Protein AF-A0A9P8K2G4-F1 (afdb_monomer_lite)

pLDDT: mean 78.89, std 17.12, range [26.22, 98.5]

Structure (mmCIF, N/CA/C/O backbone):
data_AF-A0A9P8K2G4-F1
#
_entry.id   AF-A0A9P8K2G4-F1
#
loop_
_atom_site.group_PDB
_atom_site.id
_atom_site.type_symbol
_atom_site.label_atom_id
_atom_site.label_alt_id
_atom_site.label_comp_id
_atom_site.label_asym_id
_atom_site.label_entity_id
_atom_site.label_seq_id
_atom_site.pdbx_PDB_ins_code
_atom_site.Cartn_x
_atom_site.Cartn_y
_atom_site.Cartn_z
_atom_site.occupancy
_atom_site.B_iso_or_equiv
_atom_site.auth_seq_id
_atom_site.auth_comp_id
_atom_site.auth_asym_id
_atom_site.auth_atom_id
_atom_site.pdbx_PDB_model_num
ATOM 1 N N . MET A 1 1 ? -2.955 -40.237 -24.568 1.00 31.09 1 MET A N 1
ATOM 2 C CA . MET A 1 1 ? -3.827 -39.058 -24.707 1.00 31.09 1 MET A CA 1
ATOM 3 C C . MET A 1 1 ? -3.124 -37.890 -24.065 1.00 31.09 1 MET A C 1
ATOM 5 O O . MET A 1 1 ? -2.933 -37.863 -22.856 1.00 31.09 1 MET A O 1
ATOM 9 N N . ASP A 1 2 ? -2.638 -37.038 -24.950 1.00 28.03 2 ASP A N 1
ATOM 10 C CA . ASP A 1 2 ? -1.812 -35.860 -24.754 1.00 28.03 2 ASP A CA 1
ATOM 11 C C . ASP A 1 2 ? -2.229 -34.974 -23.580 1.00 28.03 2 ASP A C 1
ATOM 13 O O . ASP A 1 2 ? -3.314 -34.392 -23.552 1.00 28.03 2 ASP A O 1
ATOM 17 N N . HIS A 1 3 ? -1.300 -34.784 -22.644 1.00 26.22 3 HIS A N 1
ATOM 18 C CA . HIS A 1 3 ? -1.293 -33.588 -21.817 1.00 26.22 3 HIS A CA 1
ATOM 19 C C . HIS A 1 3 ? -0.932 -32.396 -22.710 1.00 26.22 3 HIS A C 1
ATOM 21 O O . HIS A 1 3 ? 0.227 -31.988 -22.792 1.00 26.22 3 HIS A O 1
ATOM 27 N N . LEU A 1 4 ? -1.942 -31.823 -23.364 1.00 32.28 4 LEU A N 1
ATOM 28 C CA . LEU A 1 4 ? -1.913 -30.464 -23.897 1.00 32.28 4 LEU A CA 1
ATOM 29 C C . LEU A 1 4 ? -1.737 -29.487 -22.723 1.00 32.28 4 LEU A C 1
ATOM 31 O O . LEU A 1 4 ? -2.669 -28.841 -22.252 1.00 32.28 4 LEU A O 1
ATOM 35 N N . LYS A 1 5 ? -0.497 -29.373 -22.234 1.00 32.19 5 LYS A N 1
ATOM 36 C CA . LYS A 1 5 ? -0.021 -28.133 -21.630 1.00 32.19 5 LYS A CA 1
ATOM 37 C C . LYS A 1 5 ? -0.080 -27.103 -22.750 1.00 32.19 5 LYS A C 1
ATOM 39 O O . LYS A 1 5 ? 0.822 -27.057 -23.582 1.00 32.19 5 LYS A O 1
ATOM 44 N N . LEU A 1 6 ? -1.143 -26.304 -22.786 1.00 27.69 6 LEU A N 1
ATOM 45 C CA . LEU A 1 6 ? -1.147 -25.028 -23.492 1.00 27.69 6 LEU A CA 1
ATOM 46 C C . LEU A 1 6 ? 0.073 -24.234 -22.998 1.00 27.69 6 LEU A C 1
ATOM 48 O O . LEU A 1 6 ? 0.044 -23.613 -21.936 1.00 27.69 6 LEU A O 1
ATOM 52 N N . ARG A 1 7 ? 1.186 -24.312 -23.738 1.00 36.53 7 ARG A N 1
ATOM 53 C CA . ARG A 1 7 ? 2.263 -23.329 -23.666 1.00 36.53 7 ARG A CA 1
ATOM 54 C C . ARG A 1 7 ? 1.648 -22.045 -24.203 1.00 36.53 7 ARG A C 1
ATOM 56 O O . ARG A 1 7 ? 1.656 -21.818 -25.406 1.00 36.53 7 ARG A O 1
ATOM 63 N N . VAL A 1 8 ? 1.072 -21.234 -23.321 1.00 39.44 8 VAL A N 1
ATOM 64 C CA . VAL A 1 8 ? 0.881 -19.813 -23.618 1.00 39.44 8 VAL A CA 1
ATOM 65 C C . VAL A 1 8 ? 2.261 -19.310 -24.040 1.00 39.44 8 VAL A C 1
ATOM 67 O O . VAL A 1 8 ? 3.219 -19.473 -23.275 1.00 39.44 8 VAL A O 1
ATOM 70 N N . SER A 1 9 ? 2.395 -18.831 -25.280 1.00 50.31 9 SER A N 1
ATOM 71 C CA . SER A 1 9 ? 3.657 -18.265 -25.756 1.00 50.31 9 SER A CA 1
ATOM 72 C C . SER A 1 9 ? 4.057 -17.174 -24.758 1.00 50.31 9 SER A C 1
ATOM 74 O O . SER A 1 9 ? 3.255 -16.294 -24.450 1.00 50.31 9 SER A O 1
ATOM 76 N N . LYS A 1 10 ? 5.257 -17.266 -24.162 1.00 69.25 10 LYS A N 1
ATOM 77 C CA . LYS A 1 10 ? 5.750 -16.204 -23.263 1.00 69.25 10 LYS A CA 1
ATOM 78 C C . LYS A 1 10 ? 6.383 -15.052 -24.058 1.00 69.25 10 LYS A C 1
ATOM 80 O O . LYS A 1 10 ? 7.043 -14.208 -23.459 1.00 69.25 10 LYS A O 1
ATOM 85 N N . THR A 1 11 ? 6.289 -15.090 -25.388 1.00 80.88 11 THR A N 1
ATOM 86 C CA . THR A 1 11 ? 6.828 -14.066 -26.277 1.00 80.88 11 THR A CA 1
ATOM 87 C C . THR A 1 11 ? 5.867 -12.890 -26.281 1.00 80.88 11 THR A C 1
ATOM 89 O O . THR A 1 11 ? 4.675 -13.059 -26.523 1.00 80.88 11 THR A O 1
ATOM 92 N N . LEU A 1 12 ? 6.377 -11.696 -25.995 1.00 84.44 12 LEU A N 1
ATOM 93 C CA . LEU A 1 12 ? 5.591 -10.468 -26.050 1.00 84.44 12 LEU A CA 1
ATOM 94 C C . LEU A 1 12 ? 6.021 -9.686 -27.280 1.00 84.44 12 LEU A C 1
ATOM 96 O O . LEU A 1 12 ? 7.178 -9.290 -27.370 1.00 84.44 12 LEU A O 1
ATOM 100 N N . ALA A 1 13 ? 5.094 -9.452 -28.205 1.00 89.19 13 ALA A N 1
ATOM 101 C CA . ALA A 1 13 ? 5.352 -8.664 -29.401 1.00 89.19 13 ALA A CA 1
ATOM 102 C C . ALA A 1 13 ? 4.438 -7.437 -29.462 1.00 89.19 13 ALA A C 1
ATOM 104 O O . ALA A 1 13 ? 3.224 -7.512 -29.235 1.00 89.19 13 ALA A O 1
ATOM 105 N N . SER A 1 14 ? 5.026 -6.289 -29.775 1.00 92.00 14 SER A N 1
ATOM 106 C CA . SER A 1 14 ? 4.309 -5.041 -30.018 1.00 92.00 14 SER A CA 1
ATOM 107 C C . SER A 1 14 ? 4.933 -4.255 -31.160 1.00 92.00 14 SER A C 1
ATOM 109 O O . SER A 1 14 ? 6.123 -4.378 -31.453 1.00 92.00 14 SER A O 1
ATOM 111 N N . TYR A 1 15 ? 4.108 -3.471 -31.847 1.00 92.56 15 TYR A N 1
ATOM 112 C CA . TYR A 1 15 ? 4.577 -2.492 -32.817 1.00 92.56 15 TYR A CA 1
ATOM 113 C C . TYR A 1 15 ? 4.193 -1.086 -32.373 1.00 92.56 15 TYR A C 1
ATOM 115 O O . TYR A 1 15 ? 3.199 -0.887 -31.670 1.00 92.56 15 TYR A O 1
ATOM 123 N N . TYR A 1 16 ? 4.995 -0.128 -32.815 1.00 92.69 16 TYR A N 1
ATOM 124 C CA . TYR A 1 16 ? 4.888 1.283 -32.507 1.00 92.69 16 TYR A CA 1
ATOM 125 C C . TYR A 1 16 ? 5.021 2.086 -33.796 1.00 92.69 16 TYR A C 1
ATOM 127 O O . TYR A 1 16 ? 5.920 1.869 -34.615 1.00 92.69 16 TYR A O 1
ATOM 135 N N . THR A 1 17 ? 4.112 3.032 -33.936 1.00 90.38 17 THR A N 1
ATOM 136 C CA . THR A 1 17 ? 4.119 4.128 -34.900 1.00 90.38 17 THR A CA 1
ATOM 137 C C . THR A 1 17 ? 3.913 5.424 -34.119 1.00 90.38 17 THR A C 1
ATOM 139 O O . THR A 1 17 ? 3.673 5.379 -32.912 1.00 90.38 17 THR A O 1
ATOM 142 N N . VAL A 1 18 ? 3.988 6.573 -34.788 1.00 85.00 18 VAL A N 1
ATOM 143 C CA . VAL A 1 18 ? 3.705 7.863 -34.138 1.00 85.00 18 VAL A CA 1
ATOM 144 C C . VAL A 1 18 ? 2.262 7.927 -33.614 1.00 85.00 18 VAL A C 1
ATOM 146 O O . VAL A 1 18 ? 2.031 8.502 -32.554 1.00 85.00 18 VAL A O 1
ATOM 149 N N . ASP A 1 19 ? 1.315 7.293 -34.312 1.00 84.69 19 ASP A N 1
ATOM 150 C CA . ASP A 1 19 ? -0.122 7.400 -34.018 1.00 84.69 19 ASP A CA 1
ATOM 151 C C . ASP A 1 19 ? -0.687 6.209 -33.226 1.00 84.69 19 ASP A C 1
ATOM 153 O O . ASP A 1 19 ? -1.692 6.329 -32.526 1.00 84.69 19 ASP A O 1
ATOM 157 N N . GLU A 1 20 ? -0.068 5.034 -33.346 1.00 87.12 20 GLU A N 1
ATOM 158 C CA . GLU A 1 20 ? -0.583 3.779 -32.796 1.00 87.12 20 GLU A CA 1
ATOM 159 C C . GLU A 1 20 ? 0.524 2.936 -32.151 1.00 87.12 20 GLU A C 1
ATOM 161 O O . GLU A 1 20 ? 1.597 2.735 -32.726 1.00 87.12 20 GLU A O 1
ATOM 166 N N . HIS A 1 21 ? 0.205 2.350 -30.994 1.00 87.44 21 HIS A N 1
ATOM 167 C CA . HIS A 1 21 ? 0.943 1.242 -30.394 1.00 87.44 21 HIS A CA 1
ATOM 168 C C . HIS A 1 21 ? -0.009 0.085 -30.085 1.00 87.44 21 HIS A C 1
ATOM 170 O O . HIS A 1 21 ? -1.044 0.276 -29.438 1.00 87.44 21 HIS A O 1
ATOM 176 N N . LYS A 1 22 ? 0.366 -1.132 -30.489 1.00 90.00 22 LYS A N 1
ATOM 177 C CA . LYS A 1 22 ? -0.470 -2.317 -30.283 1.00 90.00 22 LYS A CA 1
ATOM 178 C C . LYS A 1 22 ? 0.353 -3.583 -30.072 1.00 90.00 22 LYS A C 1
ATOM 180 O O . LYS A 1 22 ? 1.377 -3.797 -30.720 1.00 90.00 22 LYS A O 1
ATOM 185 N N . ARG A 1 23 ? -0.141 -4.455 -29.188 1.00 88.62 23 ARG A N 1
ATOM 186 C CA . ARG A 1 23 ? 0.349 -5.834 -29.043 1.00 88.62 23 ARG A CA 1
ATOM 187 C C . ARG A 1 23 ? -0.236 -6.728 -30.129 1.00 88.62 23 ARG A C 1
ATOM 189 O O . ARG A 1 23 ? -1.387 -6.541 -30.529 1.00 88.62 23 ARG A O 1
ATOM 196 N N . PHE A 1 24 ? 0.537 -7.703 -30.586 1.00 87.44 24 PHE A N 1
ATOM 197 C CA . PHE A 1 24 ? 0.096 -8.639 -31.613 1.00 87.44 24 PHE A CA 1
ATOM 198 C C . PHE A 1 24 ? 0.707 -10.029 -31.410 1.00 87.44 24 PHE A C 1
ATOM 200 O O . PHE A 1 24 ? 1.765 -10.170 -30.808 1.00 87.44 24 PHE A O 1
ATOM 207 N N . GLU A 1 25 ? 0.015 -11.044 -31.920 1.00 85.94 25 GLU A N 1
ATOM 208 C CA . GLU A 1 25 ? 0.498 -12.429 -31.992 1.00 85.94 25 GLU A CA 1
ATOM 209 C C . GLU A 1 25 ? 1.178 -12.685 -33.344 1.00 85.94 25 GLU A C 1
ATOM 211 O O . GLU A 1 25 ? 1.023 -11.882 -34.267 1.00 85.94 25 GLU A O 1
ATOM 216 N N . ALA A 1 26 ? 1.878 -13.813 -33.501 1.00 80.56 26 ALA A N 1
ATOM 217 C CA . ALA A 1 26 ? 2.654 -14.125 -34.710 1.00 80.56 26 ALA A CA 1
ATOM 218 C C . ALA A 1 26 ? 1.831 -13.993 -36.010 1.00 80.56 26 ALA A C 1
ATOM 220 O O . ALA A 1 26 ? 2.282 -13.384 -36.978 1.00 80.56 26 ALA A O 1
ATOM 221 N N . GLU A 1 27 ? 0.571 -14.437 -35.997 1.00 78.56 27 GLU A N 1
ATOM 222 C CA . GLU A 1 27 ? -0.371 -14.334 -37.127 1.00 78.56 27 GLU A CA 1
ATOM 223 C C . GLU A 1 27 ? -0.642 -12.879 -37.571 1.00 78.56 27 GLU A C 1
ATOM 225 O O . GLU A 1 27 ? -0.968 -12.598 -38.729 1.00 78.56 27 GLU A O 1
ATOM 230 N N . GLY A 1 28 ? -0.492 -11.921 -36.651 1.00 79.25 28 GLY A N 1
ATOM 231 C CA . GLY A 1 28 ? -0.661 -10.492 -36.891 1.00 79.25 28 GLY A CA 1
ATOM 232 C C . GLY A 1 28 ? 0.514 -9.829 -37.614 1.00 79.25 28 GLY A C 1
ATOM 233 O O . GLY A 1 28 ? 0.371 -8.688 -38.056 1.00 79.25 28 GLY A O 1
ATOM 234 N N . LEU A 1 29 ? 1.652 -10.512 -37.782 1.00 82.94 29 LEU A N 1
ATOM 235 C CA . LEU A 1 29 ? 2.860 -9.938 -38.385 1.00 82.94 29 LEU A CA 1
ATOM 236 C C . LEU A 1 29 ? 2.645 -9.499 -39.844 1.00 82.94 29 LEU A C 1
ATOM 238 O O . LEU A 1 29 ? 3.173 -8.474 -40.278 1.00 82.94 29 LEU A O 1
ATOM 242 N N . SER A 1 30 ? 1.795 -10.217 -40.581 1.00 78.25 30 SER A N 1
ATOM 243 C CA . SER A 1 30 ? 1.369 -9.843 -41.936 1.00 78.25 30 SER A CA 1
ATOM 244 C C . SER A 1 30 ? 0.713 -8.456 -41.992 1.00 78.25 30 SER A C 1
ATOM 246 O O . SER A 1 30 ? 0.922 -7.708 -42.947 1.00 78.25 30 SER A O 1
ATOM 248 N N . LYS A 1 31 ? -0.030 -8.066 -40.946 1.00 80.94 31 LYS A N 1
ATOM 249 C CA . LYS A 1 31 ? -0.626 -6.728 -40.828 1.00 80.94 31 LYS A CA 1
ATOM 250 C C . LYS A 1 31 ? 0.443 -5.678 -40.562 1.00 80.94 31 LYS A C 1
ATOM 252 O O . LYS A 1 31 ? 0.415 -4.639 -41.209 1.00 80.94 31 LYS A O 1
ATOM 257 N N . VAL A 1 32 ? 1.408 -5.973 -39.685 1.00 82.62 32 VAL A N 1
ATOM 258 C CA . VAL A 1 32 ? 2.530 -5.072 -39.362 1.00 82.62 32 VAL A CA 1
ATOM 259 C C . VAL A 1 32 ? 3.368 -4.761 -40.603 1.00 82.62 32 VAL A C 1
ATOM 261 O O . VAL A 1 32 ? 3.692 -3.602 -40.856 1.00 82.62 32 VAL A O 1
ATOM 264 N N . LYS A 1 33 ? 3.645 -5.775 -41.433 1.00 78.94 33 LYS A N 1
ATOM 265 C CA . LYS A 1 33 ? 4.334 -5.615 -42.724 1.00 78.94 33 LYS A CA 1
ATOM 266 C C . LYS A 1 33 ? 3.630 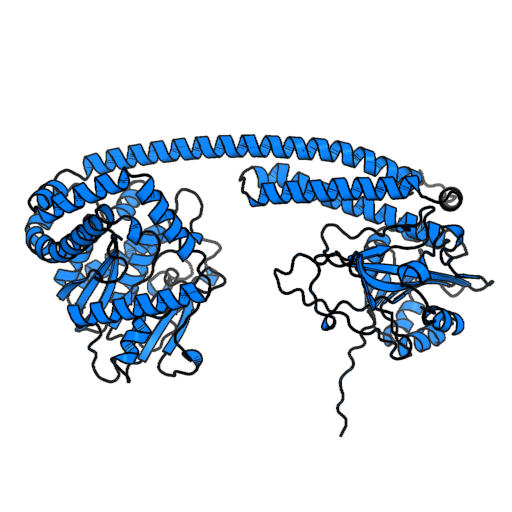-4.619 -43.654 1.00 78.94 33 LYS A C 1
ATOM 268 O O . LYS A 1 33 ? 4.302 -3.886 -44.372 1.00 78.94 33 LYS A O 1
ATOM 273 N N . ASN A 1 34 ? 2.299 -4.603 -43.624 1.00 79.81 34 ASN A N 1
ATOM 274 C CA . ASN A 1 34 ? 1.455 -3.803 -44.510 1.00 79.81 34 ASN A CA 1
ATOM 275 C C . ASN A 1 34 ? 1.016 -2.459 -43.906 1.00 79.81 34 ASN A C 1
ATOM 277 O O . ASN A 1 34 ? 0.264 -1.729 -44.556 1.00 79.81 34 ASN A O 1
ATOM 281 N N . LEU A 1 35 ? 1.444 -2.126 -42.681 1.00 81.56 35 LEU A N 1
ATOM 282 C CA . LEU A 1 35 ? 1.187 -0.806 -42.108 1.00 81.56 35 LEU A CA 1
ATOM 283 C C . LEU A 1 35 ? 1.774 0.272 -43.027 1.00 81.56 35 LEU A C 1
ATOM 285 O O . LEU A 1 35 ? 2.771 0.046 -43.705 1.00 81.56 35 LEU A O 1
ATOM 289 N N . LYS A 1 36 ? 1.151 1.446 -43.064 1.00 77.25 36 LYS A N 1
ATOM 290 C CA . LYS A 1 36 ? 1.702 2.615 -43.753 1.00 77.25 36 LYS A CA 1
ATOM 291 C C . LYS A 1 36 ? 1.880 3.714 -42.721 1.00 77.25 36 LYS A C 1
ATOM 293 O O . LYS A 1 36 ? 0.898 4.328 -42.322 1.00 77.25 36 LYS A O 1
ATOM 298 N N . SER A 1 37 ? 3.117 3.928 -42.284 1.00 79.38 37 SER A N 1
ATOM 299 C CA . SER A 1 37 ? 3.491 4.998 -41.358 1.00 79.38 37 SER A CA 1
ATOM 300 C C . SER A 1 37 ? 4.506 5.928 -42.029 1.00 79.38 37 SER A C 1
ATOM 302 O O . SER A 1 37 ? 5.566 5.452 -42.448 1.00 79.38 37 SER A O 1
ATOM 304 N N . PRO A 1 38 ? 4.232 7.243 -42.132 1.00 72.38 38 PRO A N 1
ATOM 305 C CA . PRO A 1 38 ? 5.156 8.193 -42.754 1.00 72.38 38 PRO A CA 1
ATOM 306 C C . PRO A 1 38 ? 6.490 8.311 -41.999 1.00 72.38 38 PRO A C 1
ATOM 308 O O . PRO A 1 38 ? 7.504 8.632 -42.612 1.00 72.38 38 PRO A O 1
ATOM 311 N N . HIS A 1 39 ? 6.511 7.981 -40.702 1.00 76.31 39 HIS A N 1
ATOM 312 C CA . HIS A 1 39 ? 7.703 8.020 -39.845 1.00 76.31 39 HIS A CA 1
ATOM 313 C C . HIS A 1 39 ? 8.329 6.631 -39.610 1.00 76.31 39 HIS A C 1
ATOM 315 O O . HIS A 1 39 ? 9.203 6.484 -38.761 1.00 76.31 39 HIS A O 1
ATOM 321 N N . GLY A 1 40 ? 7.890 5.601 -40.345 1.00 86.44 40 GLY A N 1
ATOM 322 C CA . GLY A 1 40 ? 8.353 4.221 -40.178 1.00 86.44 40 GLY A CA 1
ATOM 323 C C . GLY A 1 40 ? 7.670 3.470 -39.030 1.00 86.44 40 GLY A C 1
ATOM 324 O O . GLY A 1 40 ? 6.789 3.995 -38.342 1.00 86.44 40 GLY A O 1
ATOM 325 N N . VAL A 1 41 ? 8.050 2.201 -38.858 1.00 91.38 41 VAL A N 1
ATOM 326 C CA . VAL A 1 41 ? 7.473 1.293 -37.850 1.00 91.38 41 VAL A CA 1
ATOM 327 C C . VAL A 1 41 ? 8.573 0.684 -36.993 1.00 91.38 41 VAL A C 1
ATOM 329 O O . VAL A 1 41 ? 9.584 0.207 -37.512 1.00 91.38 41 VAL A O 1
ATOM 332 N N . VAL A 1 42 ? 8.366 0.663 -35.679 1.00 93.81 42 VAL A N 1
ATOM 333 C CA . VAL A 1 42 ? 9.243 -0.025 -34.728 1.00 93.81 42 VAL A CA 1
ATOM 334 C C . VAL A 1 42 ? 8.518 -1.247 -34.181 1.00 93.81 42 VAL A C 1
ATOM 336 O O . VAL A 1 42 ? 7.398 -1.142 -33.699 1.00 93.81 42 VAL A O 1
ATOM 339 N N . VAL A 1 43 ? 9.150 -2.409 -34.244 1.00 93.56 43 VAL A N 1
ATOM 340 C CA . VAL A 1 43 ? 8.656 -3.679 -33.714 1.00 93.56 43 VAL A CA 1
ATOM 341 C C . VAL A 1 43 ? 9.550 -4.086 -32.554 1.00 93.56 43 VAL A C 1
ATOM 343 O O . VAL A 1 43 ? 10.773 -4.033 -32.663 1.00 93.56 43 VAL A O 1
ATOM 346 N N . ILE A 1 44 ? 8.951 -4.490 -31.442 1.00 93.31 44 ILE A N 1
ATOM 347 C CA . ILE A 1 44 ? 9.648 -4.954 -30.245 1.00 93.31 44 ILE A CA 1
ATOM 348 C C . ILE A 1 44 ? 9.154 -6.356 -29.931 1.00 93.31 44 ILE A C 1
ATOM 350 O O . ILE A 1 44 ? 7.947 -6.586 -29.867 1.00 93.31 44 ILE A O 1
ATOM 354 N N . ILE A 1 45 ? 10.086 -7.285 -29.739 1.00 90.25 45 ILE A N 1
ATOM 355 C CA . ILE A 1 45 ? 9.795 -8.667 -29.369 1.00 90.25 45 ILE A CA 1
ATOM 356 C C . ILE A 1 45 ? 10.651 -9.039 -28.163 1.00 90.25 45 ILE A C 1
ATOM 358 O O . ILE A 1 45 ? 11.881 -9.011 -28.227 1.00 90.25 45 ILE A O 1
ATOM 362 N N . GLU A 1 46 ? 9.993 -9.395 -27.066 1.00 86.75 46 GLU A N 1
ATOM 363 C CA . GLU A 1 46 ? 10.632 -9.908 -25.857 1.00 86.75 46 GLU A CA 1
ATOM 364 C C . GLU A 1 46 ? 10.490 -11.424 -25.769 1.00 86.75 46 GLU A C 1
ATOM 366 O O . GLU A 1 46 ? 9.398 -11.960 -25.977 1.00 86.75 46 GLU A O 1
ATOM 371 N N . ASN A 1 47 ? 11.567 -12.104 -25.368 1.00 81.62 47 ASN A N 1
ATOM 372 C CA . ASN A 1 47 ? 11.619 -13.554 -25.188 1.00 81.62 47 ASN A CA 1
ATOM 373 C C . ASN A 1 47 ? 11.168 -14.291 -26.450 1.00 81.62 47 ASN A C 1
ATOM 375 O O . ASN A 1 47 ? 10.227 -15.095 -26.408 1.00 81.62 47 ASN A O 1
ATOM 379 N N . ILE A 1 48 ? 11.804 -13.974 -27.577 1.00 85.25 48 ILE A N 1
ATOM 380 C CA . ILE A 1 48 ? 11.474 -14.565 -28.876 1.00 85.25 48 ILE A CA 1
ATOM 381 C C . ILE A 1 48 ? 11.584 -16.095 -28.810 1.00 85.25 48 ILE A C 1
ATOM 383 O O . ILE A 1 48 ? 12.376 -16.641 -28.044 1.00 85.25 48 ILE A O 1
ATOM 387 N N . ASP A 1 49 ? 10.753 -16.800 -29.573 1.00 82.56 49 ASP A N 1
ATOM 388 C CA . ASP A 1 49 ? 10.827 -18.250 -29.729 1.00 82.56 49 ASP A CA 1
ATOM 389 C C . ASP A 1 49 ? 11.097 -18.646 -31.190 1.00 82.56 49 ASP A C 1
ATOM 391 O O . ASP A 1 49 ? 11.131 -17.813 -32.101 1.00 82.56 49 ASP A O 1
ATOM 395 N N . LYS A 1 50 ? 11.353 -19.938 -31.423 1.00 82.75 50 LYS A N 1
ATOM 396 C CA . LYS A 1 50 ? 11.687 -20.450 -32.760 1.00 82.75 50 LYS A CA 1
ATOM 397 C C . LYS A 1 50 ? 10.561 -20.229 -33.791 1.00 82.75 50 LYS A C 1
ATOM 399 O O . LYS A 1 50 ? 10.887 -19.809 -34.900 1.00 82.75 50 LYS A O 1
ATOM 404 N N . PRO A 1 51 ? 9.271 -20.471 -33.477 1.00 84.81 51 PRO A N 1
ATOM 405 C CA . PRO A 1 51 ? 8.165 -20.087 -34.356 1.00 84.81 51 PRO A CA 1
ATOM 406 C C . PRO A 1 51 ? 8.188 -18.610 -34.765 1.00 84.81 51 PRO A C 1
ATOM 408 O O . PRO A 1 51 ? 8.113 -18.316 -35.956 1.00 84.81 51 PRO A O 1
ATOM 411 N N . TRP A 1 52 ? 8.365 -17.692 -33.811 1.00 87.06 52 TRP A N 1
ATOM 412 C CA . TRP A 1 52 ? 8.457 -16.261 -34.097 1.00 87.06 52 TRP A CA 1
ATOM 413 C C . TRP A 1 52 ? 9.655 -15.913 -34.981 1.00 87.06 52 TRP A C 1
ATOM 415 O O . TRP A 1 52 ? 9.509 -15.120 -35.906 1.00 87.06 52 TRP A O 1
ATOM 425 N N . ALA A 1 53 ? 10.825 -16.510 -34.738 1.00 87.94 53 ALA A N 1
ATOM 426 C CA . ALA A 1 53 ? 12.004 -16.296 -35.578 1.00 87.94 53 ALA A CA 1
ATOM 427 C C . ALA A 1 53 ? 11.755 -16.728 -37.035 1.00 87.94 53 ALA A C 1
ATOM 429 O O . ALA A 1 53 ? 12.040 -15.964 -37.956 1.00 87.94 53 ALA A O 1
ATOM 430 N N . ASN A 1 54 ? 11.148 -17.902 -37.245 1.00 86.62 54 ASN A N 1
ATOM 431 C CA . ASN A 1 54 ? 10.798 -18.394 -38.582 1.00 86.62 54 ASN A CA 1
ATOM 432 C C . ASN A 1 54 ? 9.772 -17.483 -39.284 1.00 86.62 54 ASN A C 1
ATOM 434 O O . ASN A 1 54 ? 9.885 -17.209 -40.481 1.00 86.62 54 ASN A O 1
ATOM 438 N N . GLU A 1 55 ? 8.770 -17.002 -38.546 1.00 87.81 55 GLU A N 1
ATOM 439 C CA . GLU A 1 55 ? 7.734 -16.113 -39.078 1.00 87.81 55 GLU A CA 1
ATOM 440 C C . GLU A 1 55 ? 8.312 -14.736 -39.435 1.00 87.81 55 GLU A C 1
ATOM 442 O O . GLU A 1 55 ? 8.038 -14.199 -40.502 1.00 87.81 55 GLU A O 1
ATOM 447 N N . LEU A 1 56 ? 9.198 -14.177 -38.606 1.00 88.50 56 LEU A N 1
ATOM 448 C CA . LEU A 1 56 ? 9.908 -12.932 -38.921 1.00 88.50 56 LEU A CA 1
ATOM 449 C C . LEU A 1 56 ? 10.842 -13.095 -40.121 1.00 88.50 56 LEU A C 1
ATOM 451 O O . LEU A 1 56 ? 10.884 -12.213 -40.983 1.00 88.50 56 LEU A O 1
ATOM 455 N N . GLY A 1 57 ? 11.562 -14.215 -40.201 1.00 87.69 57 GLY A N 1
ATOM 456 C CA . GLY A 1 57 ? 12.420 -14.539 -41.336 1.00 87.69 57 GLY A CA 1
ATOM 457 C C . GLY A 1 57 ? 11.628 -14.599 -42.641 1.00 87.69 57 GLY A C 1
ATOM 458 O O . GLY A 1 57 ? 11.956 -13.902 -43.599 1.00 87.69 57 GLY A O 1
ATOM 459 N N . SER A 1 58 ? 10.517 -15.338 -42.656 1.00 85.75 58 SER A N 1
ATOM 460 C CA . SER A 1 58 ? 9.672 -15.501 -43.846 1.00 85.75 58 SER A CA 1
ATOM 461 C C . SER A 1 58 ? 8.851 -14.252 -44.200 1.00 85.75 58 SER A C 1
ATOM 463 O O . SER A 1 58 ? 8.835 -13.829 -45.359 1.00 85.75 58 SER A O 1
ATOM 465 N N . ALA A 1 59 ? 8.195 -13.611 -43.230 1.00 83.94 59 ALA A N 1
ATOM 466 C CA . ALA A 1 59 ? 7.317 -12.473 -43.483 1.00 83.94 59 ALA A CA 1
ATOM 467 C C . ALA A 1 59 ? 8.098 -11.184 -43.772 1.00 83.94 59 ALA A C 1
ATOM 469 O O . ALA A 1 59 ? 7.733 -10.438 -44.692 1.00 83.94 59 ALA A O 1
ATOM 470 N N . LEU A 1 60 ? 9.163 -10.905 -43.011 1.00 82.00 60 LEU A N 1
ATOM 471 C CA . LEU A 1 60 ? 9.951 -9.674 -43.136 1.00 82.00 60 LEU A CA 1
ATOM 472 C C . LEU A 1 60 ? 11.223 -9.846 -43.980 1.00 82.00 60 LEU A C 1
ATOM 474 O O . LEU A 1 60 ? 11.805 -8.829 -44.372 1.00 82.00 60 LEU A O 1
ATOM 478 N N . GLY A 1 61 ? 11.605 -11.076 -44.338 1.00 85.00 61 GLY A N 1
ATOM 479 C CA . GLY A 1 61 ? 12.813 -11.361 -45.120 1.00 85.00 61 GLY A CA 1
ATOM 480 C C . GLY A 1 61 ? 14.094 -11.140 -44.316 1.00 85.00 61 GLY A C 1
ATOM 481 O O . GLY A 1 61 ? 15.065 -10.614 -44.856 1.00 85.00 61 GLY A O 1
ATOM 482 N N . ILE A 1 62 ? 14.064 -11.434 -43.014 1.00 88.44 62 ILE A N 1
ATOM 483 C CA . ILE A 1 62 ? 15.212 -11.264 -42.116 1.00 88.44 62 ILE A CA 1
ATOM 484 C C . ILE A 1 62 ? 16.068 -12.528 -42.172 1.00 88.44 62 ILE A C 1
ATOM 486 O O . ILE A 1 62 ? 15.551 -13.630 -42.030 1.00 88.44 62 ILE A O 1
ATOM 490 N N . ASP A 1 63 ? 17.372 -12.356 -42.372 1.00 87.25 63 ASP A N 1
ATOM 491 C CA . ASP A 1 63 ? 18.318 -13.463 -42.502 1.00 87.25 63 ASP A CA 1
ATOM 492 C C . ASP A 1 63 ? 18.440 -14.284 -41.204 1.00 87.25 63 ASP A C 1
ATOM 494 O O . ASP A 1 63 ? 18.589 -13.724 -40.112 1.00 87.25 63 ASP A O 1
ATOM 498 N N . ASP A 1 64 ? 18.437 -15.615 -41.327 1.00 87.06 64 ASP A N 1
ATOM 499 C CA . ASP A 1 64 ? 18.522 -16.546 -40.195 1.00 87.06 64 ASP A CA 1
ATOM 500 C C . ASP A 1 64 ? 19.768 -16.315 -39.326 1.00 87.06 64 ASP A C 1
ATOM 502 O O . ASP A 1 64 ? 19.729 -16.512 -38.107 1.00 87.06 64 ASP A O 1
ATOM 506 N N . SER A 1 65 ? 20.872 -15.827 -39.906 1.00 88.94 65 SER A N 1
ATOM 507 C CA . SER A 1 65 ? 22.093 -15.506 -39.162 1.00 88.94 65 SER A CA 1
ATOM 508 C C . SER A 1 65 ? 21.875 -14.433 -38.096 1.00 88.94 65 SER A C 1
ATOM 510 O O . SER A 1 65 ? 22.595 -14.431 -37.095 1.00 88.94 65 SER A O 1
ATOM 512 N N . PHE A 1 66 ? 20.908 -13.524 -38.271 1.00 91.88 66 PHE A N 1
ATOM 513 C CA . PHE A 1 66 ? 20.560 -12.519 -37.264 1.00 91.88 66 PHE A CA 1
ATOM 514 C C . PHE A 1 66 ? 19.956 -13.186 -36.025 1.00 91.88 66 PHE A C 1
ATOM 516 O O . PHE A 1 66 ? 20.389 -12.914 -34.903 1.00 91.88 66 PHE A O 1
ATOM 523 N N . PHE A 1 67 ? 19.014 -14.113 -36.217 1.00 90.25 67 PHE A N 1
ATOM 524 C CA . PHE A 1 67 ? 18.393 -14.855 -35.118 1.00 90.25 67 PHE A CA 1
ATOM 525 C C . PHE A 1 67 ? 19.374 -15.826 -34.461 1.00 90.25 67 PHE A C 1
ATOM 527 O O . PHE A 1 67 ? 19.423 -15.901 -33.236 1.00 90.25 67 PHE A O 1
ATOM 534 N N . ILE A 1 68 ? 20.221 -16.502 -35.245 1.00 87.44 68 ILE A N 1
ATOM 535 C CA . ILE A 1 68 ? 21.283 -17.375 -34.721 1.00 87.44 68 ILE A CA 1
ATOM 536 C C . ILE A 1 68 ? 22.244 -16.565 -33.844 1.00 87.44 68 ILE A C 1
ATOM 538 O O . ILE A 1 68 ? 22.535 -16.951 -32.712 1.00 87.44 68 ILE A O 1
ATOM 542 N N . ARG A 1 69 ? 22.688 -15.389 -34.308 1.00 87.69 69 ARG A N 1
ATOM 543 C CA . ARG A 1 69 ? 23.547 -14.509 -33.504 1.00 87.69 69 ARG A CA 1
ATOM 544 C C . ARG A 1 69 ? 22.840 -13.939 -32.288 1.00 87.69 69 ARG A C 1
ATOM 546 O O . ARG A 1 69 ? 23.480 -13.807 -31.250 1.00 87.69 69 ARG A O 1
ATOM 553 N N . HIS A 1 70 ? 21.543 -13.655 -32.360 1.00 88.62 70 HIS A N 1
ATOM 554 C CA . HIS A 1 70 ? 20.762 -13.296 -31.179 1.00 88.62 70 HIS A CA 1
ATOM 555 C C . HIS A 1 70 ? 20.715 -14.450 -30.160 1.00 88.62 70 HIS A C 1
ATOM 557 O O . HIS A 1 70 ? 20.951 -14.246 -28.969 1.00 88.62 70 HIS A O 1
ATOM 563 N N . ALA A 1 71 ? 20.516 -15.682 -30.622 1.00 84.00 71 ALA A N 1
ATOM 564 C CA . ALA A 1 71 ? 20.439 -16.863 -29.773 1.00 84.00 71 ALA A CA 1
ATOM 565 C C . ALA A 1 71 ? 21.797 -17.289 -29.176 1.00 84.00 71 ALA A C 1
ATOM 567 O O . ALA A 1 71 ? 21.820 -17.900 -28.109 1.00 84.00 71 ALA A O 1
ATOM 568 N N . ASN A 1 72 ? 22.927 -16.924 -29.802 1.00 80.69 72 ASN A N 1
ATOM 569 C CA . ASN A 1 72 ? 24.272 -17.365 -29.403 1.00 80.69 72 ASN A CA 1
ATOM 570 C C . ASN A 1 72 ? 24.547 -17.239 -27.894 1.00 80.69 72 ASN A C 1
ATOM 572 O O . ASN A 1 72 ? 24.534 -16.141 -27.328 1.00 80.69 72 ASN A O 1
ATOM 576 N N . LYS A 1 73 ? 24.885 -18.360 -27.256 1.00 71.06 73 LYS A N 1
ATOM 577 C CA . LYS A 1 73 ? 25.219 -18.410 -25.831 1.00 71.06 73 LYS A CA 1
ATOM 578 C C . LYS A 1 73 ? 26.545 -17.690 -25.553 1.00 71.06 73 LYS A C 1
ATOM 580 O O . LYS A 1 73 ? 27.464 -17.725 -26.368 1.00 71.06 73 LYS A O 1
ATOM 585 N N . LEU A 1 74 ? 26.638 -17.021 -24.403 1.00 72.88 74 LEU A N 1
ATOM 586 C CA . LEU A 1 74 ? 27.921 -16.555 -23.873 1.00 72.88 74 LEU A CA 1
ATOM 587 C C . LEU A 1 74 ? 28.737 -17.772 -23.423 1.00 72.88 74 LEU A C 1
ATOM 589 O O . LEU A 1 74 ? 28.218 -18.617 -22.692 1.00 72.88 74 LEU A O 1
ATOM 593 N N . ASP A 1 75 ? 29.999 -17.851 -23.839 1.00 67.62 75 ASP A N 1
ATOM 594 C CA . ASP A 1 75 ? 30.930 -18.850 -23.317 1.00 67.62 75 ASP A CA 1
ATOM 595 C C . ASP A 1 75 ? 31.426 -18.387 -21.940 1.00 67.62 75 ASP A C 1
ATOM 597 O O . ASP A 1 75 ? 32.260 -17.486 -21.822 1.00 67.62 75 ASP A O 1
ATOM 601 N N . VAL A 1 76 ? 30.812 -18.910 -20.879 1.00 64.12 76 VAL A N 1
ATOM 602 C CA . VAL A 1 76 ? 31.041 -18.453 -19.504 1.00 64.12 76 VAL A CA 1
ATOM 603 C C . VAL A 1 76 ? 31.976 -19.433 -18.805 1.00 64.12 76 VAL A C 1
ATOM 605 O O . VAL A 1 76 ? 31.571 -20.237 -17.974 1.00 64.12 76 VAL A O 1
ATOM 608 N N . THR A 1 77 ? 33.259 -19.353 -19.151 1.00 61.06 77 THR A N 1
ATOM 609 C CA . THR A 1 77 ? 34.355 -19.993 -18.399 1.00 61.06 77 THR A CA 1
ATOM 610 C C . THR A 1 77 ? 34.763 -19.185 -17.152 1.00 61.06 77 THR A C 1
ATOM 612 O O . THR A 1 77 ? 35.603 -19.628 -16.373 1.00 61.06 77 THR A O 1
ATOM 615 N N . THR A 1 78 ? 34.167 -17.999 -16.943 1.00 71.38 78 THR A N 1
ATOM 616 C CA . THR A 1 78 ? 34.445 -17.034 -15.854 1.00 71.38 78 THR A CA 1
ATOM 617 C C . THR A 1 78 ? 33.141 -16.480 -15.243 1.00 71.38 78 THR A C 1
ATOM 619 O O . THR A 1 78 ? 32.076 -17.048 -15.449 1.00 71.38 78 THR A O 1
ATOM 622 N N . THR A 1 79 ? 33.163 -15.401 -14.448 1.00 84.06 79 THR A N 1
ATOM 623 C CA . THR A 1 79 ? 31.914 -14.779 -13.946 1.00 84.06 79 THR A CA 1
ATOM 624 C C . THR A 1 79 ? 31.138 -14.063 -15.063 1.00 84.06 79 THR A C 1
ATOM 626 O O . THR A 1 79 ? 31.740 -13.576 -16.018 1.00 84.06 79 THR A O 1
ATOM 629 N N . LEU A 1 80 ? 29.809 -13.920 -14.931 1.00 84.25 80 LEU A N 1
ATOM 630 C CA . LEU A 1 80 ? 28.977 -13.169 -15.890 1.00 84.25 80 LEU A CA 1
ATOM 631 C C . LEU A 1 80 ? 29.489 -11.741 -16.114 1.00 84.25 80 LEU A C 1
ATOM 633 O O . LEU A 1 80 ? 29.545 -11.264 -17.247 1.00 84.25 80 LEU A O 1
ATOM 637 N N . TRP A 1 81 ? 29.912 -11.085 -15.031 1.00 86.38 81 TRP A N 1
ATOM 638 C CA . TRP A 1 81 ? 30.549 -9.777 -15.092 1.00 86.38 81 TRP A CA 1
ATOM 639 C C . TRP A 1 81 ? 31.779 -9.783 -16.004 1.00 86.38 81 TRP A C 1
ATOM 641 O O . TRP A 1 81 ? 31.887 -8.943 -16.888 1.00 86.38 81 TRP A O 1
ATOM 651 N N . GLN A 1 82 ? 32.699 -10.734 -15.823 1.00 86.56 82 GLN A N 1
ATOM 652 C CA . GLN A 1 82 ? 33.916 -10.828 -16.637 1.00 86.56 82 GLN A CA 1
ATOM 653 C C . GLN A 1 82 ? 33.616 -11.183 -18.095 1.00 86.56 82 GLN A C 1
ATOM 655 O O . GLN A 1 82 ? 34.243 -10.618 -18.985 1.00 86.56 82 GLN A O 1
ATOM 660 N N . ALA A 1 83 ? 32.628 -12.042 -18.351 1.00 85.12 83 ALA A N 1
ATOM 661 C CA . ALA A 1 83 ? 32.235 -12.421 -19.706 1.00 85.12 83 ALA A CA 1
ATOM 662 C C . ALA A 1 83 ? 31.675 -11.244 -20.534 1.00 85.12 83 ALA A C 1
ATOM 664 O O . ALA A 1 83 ? 31.760 -11.259 -21.762 1.00 85.12 83 ALA A O 1
ATOM 665 N N . ILE A 1 84 ? 31.101 -10.227 -19.879 1.00 86.75 84 ILE A N 1
ATOM 666 C CA . ILE A 1 84 ? 30.503 -9.055 -20.541 1.00 86.75 84 ILE A CA 1
ATOM 667 C C . ILE A 1 84 ? 31.427 -7.832 -20.464 1.00 86.75 84 ILE A C 1
ATOM 669 O O . ILE A 1 84 ? 31.667 -7.173 -21.475 1.00 86.75 84 ILE A O 1
ATOM 673 N N . PHE A 1 85 ? 31.966 -7.530 -19.283 1.00 88.81 85 PHE A N 1
ATOM 674 C CA . PHE A 1 85 ? 32.732 -6.310 -19.016 1.00 88.81 85 PHE A CA 1
ATOM 675 C C . PHE A 1 85 ? 34.252 -6.507 -18.967 1.00 88.81 85 PHE A C 1
ATOM 677 O O . PHE A 1 85 ? 34.987 -5.522 -18.923 1.00 88.81 85 PHE A O 1
ATOM 684 N N . GLY A 1 86 ? 34.744 -7.747 -18.947 1.00 86.06 86 GLY A N 1
ATOM 685 C CA . GLY A 1 86 ? 36.173 -8.031 -18.822 1.00 86.06 86 GLY A CA 1
ATOM 686 C C . GLY A 1 86 ? 36.811 -7.518 -17.520 1.00 86.06 86 GLY A C 1
ATOM 687 O O . GLY A 1 86 ? 36.149 -7.120 -16.544 1.00 86.06 86 GLY A O 1
ATOM 688 N N . ASN A 1 87 ? 38.145 -7.535 -17.481 1.00 84.44 87 ASN A N 1
ATOM 689 C CA . ASN A 1 87 ? 38.930 -6.955 -16.389 1.00 84.44 87 ASN A CA 1
ATOM 690 C C . ASN A 1 87 ? 39.291 -5.490 -16.655 1.00 84.44 87 ASN A C 1
ATOM 692 O O . ASN A 1 87 ? 39.393 -4.708 -15.708 1.00 84.44 87 ASN A O 1
ATOM 696 N N . THR A 1 88 ? 39.413 -5.107 -17.926 1.00 84.88 88 THR A N 1
ATOM 697 C CA . THR A 1 88 ? 39.706 -3.740 -18.375 1.00 84.88 88 THR A CA 1
ATOM 698 C C . THR A 1 88 ? 38.644 -3.229 -19.353 1.00 84.88 88 THR A C 1
ATOM 700 O O . THR A 1 88 ? 37.906 -4.006 -19.951 1.00 84.88 88 THR A O 1
ATOM 703 N N . VAL A 1 89 ? 38.564 -1.908 -19.557 1.00 82.62 89 VAL A N 1
ATOM 704 C CA . VAL A 1 89 ? 37.620 -1.307 -20.527 1.00 82.62 89 VAL A CA 1
ATOM 705 C C . VAL A 1 89 ? 37.873 -1.816 -21.955 1.00 82.62 89 VAL A C 1
ATOM 707 O O . VAL A 1 89 ? 36.932 -2.003 -22.720 1.00 82.62 89 VAL A O 1
ATOM 710 N N . GLY A 1 90 ? 39.132 -2.096 -22.310 1.00 81.62 90 GLY A N 1
ATOM 711 C CA . GLY A 1 90 ? 39.496 -2.643 -23.621 1.00 81.62 90 GLY A CA 1
ATOM 712 C C . GLY A 1 90 ? 39.033 -4.086 -23.853 1.00 81.62 90 GLY A C 1
ATOM 713 O O . GLY A 1 90 ? 38.846 -4.476 -25.005 1.00 81.62 90 GLY A O 1
ATOM 714 N N . GLU A 1 91 ? 38.820 -4.848 -22.778 1.00 83.75 91 GLU A N 1
ATOM 715 C CA . GLU A 1 91 ? 38.347 -6.240 -22.797 1.00 83.75 91 GLU A CA 1
ATOM 716 C C . GLU A 1 91 ? 36.820 -6.364 -22.810 1.00 83.75 91 GLU A C 1
ATOM 718 O O . GLU A 1 91 ? 36.305 -7.467 -22.990 1.00 83.75 91 GLU A O 1
ATOM 723 N N . GLN A 1 92 ? 36.086 -5.262 -22.619 1.00 85.69 92 GLN A N 1
ATOM 724 C CA . GLN A 1 92 ? 34.626 -5.277 -22.674 1.00 85.69 92 GLN A CA 1
ATOM 725 C C . GLN A 1 92 ? 34.143 -5.861 -23.998 1.00 85.69 92 GLN A C 1
ATOM 727 O O . GLN A 1 92 ? 34.643 -5.513 -25.076 1.00 85.69 92 GLN A O 1
ATOM 732 N N . ARG A 1 93 ? 33.121 -6.717 -23.927 1.00 83.50 93 ARG A N 1
ATOM 733 C CA . ARG A 1 93 ? 32.534 -7.319 -25.115 1.00 83.50 93 ARG A CA 1
ATOM 734 C C . ARG A 1 93 ? 31.932 -6.222 -25.984 1.00 83.50 93 ARG A C 1
ATOM 736 O O . ARG A 1 93 ? 30.939 -5.589 -25.633 1.00 83.50 93 ARG A O 1
ATOM 743 N N . LYS A 1 94 ? 32.547 -6.006 -27.145 1.00 85.19 94 LYS A N 1
ATOM 744 C CA . LYS A 1 94 ? 32.093 -4.993 -28.094 1.00 85.19 94 LYS A CA 1
ATOM 745 C C . LYS A 1 94 ? 30.805 -5.454 -28.780 1.00 85.19 94 LYS A C 1
ATOM 747 O O . LYS A 1 94 ? 30.679 -6.642 -29.086 1.00 85.19 94 LYS A O 1
ATOM 752 N N . PRO A 1 95 ? 29.880 -4.526 -29.075 1.00 88.25 95 PRO A N 1
ATOM 753 C CA . PRO A 1 95 ? 28.740 -4.826 -29.923 1.00 88.25 95 PRO A CA 1
ATOM 754 C C . PRO A 1 95 ? 29.206 -5.374 -31.270 1.00 88.25 95 PRO A C 1
ATOM 756 O O . PRO A 1 95 ? 30.090 -4.795 -31.905 1.00 88.25 95 PRO A O 1
ATOM 759 N N . SER A 1 96 ? 28.609 -6.474 -31.713 1.00 88.25 96 SER A N 1
ATOM 760 C CA . SER A 1 96 ? 28.802 -6.974 -33.073 1.00 88.25 96 SER A CA 1
ATOM 761 C C . SER A 1 96 ? 27.780 -6.314 -33.984 1.00 88.25 96 SER A C 1
ATOM 763 O O . SER A 1 96 ? 26.609 -6.244 -33.611 1.00 88.25 96 SER A O 1
ATOM 765 N N . GLY A 1 97 ? 28.202 -5.858 -35.160 1.00 87.31 97 GLY A N 1
ATOM 766 C CA . GLY A 1 97 ? 27.320 -5.246 -36.146 1.00 87.31 97 GLY A CA 1
ATOM 767 C C . GLY A 1 97 ? 27.516 -5.846 -37.527 1.00 87.31 97 GLY A C 1
ATOM 768 O O . GLY A 1 97 ? 28.616 -6.273 -37.872 1.00 87.31 97 GLY A O 1
ATOM 769 N N . GLU A 1 98 ? 26.448 -5.843 -38.310 1.00 85.88 98 GLU A N 1
ATOM 770 C CA . GLU A 1 98 ? 26.466 -6.177 -39.729 1.00 85.88 98 GLU A CA 1
ATOM 771 C C . GLU A 1 98 ? 25.725 -5.113 -40.526 1.00 85.88 98 GLU A C 1
ATOM 773 O O . GLU A 1 98 ? 24.783 -4.477 -40.049 1.00 85.88 98 GLU A O 1
ATOM 778 N N . CYS A 1 99 ? 26.1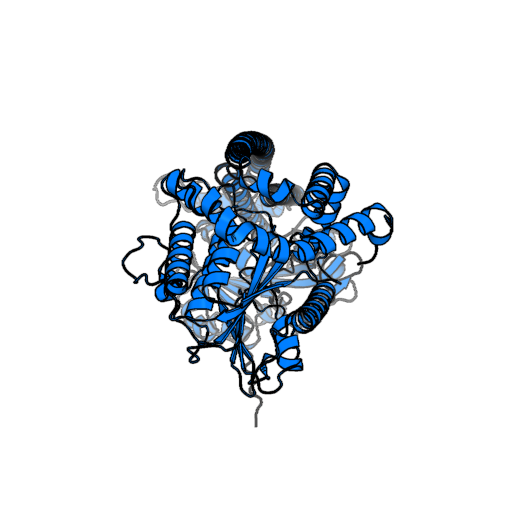90 -4.874 -41.746 1.00 85.56 99 CYS A N 1
ATOM 779 C CA . CYS A 1 99 ? 25.602 -3.888 -42.633 1.00 85.56 99 CYS A CA 1
ATOM 780 C C . CYS A 1 99 ? 25.725 -4.378 -44.069 1.00 85.56 99 CYS A C 1
ATOM 782 O O . CYS A 1 99 ? 26.816 -4.722 -44.518 1.00 85.56 99 CYS A O 1
ATOM 784 N N . THR A 1 100 ? 24.609 -4.360 -44.783 1.00 84.69 100 THR A N 1
ATOM 785 C CA . THR A 1 100 ? 24.514 -4.624 -46.219 1.00 84.69 100 THR A CA 1
ATOM 786 C C . THR A 1 100 ? 23.746 -3.479 -46.884 1.00 84.69 100 THR A C 1
ATOM 788 O O . THR A 1 100 ? 23.321 -2.534 -46.216 1.00 84.69 100 THR A O 1
ATOM 791 N N . GLU A 1 101 ? 23.555 -3.545 -48.201 1.00 78.25 101 GLU A N 1
ATOM 792 C CA . GLU A 1 101 ? 22.728 -2.569 -48.922 1.00 78.25 101 GLU A CA 1
ATOM 793 C C . GLU A 1 101 ? 21.247 -2.634 -48.505 1.00 78.25 101 GLU A C 1
ATOM 795 O O . GLU A 1 101 ? 20.560 -1.613 -48.508 1.00 78.25 101 GLU A O 1
ATOM 800 N N . SER A 1 102 ? 20.753 -3.806 -48.085 1.00 81.19 102 SER A N 1
ATOM 801 C CA . SER A 1 102 ? 19.336 -4.023 -47.759 1.00 81.19 102 SER A CA 1
ATOM 802 C C . SER A 1 102 ? 18.987 -3.796 -46.285 1.00 81.19 102 SER A C 1
ATOM 804 O O . SER A 1 102 ? 17.825 -3.533 -45.961 1.00 81.19 102 SER A O 1
ATOM 806 N N . HIS A 1 103 ? 19.966 -3.905 -45.383 1.00 87.62 103 HIS A N 1
ATOM 807 C CA . HIS A 1 103 ? 19.732 -3.804 -43.946 1.00 87.62 103 HIS A CA 1
ATOM 808 C C . HIS A 1 103 ? 20.991 -3.479 -43.141 1.00 87.62 103 HIS A C 1
ATOM 810 O O . HIS A 1 103 ? 22.126 -3.637 -43.594 1.00 87.62 103 HIS A O 1
ATOM 816 N N . SER A 1 104 ? 20.783 -3.113 -41.881 1.00 93.00 104 SER A N 1
ATOM 817 C CA . SER A 1 104 ? 21.840 -3.027 -40.872 1.00 93.00 104 SER A CA 1
ATOM 818 C C . SER A 1 104 ? 21.364 -3.599 -39.541 1.00 93.00 104 SER A C 1
ATOM 820 O O . SER A 1 104 ? 20.174 -3.571 -39.237 1.00 93.00 104 SER A O 1
ATOM 822 N N . SER A 1 105 ? 22.273 -4.163 -38.751 1.00 94.69 105 SER A N 1
ATOM 823 C CA . SER A 1 105 ? 21.932 -4.809 -37.485 1.00 94.69 105 SER A CA 1
ATOM 824 C C . SER A 1 105 ? 23.077 -4.767 -36.477 1.00 94.69 105 SER A C 1
ATOM 826 O O . SER A 1 105 ? 24.243 -4.580 -36.834 1.00 94.69 105 SER A O 1
ATOM 828 N N . TRP A 1 106 ? 22.744 -4.921 -35.196 1.00 95.94 106 TRP A N 1
ATOM 829 C CA . TRP A 1 106 ? 23.721 -5.090 -34.124 1.00 95.94 106 TRP A CA 1
ATOM 830 C C . TRP A 1 106 ? 23.181 -5.912 -32.950 1.00 95.94 106 TRP A C 1
ATOM 832 O O . TRP A 1 106 ? 21.971 -6.032 -32.756 1.00 95.94 106 TRP A O 1
ATOM 842 N N . HIS A 1 107 ? 24.099 -6.437 -32.134 1.00 94.00 107 HIS A N 1
ATOM 843 C CA . HIS A 1 107 ? 23.812 -7.196 -30.914 1.00 94.00 107 HIS A CA 1
ATOM 844 C C . HIS A 1 107 ? 24.631 -6.651 -29.733 1.00 94.00 107 HIS A C 1
ATOM 846 O O . HIS A 1 107 ? 25.823 -6.372 -29.881 1.00 94.00 107 HIS A O 1
ATOM 852 N N . VAL A 1 108 ? 24.002 -6.521 -28.562 1.00 93.25 108 VAL A N 1
ATOM 853 C CA . VAL A 1 108 ? 24.629 -6.081 -27.306 1.00 93.25 108 VAL A CA 1
ATOM 854 C C . VAL A 1 108 ? 24.248 -7.045 -26.188 1.00 93.25 108 VAL A C 1
ATOM 856 O O . VAL A 1 108 ? 23.065 -7.281 -25.949 1.00 93.25 108 VAL A O 1
ATOM 859 N N . ASP A 1 109 ? 25.253 -7.571 -25.491 1.00 90.75 109 ASP A N 1
ATOM 860 C CA . ASP A 1 109 ? 25.054 -8.308 -24.244 1.00 90.75 109 ASP A CA 1
ATOM 861 C C . ASP A 1 109 ? 25.069 -7.351 -23.053 1.00 90.75 109 ASP A C 1
ATOM 863 O O . ASP A 1 109 ? 25.895 -6.442 -22.989 1.00 90.75 109 ASP A O 1
ATOM 867 N N . GLY A 1 110 ? 24.160 -7.572 -22.111 1.00 90.12 110 GLY A N 1
ATOM 868 C CA . GLY A 1 110 ? 24.016 -6.795 -20.889 1.00 90.12 110 GLY A CA 1
ATOM 869 C C . GLY A 1 110 ? 23.956 -7.673 -19.650 1.00 90.12 110 GLY A C 1
ATOM 870 O O . GLY A 1 110 ? 23.703 -8.877 -19.725 1.00 90.12 110 GLY A O 1
ATOM 871 N N . LEU A 1 111 ? 24.167 -7.049 -18.498 1.00 88.56 111 LEU A N 1
ATOM 872 C CA . LEU A 1 111 ? 24.080 -7.682 -17.192 1.00 88.56 111 LEU A CA 1
ATOM 873 C C . LEU A 1 111 ? 22.896 -7.105 -16.421 1.00 88.56 111 LEU A C 1
ATOM 875 O O . LEU A 1 111 ? 22.879 -5.918 -16.102 1.00 88.56 111 LEU A O 1
ATOM 879 N N . LEU A 1 112 ? 21.933 -7.953 -16.087 1.00 85.44 112 LEU A N 1
ATOM 880 C CA . LEU A 1 112 ? 20.853 -7.629 -15.168 1.00 85.44 112 LEU A CA 1
ATOM 881 C C . LEU A 1 112 ? 21.277 -8.019 -13.750 1.00 85.44 112 LEU A C 1
ATOM 883 O O . LEU A 1 112 ? 21.705 -9.152 -13.523 1.00 85.44 112 LEU A O 1
ATOM 887 N N . ARG A 1 113 ? 21.167 -7.096 -12.795 1.00 82.19 113 ARG A N 1
ATOM 888 C CA . ARG A 1 113 ? 21.595 -7.286 -11.404 1.00 82.19 113 ARG A CA 1
ATOM 889 C C . ARG A 1 113 ? 20.449 -7.024 -10.429 1.00 82.19 113 ARG A C 1
ATOM 891 O O . ARG A 1 113 ? 19.779 -6.004 -10.540 1.00 82.19 113 ARG A O 1
ATOM 898 N N . TRP A 1 114 ? 20.288 -7.901 -9.438 1.00 77.88 114 TRP A N 1
ATOM 899 C CA . TRP A 1 114 ? 19.396 -7.696 -8.290 1.00 77.88 114 TRP A CA 1
ATOM 900 C C . TRP A 1 114 ? 20.124 -7.106 -7.087 1.00 77.88 114 TRP A C 1
ATOM 902 O O . TRP A 1 114 ? 21.279 -7.441 -6.808 1.00 77.88 114 TRP A O 1
ATOM 912 N N . ASN A 1 115 ? 19.413 -6.286 -6.312 1.00 66.50 115 ASN A N 1
ATOM 913 C CA . ASN A 1 115 ? 19.922 -5.779 -5.040 1.00 66.50 115 ASN A CA 1
ATOM 914 C C . ASN A 1 115 ? 20.189 -6.928 -4.035 1.00 66.50 115 ASN A C 1
ATOM 916 O O . ASN A 1 115 ? 19.500 -7.953 -4.033 1.00 66.50 115 ASN A O 1
ATOM 920 N N . LYS A 1 116 ? 21.172 -6.746 -3.143 1.00 58.78 116 LYS A N 1
ATOM 921 C CA . LYS A 1 116 ? 21.627 -7.725 -2.135 1.00 58.78 116 LYS A CA 1
ATOM 922 C C . LYS A 1 116 ? 20.522 -8.183 -1.173 1.00 58.78 116 LYS A C 1
ATOM 924 O O . LYS A 1 116 ? 20.630 -9.265 -0.611 1.00 58.78 116 LYS A O 1
ATOM 929 N N . ASN A 1 117 ? 19.466 -7.385 -1.018 1.00 56.94 117 ASN A N 1
ATOM 930 C CA . ASN A 1 117 ? 18.350 -7.636 -0.099 1.00 56.94 117 ASN A CA 1
ATOM 931 C C . ASN A 1 117 ? 17.219 -8.497 -0.703 1.00 56.94 117 ASN A C 1
ATOM 933 O O . ASN A 1 117 ? 16.151 -8.607 -0.103 1.00 56.94 117 ASN A O 1
ATOM 937 N N . SER A 1 118 ? 17.426 -9.077 -1.890 1.00 55.94 118 SER A N 1
ATOM 938 C CA . SER A 1 118 ? 16.401 -9.837 -2.622 1.00 55.94 118 SER A CA 1
ATOM 939 C C . SER A 1 118 ? 16.226 -11.266 -2.074 1.00 55.94 118 SER A C 1
ATOM 941 O O . SER A 1 118 ? 17.212 -11.871 -1.642 1.00 55.94 118 SER A O 1
ATOM 943 N N . PRO A 1 119 ? 15.003 -11.836 -2.100 1.00 51.22 119 PRO A N 1
ATOM 944 C CA . PRO A 1 119 ? 14.716 -13.142 -1.507 1.00 51.22 119 PRO A CA 1
ATOM 945 C C . PRO A 1 119 ? 15.522 -14.294 -2.131 1.00 51.22 119 PRO A C 1
ATOM 947 O O . PRO A 1 119 ? 15.955 -14.256 -3.282 1.00 51.22 119 PRO A O 1
ATOM 950 N N . THR A 1 120 ? 15.713 -15.349 -1.339 1.00 50.47 120 THR A N 1
ATOM 951 C CA . THR A 1 120 ? 16.587 -16.505 -1.598 1.00 50.47 120 THR A CA 1
ATOM 952 C C . THR A 1 120 ? 16.073 -17.516 -2.628 1.00 50.47 120 THR A C 1
ATOM 954 O O . THR A 1 120 ? 16.827 -18.425 -2.965 1.00 50.47 120 THR A O 1
ATOM 957 N N . ASN A 1 121 ? 14.843 -17.385 -3.139 1.00 53.06 121 ASN A N 1
ATOM 958 C CA . ASN A 1 121 ? 14.232 -18.427 -3.972 1.00 53.06 121 ASN A CA 1
ATOM 959 C C . ASN A 1 121 ? 14.584 -18.306 -5.462 1.00 53.06 121 ASN A C 1
ATOM 961 O O . ASN A 1 121 ? 14.064 -17.451 -6.178 1.00 53.06 121 ASN A O 1
ATOM 965 N N . GLU A 1 122 ? 15.396 -19.257 -5.918 1.00 51.06 122 GLU A N 1
ATOM 966 C CA . GLU A 1 122 ? 15.768 -19.538 -7.312 1.00 51.06 122 GLU A CA 1
ATOM 967 C C . GLU A 1 122 ? 14.540 -19.820 -8.214 1.00 51.06 122 GLU A C 1
ATOM 969 O O . GLU A 1 122 ? 14.538 -19.487 -9.395 1.00 51.06 122 GLU A O 1
ATOM 974 N N . GLU A 1 123 ? 13.433 -20.317 -7.640 1.00 46.09 123 GLU A N 1
ATOM 975 C CA . GLU A 1 123 ? 12.191 -20.679 -8.353 1.00 46.09 123 GLU A CA 1
ATOM 976 C C . GLU A 1 123 ? 11.441 -19.507 -9.026 1.00 46.09 123 GLU A C 1
ATOM 978 O O . GLU A 1 123 ? 10.559 -19.735 -9.860 1.00 46.09 123 GLU A O 1
ATOM 983 N N . ARG A 1 124 ? 11.755 -18.244 -8.692 1.00 48.19 124 ARG A N 1
ATOM 984 C CA . ARG A 1 124 ? 11.081 -17.054 -9.264 1.00 48.19 124 ARG A CA 1
ATOM 985 C C . ARG A 1 124 ? 11.624 -16.621 -10.636 1.00 48.19 124 ARG A C 1
ATOM 987 O O . ARG A 1 124 ? 11.028 -15.749 -11.274 1.00 48.19 124 ARG A O 1
ATOM 994 N N . LEU A 1 125 ? 12.715 -17.223 -11.108 1.00 52.44 125 LEU A N 1
ATOM 995 C CA . LEU A 1 125 ? 13.417 -16.827 -12.329 1.00 52.44 125 LEU A CA 1
ATOM 996 C C . LEU A 1 125 ? 13.199 -17.908 -13.394 1.00 52.44 125 LEU A C 1
ATOM 998 O O . LEU A 1 125 ? 13.819 -18.966 -13.379 1.00 52.44 125 LEU A O 1
ATOM 1002 N N . ALA A 1 126 ? 12.227 -17.686 -14.281 1.00 50.34 126 ALA A N 1
ATOM 1003 C CA . ALA A 1 126 ? 11.820 -18.691 -15.254 1.00 50.34 126 ALA A CA 1
ATOM 1004 C C . ALA A 1 126 ? 12.704 -18.653 -16.510 1.00 50.34 126 ALA A C 1
ATOM 1006 O O . ALA A 1 126 ? 12.985 -17.589 -17.062 1.00 50.34 126 ALA A O 1
ATOM 1007 N N . GLN A 1 127 ? 13.061 -19.850 -16.983 1.00 53.59 127 GLN A N 1
ATOM 1008 C CA . GLN A 1 127 ? 13.750 -20.123 -18.247 1.00 53.59 127 GLN A CA 1
ATOM 1009 C C . GLN A 1 127 ? 13.143 -19.351 -19.430 1.00 53.59 127 GLN A C 1
ATOM 1011 O O . GLN A 1 127 ? 11.910 -19.258 -19.564 1.00 53.59 127 GLN A O 1
ATOM 1016 N N . THR A 1 128 ? 14.030 -18.855 -20.296 1.00 53.88 128 THR A N 1
ATOM 1017 C CA . THR A 1 128 ? 13.724 -18.270 -21.607 1.00 53.88 128 THR A CA 1
ATOM 1018 C C . THR A 1 128 ? 12.919 -19.234 -22.487 1.00 53.88 128 THR A C 1
ATOM 1020 O O . THR A 1 128 ? 12.901 -20.440 -22.252 1.00 53.88 128 THR A O 1
ATOM 1023 N N . ASN A 1 129 ? 12.214 -18.724 -23.503 1.00 53.03 129 ASN A N 1
ATOM 1024 C CA . ASN A 1 129 ? 11.404 -19.567 -24.403 1.00 53.03 129 ASN A CA 1
ATOM 1025 C C . ASN A 1 129 ? 12.231 -20.459 -25.337 1.00 53.03 129 ASN A C 1
ATOM 1027 O O . ASN A 1 129 ? 11.722 -21.453 -25.856 1.00 53.03 129 ASN A O 1
ATOM 1031 N N . PHE A 1 130 ? 13.509 -20.143 -25.519 1.00 54.62 130 PHE A N 1
ATOM 1032 C CA . PHE A 1 130 ? 14.454 -21.021 -26.184 1.00 54.62 130 PHE A CA 1
ATOM 1033 C C . PHE A 1 130 ? 14.996 -22.067 -25.206 1.00 54.62 130 PHE A C 1
ATOM 1035 O O . PHE A 1 130 ? 15.903 -21.779 -24.431 1.00 54.62 130 PHE A O 1
ATOM 1042 N N . HIS A 1 131 ? 14.473 -23.293 -25.283 1.00 49.16 131 HIS A N 1
ATOM 1043 C CA . HIS A 1 131 ? 14.965 -24.432 -24.497 1.00 49.16 131 HIS A CA 1
ATOM 1044 C C . HIS A 1 131 ? 16.425 -24.828 -24.803 1.00 49.16 131 HIS A C 1
ATOM 1046 O O . HIS A 1 131 ? 17.035 -25.514 -23.992 1.00 49.16 131 HIS A O 1
ATOM 1052 N N . ASP A 1 132 ? 16.990 -24.371 -25.928 1.00 51.75 132 ASP A N 1
ATOM 1053 C CA . ASP A 1 132 ? 18.377 -24.660 -26.329 1.00 51.75 132 ASP A CA 1
ATOM 1054 C C . ASP A 1 132 ? 19.368 -23.521 -25.986 1.00 51.75 132 ASP A C 1
ATOM 1056 O O . ASP A 1 132 ? 20.577 -23.676 -26.169 1.00 51.75 132 ASP A O 1
ATOM 1060 N N . TYR A 1 133 ? 18.888 -22.371 -25.483 1.00 57.31 133 TYR A N 1
ATOM 1061 C CA . TYR A 1 133 ? 19.698 -21.154 -25.287 1.00 57.31 133 TYR A CA 1
ATOM 1062 C C . TYR A 1 133 ? 19.436 -20.466 -23.938 1.00 57.31 133 TYR A C 1
ATOM 1064 O O . TYR A 1 133 ? 19.221 -19.252 -23.882 1.00 57.31 133 TYR A O 1
ATOM 1072 N N . ASP A 1 134 ? 19.477 -21.233 -22.846 1.00 61.88 134 ASP A N 1
ATOM 1073 C CA . ASP A 1 134 ? 19.270 -20.711 -21.492 1.00 61.88 134 ASP A CA 1
ATOM 1074 C C . ASP A 1 134 ? 20.175 -19.501 -21.201 1.00 61.88 134 ASP A C 1
ATOM 1076 O O . ASP A 1 134 ? 21.412 -19.581 -21.260 1.00 61.88 134 ASP A O 1
ATOM 1080 N N . ARG A 1 135 ? 19.550 -18.363 -20.872 1.00 71.50 135 ARG A N 1
ATOM 1081 C CA . ARG A 1 135 ? 20.251 -17.224 -20.269 1.00 71.50 135 ARG A CA 1
ATOM 1082 C C . ARG A 1 135 ? 20.731 -17.653 -18.882 1.00 71.50 135 ARG A C 1
ATOM 1084 O O . ARG A 1 135 ? 19.987 -18.229 -18.093 1.00 71.50 135 ARG A O 1
ATOM 1091 N N . ILE A 1 136 ? 22.006 -17.410 -18.624 1.00 71.31 136 ILE A N 1
ATOM 1092 C CA . ILE A 1 136 ? 22.716 -17.811 -17.420 1.00 71.31 136 ILE A CA 1
ATOM 1093 C C . ILE A 1 136 ? 22.291 -16.887 -16.289 1.00 71.31 136 ILE A C 1
ATOM 1095 O O . ILE A 1 136 ? 22.322 -15.662 -16.420 1.00 71.31 136 ILE A O 1
ATOM 1099 N N . LEU A 1 137 ? 21.945 -17.502 -15.169 1.00 75.56 137 LEU A N 1
ATOM 1100 C CA . LEU A 1 137 ? 21.582 -16.847 -13.931 1.00 75.56 137 LEU A CA 1
ATOM 1101 C C . LEU A 1 137 ? 22.474 -17.405 -12.826 1.00 75.56 137 LEU A C 1
ATOM 1103 O O . LEU A 1 137 ? 22.440 -18.601 -12.561 1.00 75.56 137 LEU A O 1
ATOM 1107 N N . ASN A 1 138 ? 23.235 -16.536 -12.168 1.00 75.06 138 ASN A N 1
ATOM 1108 C CA . ASN A 1 138 ? 24.142 -16.915 -11.089 1.00 75.06 138 ASN A CA 1
ATOM 1109 C C . ASN A 1 138 ? 23.954 -15.996 -9.879 1.00 75.06 138 ASN A C 1
ATOM 1111 O O . ASN A 1 138 ? 23.768 -14.785 -10.027 1.00 75.06 138 ASN A O 1
ATOM 1115 N N . LYS A 1 139 ? 24.060 -16.554 -8.671 1.00 74.62 139 LYS A N 1
ATOM 1116 C CA . LYS A 1 139 ? 24.118 -15.781 -7.426 1.00 74.62 139 LYS A CA 1
ATOM 1117 C C . LYS A 1 139 ? 25.570 -15.551 -7.017 1.00 74.62 139 LYS A C 1
ATOM 1119 O O . LYS A 1 139 ? 26.355 -16.491 -6.966 1.00 74.62 139 LYS A O 1
ATOM 1124 N N . TYR A 1 140 ? 25.905 -14.310 -6.682 1.00 74.50 140 TYR A N 1
ATOM 1125 C CA . TYR A 1 140 ? 27.222 -13.916 -6.188 1.00 74.50 140 TYR A CA 1
ATOM 1126 C C . TYR A 1 140 ? 27.099 -13.305 -4.790 1.00 74.50 140 TYR A C 1
ATOM 1128 O O . TYR A 1 140 ? 26.328 -12.361 -4.600 1.00 74.50 140 TYR A O 1
ATOM 1136 N N . ASP A 1 141 ? 27.898 -13.783 -3.832 1.00 70.56 141 ASP A N 1
ATOM 1137 C CA . ASP A 1 141 ? 27.791 -13.434 -2.401 1.00 70.56 141 ASP A CA 1
ATOM 1138 C C . ASP A 1 141 ? 27.733 -11.924 -2.132 1.00 70.56 141 ASP A C 1
ATOM 1140 O O . ASP A 1 141 ? 26.919 -11.443 -1.348 1.00 70.56 141 ASP A O 1
ATOM 1144 N N . ASN A 1 142 ? 28.555 -11.149 -2.844 1.00 72.50 142 ASN A N 1
ATOM 1145 C CA . ASN A 1 142 ? 28.659 -9.704 -2.651 1.00 72.50 142 ASN A CA 1
ATOM 1146 C C . ASN A 1 142 ? 27.779 -8.871 -3.586 1.00 72.50 142 ASN A C 1
ATOM 1148 O O . ASN A 1 142 ? 27.697 -7.656 -3.398 1.00 72.50 142 ASN A O 1
ATOM 1152 N N . TYR A 1 143 ? 27.149 -9.476 -4.593 1.00 68.56 143 TYR A N 1
ATOM 1153 C CA . TYR A 1 143 ? 26.506 -8.737 -5.685 1.00 68.56 143 TYR A CA 1
ATOM 1154 C C . TYR A 1 143 ? 25.056 -9.138 -5.954 1.00 68.56 143 TYR A C 1
ATOM 1156 O O . TYR A 1 143 ? 24.421 -8.460 -6.760 1.00 68.56 143 TYR A O 1
ATOM 1164 N N . GLY A 1 144 ? 24.537 -10.154 -5.258 1.00 76.81 144 GLY A N 1
ATOM 1165 C CA . GLY A 1 144 ? 23.182 -10.664 -5.441 1.00 76.81 144 GLY A CA 1
ATOM 1166 C C . GLY A 1 144 ? 23.067 -11.576 -6.662 1.00 76.81 144 GLY A C 1
ATOM 1167 O O . GLY A 1 144 ? 24.056 -12.143 -7.131 1.00 76.81 144 GLY A O 1
ATOM 1168 N N . TRP A 1 145 ? 21.846 -11.727 -7.170 1.00 76.88 145 TRP A N 1
ATOM 1169 C CA . TRP A 1 145 ? 21.593 -12.445 -8.417 1.00 76.88 145 TRP A CA 1
ATOM 1170 C C . TRP A 1 145 ? 22.006 -11.602 -9.623 1.00 76.88 145 TRP A C 1
ATOM 1172 O O . TRP A 1 145 ? 21.739 -10.399 -9.682 1.00 76.88 145 TRP A O 1
ATOM 1182 N N . GLN A 1 146 ? 22.647 -12.248 -10.590 1.00 81.94 146 GLN A N 1
ATOM 1183 C CA . GLN A 1 146 ? 23.045 -11.665 -11.861 1.00 81.94 146 GLN A CA 1
ATOM 1184 C C . GLN A 1 146 ? 22.605 -12.568 -13.005 1.00 81.94 146 GLN A C 1
ATOM 1186 O O . GLN A 1 146 ? 22.771 -13.786 -12.930 1.00 81.94 146 GLN A O 1
ATOM 1191 N N . ALA A 1 147 ? 22.108 -11.965 -14.076 1.00 81.56 147 ALA A N 1
ATOM 1192 C CA . ALA A 1 147 ? 21.728 -12.669 -15.288 1.00 81.56 147 ALA A CA 1
ATOM 1193 C C . ALA A 1 147 ? 22.231 -11.938 -16.528 1.00 81.56 147 ALA A C 1
ATOM 1195 O O . ALA A 1 147 ? 22.267 -10.706 -16.550 1.00 81.56 147 ALA A O 1
ATOM 1196 N N . ASN A 1 148 ? 22.588 -12.674 -17.578 1.00 83.75 148 ASN A N 1
ATOM 1197 C CA . ASN A 1 148 ? 22.840 -12.036 -18.864 1.00 83.75 148 ASN A CA 1
ATOM 1198 C C . ASN A 1 148 ? 21.524 -11.741 -19.593 1.00 83.75 148 ASN A C 1
ATOM 1200 O O . ASN A 1 148 ? 20.579 -12.528 -19.570 1.00 83.75 148 ASN A O 1
ATOM 1204 N N . THR A 1 149 ? 21.501 -10.617 -20.295 1.00 85.50 149 THR A N 1
ATOM 1205 C CA . THR A 1 149 ? 20.468 -10.263 -21.266 1.00 85.50 149 THR A CA 1
ATOM 1206 C C . THR A 1 149 ? 21.121 -9.981 -22.610 1.00 85.50 149 THR A C 1
ATOM 1208 O O . THR A 1 149 ? 22.295 -9.606 -22.661 1.00 85.50 149 THR A O 1
ATOM 1211 N N . ARG A 1 150 ? 20.379 -10.141 -23.702 1.00 88.94 150 ARG A N 1
ATOM 1212 C CA . ARG A 1 150 ? 20.809 -9.680 -25.020 1.00 88.94 150 ARG A CA 1
ATOM 1213 C C . ARG A 1 150 ? 19.743 -8.801 -25.643 1.00 88.94 150 ARG A C 1
ATOM 1215 O O . ARG A 1 150 ? 18.587 -9.196 -25.757 1.00 88.94 150 ARG A O 1
ATOM 1222 N N . VAL A 1 151 ? 20.180 -7.640 -26.117 1.00 92.25 151 VAL A N 1
ATOM 1223 C CA . VAL A 1 151 ? 19.379 -6.749 -26.955 1.00 92.25 151 VAL A CA 1
ATOM 1224 C C . VAL A 1 151 ? 19.950 -6.780 -28.360 1.00 92.25 151 VAL A C 1
ATOM 1226 O O . VAL A 1 151 ? 21.166 -6.762 -28.566 1.00 92.25 151 VAL A O 1
ATOM 1229 N N . SER A 1 152 ? 19.093 -6.873 -29.363 1.00 94.50 152 SER A N 1
ATOM 1230 C CA . SER A 1 152 ? 19.506 -6.833 -30.761 1.00 94.50 152 SER A CA 1
ATOM 1231 C C . SER A 1 152 ? 18.585 -5.948 -31.557 1.00 94.50 152 SER A C 1
ATOM 1233 O O . SER A 1 152 ? 17.393 -5.882 -31.284 1.00 94.50 152 SER A O 1
ATOM 1235 N N . CYS A 1 153 ? 19.162 -5.259 -32.524 1.00 95.88 153 CYS A N 1
ATOM 1236 C CA . CYS A 1 153 ? 18.453 -4.325 -33.368 1.00 95.88 153 CYS A CA 1
ATOM 1237 C C . CYS A 1 153 ? 18.702 -4.695 -34.818 1.00 95.88 153 CYS A C 1
ATOM 1239 O O . CYS A 1 153 ? 19.838 -4.971 -35.206 1.00 95.88 153 CYS A O 1
ATOM 1241 N N . TYR A 1 154 ? 17.640 -4.681 -35.603 1.00 94.88 154 TYR A N 1
ATOM 1242 C CA . TYR A 1 154 ? 17.671 -4.864 -37.039 1.00 94.88 154 TYR A CA 1
ATOM 1243 C C . TYR A 1 154 ? 16.885 -3.733 -37.680 1.00 94.88 154 TYR A C 1
ATOM 1245 O O . TYR A 1 154 ? 15.737 -3.486 -37.320 1.00 94.88 154 TYR A O 1
ATOM 1253 N N . LYS A 1 155 ? 17.485 -3.060 -38.652 1.00 93.06 155 LYS A N 1
ATOM 1254 C CA . LYS A 1 155 ? 16.819 -2.055 -39.463 1.00 93.06 155 LYS A CA 1
ATOM 1255 C C . LYS A 1 155 ? 16.755 -2.525 -40.898 1.00 93.06 155 LYS A C 1
ATOM 1257 O O . LYS A 1 155 ? 17.786 -2.711 -41.547 1.00 93.06 155 LYS A O 1
ATOM 1262 N N . LYS A 1 156 ? 15.531 -2.640 -41.397 1.00 88.62 156 LYS A N 1
ATOM 1263 C CA . LYS A 1 156 ? 15.255 -2.829 -42.814 1.00 88.62 156 LYS A CA 1
ATOM 1264 C C . LYS A 1 156 ? 15.209 -1.469 -43.496 1.00 88.62 156 LYS A C 1
ATOM 1266 O O . LYS A 1 156 ? 14.456 -0.591 -43.063 1.00 88.62 156 LYS A O 1
ATOM 1271 N N . HIS A 1 157 ? 15.999 -1.294 -44.550 1.00 85.44 157 HIS A N 1
ATOM 1272 C CA . HIS A 1 157 ? 15.931 -0.077 -45.353 1.00 85.44 157 HIS A CA 1
ATOM 1273 C C . HIS A 1 157 ? 14.600 -0.038 -46.120 1.00 85.44 157 HIS A C 1
ATOM 1275 O O . HIS A 1 157 ? 14.088 -1.073 -46.554 1.00 85.44 157 HIS A O 1
ATOM 1281 N N . GLY A 1 158 ? 14.015 1.155 -46.248 1.00 74.19 158 GLY A N 1
ATOM 1282 C CA . GLY A 1 158 ? 12.814 1.341 -47.058 1.00 74.19 158 GLY A CA 1
ATOM 1283 C C . GLY A 1 158 ? 13.121 1.148 -48.547 1.00 74.19 158 GLY A C 1
ATOM 1284 O O . GLY A 1 158 ? 14.206 1.498 -49.005 1.00 74.19 158 GLY A O 1
ATOM 1285 N N . SER A 1 159 ? 12.166 0.606 -49.299 1.00 70.62 159 SER A N 1
ATOM 1286 C CA . SER A 1 159 ? 12.188 0.538 -50.767 1.00 70.62 159 SER A CA 1
ATOM 1287 C C . SER A 1 159 ? 10.935 1.226 -51.322 1.00 70.62 159 SER A C 1
ATOM 1289 O O . SER A 1 159 ? 10.063 1.606 -50.541 1.00 70.62 159 SER A O 1
ATOM 1291 N N . HIS A 1 160 ? 10.812 1.376 -52.647 1.00 63.50 160 HIS A N 1
ATOM 1292 C CA . HIS A 1 160 ? 9.634 2.009 -53.266 1.00 63.50 160 HIS A CA 1
ATOM 1293 C C . HIS A 1 160 ? 8.289 1.388 -52.826 1.00 63.50 160 HIS A C 1
ATOM 1295 O O . HIS A 1 160 ? 7.301 2.114 -52.750 1.00 63.50 160 HIS A O 1
ATOM 1301 N N . ASP A 1 161 ? 8.275 0.099 -52.455 1.00 60.91 161 ASP A N 1
ATOM 1302 C CA . ASP A 1 161 ? 7.070 -0.640 -52.046 1.00 60.91 161 ASP A CA 1
ATOM 1303 C C . ASP A 1 161 ? 7.030 -1.022 -50.552 1.00 60.91 161 ASP A C 1
ATOM 1305 O O . ASP A 1 161 ? 6.027 -1.557 -50.076 1.00 60.91 161 ASP A O 1
ATOM 1309 N N . THR A 1 162 ? 8.095 -0.768 -49.779 1.00 69.12 162 THR A N 1
ATOM 1310 C CA . THR A 1 162 ? 8.178 -1.183 -48.365 1.00 69.12 162 THR A CA 1
ATOM 1311 C C . THR A 1 162 ? 8.685 -0.062 -47.469 1.00 69.12 162 THR A C 1
ATOM 1313 O O . THR A 1 162 ? 9.789 0.441 -47.666 1.00 69.12 162 THR A O 1
ATOM 1316 N N . GLN A 1 163 ? 7.925 0.274 -46.428 1.00 79.75 163 GLN A N 1
ATOM 1317 C CA . GLN A 1 163 ? 8.336 1.259 -45.424 1.00 79.75 163 GLN A CA 1
ATOM 1318 C C . GLN A 1 163 ? 9.577 0.802 -44.628 1.00 79.75 163 GLN A C 1
ATOM 1320 O O . GLN A 1 163 ? 9.787 -0.406 -44.458 1.00 79.75 163 GLN A O 1
ATOM 1325 N N . PRO A 1 164 ? 10.391 1.739 -44.112 1.00 86.50 164 PRO A N 1
ATOM 1326 C CA . PRO A 1 164 ? 11.507 1.397 -43.243 1.00 86.50 164 PRO A CA 1
ATOM 1327 C C . PRO A 1 164 ? 10.997 0.847 -41.903 1.00 86.50 164 PRO A C 1
ATOM 1329 O O . PRO A 1 164 ? 9.999 1.321 -41.351 1.00 86.50 164 PRO A O 1
ATOM 1332 N N . LEU A 1 165 ? 11.701 -0.153 -41.370 1.00 91.25 165 LEU A N 1
ATOM 1333 C CA . LEU A 1 165 ? 11.302 -0.863 -40.154 1.00 91.25 165 LEU A CA 1
ATOM 1334 C C . LEU A 1 165 ? 12.494 -1.064 -39.221 1.00 91.25 165 LEU A C 1
ATOM 1336 O O . LEU A 1 165 ? 13.558 -1.491 -39.668 1.00 91.25 165 LEU A O 1
ATOM 1340 N N . TYR A 1 166 ? 12.291 -0.807 -37.931 1.00 93.94 166 TYR A N 1
ATOM 1341 C CA . TYR A 1 166 ? 13.187 -1.233 -36.856 1.00 93.94 166 TYR A CA 1
ATOM 1342 C C . TYR A 1 166 ? 12.587 -2.432 -36.133 1.00 93.94 166 TYR A C 1
ATOM 1344 O O . TYR A 1 166 ? 11.414 -2.415 -35.782 1.00 93.94 166 TYR A O 1
ATOM 1352 N N . LEU A 1 167 ? 13.394 -3.448 -35.870 1.00 94.44 167 LEU A N 1
ATOM 1353 C CA . LEU A 1 167 ? 13.056 -4.591 -35.038 1.00 94.44 167 LEU A CA 1
ATOM 1354 C C . LEU A 1 167 ? 14.030 -4.646 -33.864 1.00 94.44 167 LEU A C 1
ATOM 1356 O O . LEU A 1 167 ? 15.239 -4.747 -34.068 1.00 94.44 167 LEU A O 1
ATOM 1360 N N . PHE A 1 168 ? 13.496 -4.633 -32.649 1.00 95.19 168 PHE A N 1
ATOM 1361 C CA . PHE A 1 168 ? 14.227 -4.903 -31.421 1.00 95.19 168 PHE A CA 1
ATOM 1362 C C . PHE A 1 168 ? 13.871 -6.291 -30.897 1.00 95.19 168 PHE A C 1
ATOM 1364 O O . PHE A 1 168 ? 12.700 -6.596 -30.683 1.00 95.19 168 PHE A O 1
ATOM 1371 N N . LEU A 1 169 ? 14.893 -7.113 -30.666 1.00 92.62 169 LEU A N 1
ATOM 1372 C CA . LEU A 1 169 ? 14.782 -8.380 -29.949 1.00 92.62 169 LEU A CA 1
ATOM 1373 C C . LEU A 1 169 ? 15.405 -8.230 -28.564 1.00 92.62 169 LEU A C 1
ATOM 1375 O O . LEU A 1 169 ? 16.529 -7.729 -28.446 1.00 92.62 169 LEU A O 1
ATOM 1379 N N . ILE A 1 170 ? 14.685 -8.659 -27.532 1.00 88.44 170 ILE A N 1
ATOM 1380 C CA . ILE A 1 170 ? 15.088 -8.519 -26.133 1.00 88.44 170 ILE A CA 1
ATOM 1381 C C . ILE A 1 170 ? 14.931 -9.868 -25.438 1.00 88.44 170 ILE A C 1
ATOM 1383 O O . ILE A 1 170 ? 13.817 -10.327 -25.199 1.00 88.44 170 ILE A O 1
ATOM 1387 N N . ASP A 1 171 ? 16.049 -10.461 -25.043 1.00 82.62 171 ASP A N 1
ATOM 1388 C CA . ASP A 1 171 ? 16.069 -11.744 -24.345 1.00 82.62 171 ASP A CA 1
ATOM 1389 C C . ASP A 1 171 ? 16.793 -11.605 -23.005 1.00 82.62 171 ASP A C 1
ATOM 1391 O O . ASP A 1 171 ? 18.026 -11.687 -22.940 1.00 82.62 171 ASP A O 1
ATOM 1395 N N . GLY A 1 172 ? 16.015 -11.431 -21.936 1.00 71.62 172 GLY A N 1
ATOM 1396 C CA . GLY A 1 172 ? 16.467 -11.449 -20.542 1.00 71.62 172 GLY A CA 1
ATOM 1397 C C . GLY A 1 172 ? 15.773 -12.558 -19.737 1.00 71.62 172 GLY A C 1
ATOM 1398 O O . GLY A 1 172 ? 14.862 -13.210 -20.244 1.00 71.62 172 GLY A O 1
ATOM 1399 N N . PRO A 1 173 ? 16.180 -12.818 -18.483 1.00 62.78 173 PRO A N 1
ATOM 1400 C CA . PRO A 1 173 ? 15.482 -13.786 -17.634 1.00 62.78 173 PRO A CA 1
ATOM 1401 C C . PRO A 1 173 ? 14.020 -13.362 -17.407 1.00 62.78 173 PRO A C 1
ATOM 1403 O O . PRO A 1 173 ? 13.742 -12.202 -17.099 1.00 62.78 173 PRO A O 1
ATOM 1406 N N . ILE A 1 174 ? 13.077 -14.303 -17.520 1.00 55.31 174 ILE A N 1
ATOM 1407 C CA . ILE A 1 174 ? 11.655 -14.018 -17.297 1.00 55.31 174 ILE A CA 1
ATOM 1408 C C . ILE A 1 174 ? 11.416 -13.913 -15.794 1.00 55.31 174 ILE A C 1
ATOM 1410 O O . ILE A 1 174 ? 11.425 -14.913 -15.070 1.00 55.31 174 ILE A O 1
ATOM 1414 N N . VAL A 1 175 ? 11.150 -12.698 -15.324 1.00 52.97 175 VAL A N 1
ATOM 1415 C CA . VAL A 1 175 ? 10.689 -12.471 -13.955 1.00 52.97 175 VAL A CA 1
ATOM 1416 C C . VAL A 1 175 ? 9.210 -12.803 -13.908 1.00 52.97 175 VAL A C 1
ATOM 1418 O O . VAL A 1 175 ? 8.376 -12.069 -14.439 1.00 52.97 175 VAL A O 1
ATOM 1421 N N . ARG A 1 176 ? 8.858 -13.933 -13.287 1.00 44.31 176 ARG A N 1
ATOM 1422 C CA . ARG A 1 176 ? 7.457 -14.220 -12.971 1.00 44.31 176 ARG A CA 1
ATOM 1423 C C . ARG A 1 176 ? 7.022 -13.248 -11.882 1.00 44.31 176 ARG A C 1
ATOM 1425 O O . ARG A 1 176 ? 7.213 -13.506 -10.697 1.00 44.31 176 ARG A O 1
ATOM 1432 N N . SER A 1 177 ? 6.450 -12.121 -12.291 1.00 38.41 177 SER A N 1
ATOM 1433 C CA . SER A 1 177 ? 5.728 -11.243 -11.381 1.00 38.41 177 SER A CA 1
ATOM 1434 C C . SER A 1 177 ? 4.507 -11.988 -10.845 1.00 38.41 177 SER A C 1
ATOM 1436 O O . SER A 1 177 ? 3.474 -12.092 -11.498 1.00 38.41 177 SER A O 1
ATOM 1438 N N . ILE A 1 178 ? 4.651 -12.542 -9.647 1.00 35.00 178 ILE A N 1
ATOM 1439 C CA . ILE A 1 178 ? 3.608 -12.446 -8.634 1.00 35.00 178 ILE A CA 1
ATOM 1440 C C . ILE A 1 178 ? 4.309 -11.788 -7.454 1.00 35.00 178 ILE A C 1
ATOM 1442 O O . ILE A 1 178 ? 4.790 -12.455 -6.535 1.00 35.00 178 ILE A O 1
ATOM 1446 N N . ALA A 1 179 ? 4.457 -10.465 -7.530 1.00 35.94 179 ALA A N 1
ATOM 1447 C CA . ALA A 1 179 ? 4.660 -9.693 -6.321 1.00 35.94 179 ALA A CA 1
ATOM 1448 C C . ALA A 1 179 ? 3.442 -9.971 -5.433 1.00 35.94 179 ALA A C 1
ATOM 1450 O O . ALA A 1 179 ? 2.311 -9.621 -5.770 1.00 35.94 179 ALA A O 1
ATOM 1451 N N . ILE A 1 180 ? 3.669 -10.675 -4.328 1.00 37.09 180 ILE A N 1
ATOM 1452 C CA . ILE A 1 180 ? 2.726 -10.656 -3.217 1.00 37.09 180 ILE A CA 1
ATOM 1453 C C . ILE A 1 180 ? 2.641 -9.179 -2.804 1.00 37.09 180 ILE A C 1
ATOM 1455 O O . ILE A 1 180 ? 3.700 -8.561 -2.647 1.00 37.09 180 ILE A O 1
ATOM 1459 N N . PRO A 1 181 ? 1.442 -8.589 -2.660 1.00 31.69 181 PRO A N 1
ATOM 1460 C CA . PRO A 1 181 ? 1.312 -7.236 -2.134 1.00 31.69 181 PRO A CA 1
ATOM 1461 C C . PRO A 1 181 ? 2.091 -7.131 -0.810 1.00 31.69 181 PRO A C 1
ATOM 1463 O O . PRO A 1 181 ? 1.748 -7.815 0.152 1.00 31.69 181 PRO A O 1
ATOM 1466 N N . GLY A 1 182 ? 3.177 -6.346 -0.788 1.00 40.12 182 GLY A N 1
ATOM 1467 C CA . GLY A 1 182 ? 4.044 -6.152 0.385 1.00 40.12 182 GLY A CA 1
ATOM 1468 C C . GLY A 1 182 ? 5.492 -6.672 0.298 1.00 40.12 182 GLY A C 1
ATOM 1469 O O . GLY A 1 182 ? 6.250 -6.442 1.239 1.00 40.12 182 GLY A O 1
ATOM 1470 N N . ASP A 1 183 ? 5.922 -7.339 -0.782 1.00 42.41 183 ASP A N 1
ATOM 1471 C CA . ASP A 1 183 ? 7.336 -7.744 -0.969 1.00 42.41 183 ASP A CA 1
ATOM 1472 C C . ASP A 1 183 ? 8.150 -6.624 -1.658 1.00 42.41 183 ASP A C 1
ATOM 1474 O O . ASP A 1 183 ? 8.430 -6.644 -2.855 1.00 42.41 183 ASP A O 1
ATOM 1478 N N . ASP A 1 184 ? 8.477 -5.593 -0.879 1.00 45.22 184 ASP A N 1
ATOM 1479 C CA . ASP A 1 184 ? 8.912 -4.262 -1.331 1.00 45.22 184 ASP A CA 1
ATOM 1480 C C . ASP A 1 184 ? 10.400 -4.112 -1.736 1.00 45.22 184 ASP A C 1
ATOM 1482 O O . ASP A 1 184 ? 10.878 -2.990 -1.892 1.00 45.22 184 ASP A O 1
ATOM 1486 N N . ARG A 1 185 ? 11.187 -5.193 -1.888 1.00 45.34 185 ARG A N 1
ATOM 1487 C CA . ARG A 1 185 ? 12.669 -5.089 -1.774 1.00 45.34 185 ARG A CA 1
ATOM 1488 C C . ARG A 1 185 ? 13.557 -5.532 -2.946 1.00 45.34 185 ARG A C 1
ATOM 1490 O O . ARG A 1 185 ? 14.778 -5.498 -2.795 1.00 45.34 185 ARG A O 1
ATOM 1497 N N . ALA A 1 186 ? 13.028 -5.907 -4.108 1.00 51.88 186 ALA A N 1
ATOM 1498 C CA . ALA A 1 186 ? 13.851 -6.497 -5.176 1.00 51.88 186 ALA A CA 1
ATOM 1499 C C . ALA A 1 186 ? 13.891 -5.666 -6.476 1.00 51.88 186 ALA A C 1
ATOM 1501 O O . ALA A 1 186 ? 13.385 -6.107 -7.505 1.00 51.88 186 ALA A O 1
ATOM 1502 N N . ALA A 1 187 ? 14.521 -4.485 -6.442 1.00 62.56 187 ALA A N 1
ATOM 1503 C CA . ALA A 1 187 ? 14.808 -3.707 -7.652 1.00 62.56 187 ALA A CA 1
ATOM 1504 C C . ALA A 1 187 ? 15.893 -4.383 -8.520 1.00 62.56 187 ALA A C 1
ATOM 1506 O O . ALA A 1 187 ? 16.887 -4.908 -8.000 1.00 62.56 187 ALA A O 1
ATOM 1507 N N . MET A 1 188 ? 15.688 -4.353 -9.840 1.00 74.69 188 MET A N 1
ATOM 1508 C CA . MET A 1 188 ? 16.620 -4.835 -10.864 1.00 74.69 188 MET A CA 1
ATOM 1509 C C . MET A 1 188 ? 17.249 -3.673 -11.623 1.00 74.69 188 MET A C 1
ATOM 1511 O O . MET A 1 188 ? 16.538 -2.752 -12.018 1.00 74.69 188 MET A O 1
ATOM 1515 N N . THR A 1 189 ? 18.535 -3.785 -11.942 1.00 82.75 189 THR A N 1
ATOM 1516 C CA . THR A 1 189 ? 19.251 -2.791 -12.751 1.00 82.75 189 THR A CA 1
ATOM 1517 C C . THR A 1 189 ? 19.946 -3.456 -13.933 1.00 82.75 189 THR A C 1
ATOM 1519 O O . THR A 1 189 ? 20.624 -4.473 -13.765 1.00 82.75 189 THR A O 1
ATOM 1522 N N . LEU A 1 190 ? 19.782 -2.888 -15.130 1.00 88.12 190 LEU A N 1
ATOM 1523 C CA . LEU A 1 190 ? 20.437 -3.344 -16.356 1.00 88.12 190 LEU A CA 1
ATOM 1524 C C . LEU A 1 190 ? 21.687 -2.504 -16.641 1.00 88.12 190 LEU A C 1
ATOM 1526 O O . LEU A 1 190 ? 21.609 -1.285 -16.761 1.00 88.12 190 LEU A O 1
ATOM 1530 N N . TYR A 1 191 ? 22.822 -3.175 -16.822 1.00 91.38 191 TYR A N 1
ATOM 1531 C CA . TYR A 1 191 ? 24.100 -2.580 -17.202 1.00 91.38 191 TYR A CA 1
ATOM 1532 C C . TYR A 1 191 ? 24.528 -3.040 -18.597 1.00 91.38 191 TYR A C 1
ATOM 1534 O O . TYR A 1 191 ? 24.465 -4.231 -18.913 1.00 91.38 191 TYR A O 1
ATOM 1542 N N . LEU A 1 192 ? 25.021 -2.110 -19.417 1.00 93.38 192 LEU A N 1
ATOM 1543 C CA . LEU A 1 192 ? 25.493 -2.377 -20.780 1.00 93.38 192 LEU A CA 1
ATOM 1544 C C . LEU A 1 192 ? 26.956 -1.932 -20.969 1.00 93.38 192 LEU A C 1
ATOM 1546 O O . LEU A 1 192 ? 27.304 -0.831 -20.540 1.00 93.38 192 LEU A O 1
ATOM 1550 N N . PRO A 1 193 ? 27.814 -2.703 -21.666 1.00 93.75 193 PRO A N 1
ATOM 1551 C CA . PRO A 1 193 ? 29.225 -2.375 -21.924 1.00 93.75 193 PRO A CA 1
ATOM 1552 C C . PRO A 1 193 ? 29.382 -1.309 -23.026 1.00 93.75 193 PRO A C 1
ATOM 1554 O O . PRO A 1 193 ? 30.011 -1.512 -24.065 1.00 93.75 193 PRO A O 1
ATOM 1557 N N . LEU A 1 194 ? 28.728 -0.163 -22.837 1.00 93.94 194 LEU A N 1
ATOM 1558 C CA . LEU A 1 194 ? 28.613 0.914 -23.824 1.00 93.94 194 LEU A CA 1
ATOM 1559 C C . LEU A 1 194 ? 29.194 2.248 -23.334 1.00 93.94 194 LEU A C 1
ATOM 1561 O O . LEU A 1 194 ? 29.134 3.230 -24.071 1.00 93.94 194 LEU A O 1
ATOM 1565 N N . SER A 1 195 ? 29.776 2.273 -22.134 1.00 91.50 195 SER A N 1
ATOM 1566 C CA . SER A 1 195 ? 30.401 3.440 -21.500 1.00 91.50 195 SER A CA 1
ATOM 1567 C C . SER A 1 195 ? 31.932 3.315 -21.485 1.00 91.50 195 SER A C 1
ATOM 1569 O O . SER A 1 195 ? 32.473 2.233 -21.694 1.00 91.50 195 SER A O 1
ATOM 1571 N N . GLU A 1 196 ? 32.646 4.418 -21.244 1.00 90.31 196 GLU A N 1
ATOM 1572 C CA . GLU A 1 196 ? 34.108 4.413 -21.060 1.00 90.31 196 GLU A CA 1
ATOM 1573 C C . GLU A 1 196 ? 34.554 3.975 -19.657 1.00 90.31 196 GLU A C 1
ATOM 1575 O O . GLU A 1 196 ? 35.749 3.859 -19.389 1.00 90.31 196 GLU A O 1
ATOM 1580 N N . ASN A 1 197 ? 33.612 3.700 -18.752 1.00 90.31 197 ASN A N 1
ATOM 1581 C CA . ASN A 1 197 ? 33.905 3.102 -17.456 1.00 90.31 197 ASN A CA 1
ATOM 1582 C C . ASN A 1 197 ? 33.786 1.564 -17.504 1.00 90.31 197 ASN A C 1
ATOM 1584 O O . ASN A 1 197 ? 33.156 0.981 -18.386 1.00 90.31 197 ASN A O 1
ATOM 1588 N N . ARG A 1 198 ? 34.361 0.881 -16.505 1.00 84.50 198 ARG A N 1
ATOM 1589 C CA . ARG A 1 198 ? 34.210 -0.579 -16.352 1.00 84.50 198 ARG A CA 1
ATOM 1590 C C . ARG A 1 198 ? 32.785 -0.997 -15.957 1.00 84.50 198 ARG A C 1
ATOM 1592 O O . ARG A 1 198 ? 32.415 -2.139 -16.190 1.00 84.50 198 ARG A O 1
ATOM 1599 N N . GLY A 1 199 ? 32.023 -0.091 -15.341 1.00 84.44 199 GLY A N 1
ATOM 1600 C CA . GLY A 1 199 ? 30.672 -0.350 -14.833 1.00 84.44 199 GLY A CA 1
ATOM 1601 C C . GLY A 1 199 ? 29.583 -0.408 -15.906 1.00 84.44 199 GLY A C 1
ATOM 1602 O O . GLY A 1 199 ? 28.485 -0.876 -15.627 1.00 84.44 199 GLY A O 1
ATOM 1603 N N . GLY A 1 200 ? 29.889 0.044 -17.120 1.00 91.56 200 GLY A N 1
ATOM 1604 C CA . GLY A 1 200 ? 28.922 0.198 -18.188 1.00 91.56 200 GLY A CA 1
ATOM 1605 C C . GLY A 1 200 ? 28.037 1.433 -18.064 1.00 91.56 200 GLY A C 1
ATOM 1606 O O . GLY A 1 200 ? 28.139 2.246 -17.144 1.00 91.56 200 GLY A O 1
ATOM 1607 N N . LEU A 1 201 ? 27.147 1.545 -19.044 1.00 93.75 201 LEU A N 1
ATOM 1608 C CA . LEU A 1 201 ? 25.991 2.421 -18.987 1.00 93.75 201 LEU A CA 1
ATOM 1609 C C . LEU A 1 201 ? 24.909 1.724 -18.159 1.00 93.75 201 LEU A C 1
ATOM 1611 O O . LEU A 1 201 ? 24.496 0.611 -18.491 1.00 93.75 201 LEU A O 1
ATOM 1615 N N . GLU A 1 202 ? 24.475 2.384 -17.095 1.00 92.00 202 GLU A N 1
ATOM 1616 C CA . GLU A 1 202 ? 23.337 1.966 -16.284 1.00 92.00 202 GLU A CA 1
ATOM 1617 C C . GLU A 1 202 ? 22.041 2.416 -16.964 1.00 92.00 202 GLU A C 1
ATOM 1619 O O . GLU A 1 202 ? 21.887 3.593 -17.291 1.00 92.00 202 GLU A O 1
ATOM 1624 N N . MET A 1 203 ? 21.127 1.479 -17.222 1.00 91.00 203 MET A N 1
ATOM 1625 C CA . MET A 1 203 ? 19.842 1.791 -17.842 1.00 91.00 203 MET A CA 1
ATOM 1626 C C . MET A 1 203 ? 18.832 2.238 -16.781 1.00 91.00 203 MET A C 1
ATOM 1628 O O . MET A 1 203 ? 18.554 1.458 -15.864 1.00 91.00 203 MET A O 1
ATOM 1632 N N . PRO A 1 204 ? 18.227 3.432 -16.925 1.00 88.56 204 PRO A N 1
ATOM 1633 C CA . PRO A 1 204 ? 17.326 3.961 -15.909 1.00 88.56 204 PRO A CA 1
ATOM 1634 C C . PRO A 1 204 ? 16.046 3.129 -15.818 1.00 88.56 204 PRO A C 1
ATOM 1636 O O . PRO A 1 204 ? 15.400 2.836 -16.828 1.00 88.56 204 PRO A O 1
ATOM 1639 N N . THR A 1 205 ? 15.656 2.770 -14.598 1.00 80.50 205 THR A N 1
ATOM 1640 C CA . THR A 1 205 ? 14.322 2.241 -14.284 1.00 80.50 205 THR A CA 1
ATOM 1641 C C . THR A 1 205 ? 13.367 3.382 -13.978 1.00 80.50 205 THR A C 1
ATOM 1643 O O . THR A 1 205 ? 13.766 4.372 -13.364 1.00 80.50 205 THR A O 1
ATOM 1646 N N . PHE A 1 206 ? 12.104 3.249 -14.386 1.00 80.19 206 PHE A N 1
ATOM 1647 C CA . PHE A 1 206 ? 11.098 4.258 -14.069 1.00 80.19 206 PHE A CA 1
ATOM 1648 C C . PHE A 1 206 ? 10.865 4.310 -12.554 1.00 80.19 206 PHE A C 1
ATOM 1650 O O . PHE A 1 206 ? 10.587 3.280 -11.955 1.00 80.19 206 PHE A O 1
ATOM 1657 N N . ALA A 1 207 ? 10.933 5.487 -11.933 1.00 70.31 207 ALA A N 1
ATOM 1658 C CA . ALA A 1 207 ? 10.851 5.632 -10.476 1.00 70.31 207 ALA A CA 1
ATOM 1659 C C . ALA A 1 207 ? 9.528 5.112 -9.870 1.00 70.31 207 ALA A C 1
ATOM 1661 O O . ALA A 1 207 ? 9.496 4.693 -8.716 1.00 70.31 207 ALA A O 1
ATOM 1662 N N . GLY A 1 208 ? 8.441 5.096 -10.649 1.00 64.00 208 GLY A N 1
ATOM 1663 C CA . GLY A 1 208 ? 7.155 4.519 -10.239 1.00 64.00 208 GLY A CA 1
ATOM 1664 C C . GLY A 1 208 ? 7.004 3.009 -10.480 1.00 64.00 208 GLY A C 1
ATOM 1665 O O . GLY A 1 208 ? 5.972 2.452 -10.114 1.00 64.00 208 GLY A O 1
ATOM 1666 N N . ASP A 1 209 ? 7.980 2.344 -11.105 1.00 65.62 209 ASP A N 1
ATOM 1667 C CA . ASP A 1 209 ? 7.960 0.907 -11.399 1.00 65.62 209 ASP A CA 1
ATOM 1668 C C . ASP A 1 209 ? 9.135 0.211 -10.702 1.00 65.62 209 ASP A C 1
ATOM 1670 O O . ASP A 1 209 ? 10.295 0.592 -10.842 1.00 65.62 209 ASP A O 1
ATOM 1674 N N . ARG A 1 210 ? 8.835 -0.832 -9.926 1.00 56.34 210 ARG A N 1
ATOM 1675 C CA . ARG A 1 210 ? 9.841 -1.594 -9.168 1.00 56.34 210 ARG A CA 1
ATOM 1676 C C . ARG A 1 210 ? 10.383 -2.797 -9.947 1.00 56.34 210 ARG A C 1
ATOM 1678 O O . ARG A 1 210 ? 11.223 -3.534 -9.431 1.00 56.34 210 ARG A O 1
ATOM 1685 N N . SER A 1 211 ? 9.928 -2.993 -11.184 1.00 59.59 211 SER A N 1
ATOM 1686 C CA . SER A 1 211 ? 10.404 -4.017 -12.110 1.00 59.59 211 SER A CA 1
ATOM 1687 C C . SER A 1 211 ? 11.140 -3.387 -13.299 1.00 59.59 211 SER A C 1
ATOM 1689 O O . SER A 1 211 ? 10.686 -2.402 -13.874 1.00 59.59 211 SER A O 1
ATOM 1691 N N . HIS A 1 212 ? 12.297 -3.939 -13.687 1.00 64.94 212 HIS A N 1
ATOM 1692 C CA . HIS A 1 212 ? 12.952 -3.510 -14.925 1.00 64.94 212 HIS A CA 1
ATOM 1693 C C . HIS A 1 212 ? 12.309 -4.236 -16.112 1.00 64.94 212 HIS A C 1
ATOM 1695 O O . HIS A 1 212 ? 12.558 -5.424 -16.319 1.00 64.94 212 HIS A O 1
ATOM 1701 N N . SER A 1 213 ? 11.503 -3.521 -16.900 1.00 74.88 213 SER A N 1
ATOM 1702 C CA . SER A 1 213 ? 11.034 -3.971 -18.214 1.00 74.88 213 SER A CA 1
ATOM 1703 C C . SER A 1 213 ? 11.636 -3.084 -19.297 1.00 74.88 213 SER A C 1
ATOM 1705 O O . SER A 1 213 ? 11.277 -1.915 -19.441 1.00 74.88 213 SER A O 1
ATOM 1707 N N . PHE A 1 214 ? 12.554 -3.652 -20.079 1.00 79.06 214 PHE A N 1
ATOM 1708 C CA . PHE A 1 214 ? 13.201 -2.917 -21.159 1.00 79.06 214 PHE A CA 1
ATOM 1709 C C . PHE A 1 214 ? 12.214 -2.572 -22.292 1.00 79.06 214 PHE A C 1
ATOM 1711 O O . PHE A 1 214 ? 12.331 -1.510 -22.899 1.00 79.06 214 PHE A O 1
ATOM 1718 N N . ASN A 1 215 ? 11.184 -3.390 -22.536 1.00 79.56 215 ASN A N 1
ATOM 1719 C CA . ASN A 1 215 ? 10.079 -3.020 -23.426 1.00 79.56 215 ASN A CA 1
ATOM 1720 C C . ASN A 1 215 ? 9.287 -1.817 -22.913 1.00 79.56 215 ASN A C 1
ATOM 1722 O O . ASN A 1 215 ? 9.006 -0.917 -23.697 1.00 79.56 215 ASN A O 1
ATOM 1726 N N . GLU A 1 216 ? 8.994 -1.719 -21.613 1.00 81.81 216 GLU A N 1
ATOM 1727 C CA . GLU A 1 216 ? 8.356 -0.510 -21.074 1.00 81.81 216 GLU A CA 1
ATOM 1728 C C . GLU A 1 216 ? 9.278 0.722 -21.157 1.00 81.81 216 GLU A C 1
ATOM 1730 O O . GLU A 1 216 ? 8.792 1.831 -21.386 1.00 81.81 216 GLU A O 1
ATOM 1735 N N . SER A 1 217 ? 10.602 0.552 -21.050 1.00 87.44 217 SER A N 1
ATOM 1736 C CA . SER A 1 217 ? 11.572 1.622 -21.337 1.00 87.44 217 SER A CA 1
ATOM 1737 C C . SER A 1 217 ? 11.505 2.078 -22.799 1.00 87.44 217 SER A C 1
ATOM 1739 O O . SER A 1 217 ? 11.433 3.275 -23.074 1.00 87.44 217 SER A O 1
ATOM 1741 N N . LEU A 1 218 ? 11.484 1.141 -23.749 1.00 89.25 218 LEU A N 1
ATOM 1742 C CA . LEU A 1 218 ? 11.372 1.465 -25.173 1.00 89.25 218 LEU A CA 1
ATOM 1743 C C . LEU A 1 218 ? 10.013 2.057 -25.534 1.00 89.25 218 LEU A C 1
ATOM 1745 O O . LEU A 1 218 ? 9.947 2.961 -26.353 1.00 89.25 218 LEU A O 1
ATOM 1749 N N . LYS A 1 219 ? 8.932 1.601 -24.907 1.00 87.75 219 LYS A N 1
ATOM 1750 C CA . LYS A 1 219 ? 7.595 2.171 -25.075 1.00 87.75 219 LYS A CA 1
ATOM 1751 C C . LYS A 1 219 ? 7.543 3.636 -24.658 1.00 87.75 219 LYS A C 1
ATOM 1753 O O . LYS A 1 219 ? 6.973 4.446 -25.380 1.00 87.75 219 LYS A O 1
ATOM 1758 N N . ARG A 1 220 ? 8.142 3.976 -23.512 1.00 88.56 220 ARG A N 1
ATOM 1759 C CA . ARG A 1 220 ? 8.250 5.369 -23.050 1.00 88.56 220 ARG A CA 1
ATOM 1760 C C . ARG A 1 220 ? 9.067 6.210 -24.017 1.00 88.56 220 ARG A C 1
ATOM 1762 O O . ARG A 1 220 ? 8.604 7.260 -24.447 1.00 88.56 220 ARG A O 1
ATOM 1769 N N . PHE A 1 221 ? 10.212 5.692 -24.452 1.00 91.06 221 PHE A N 1
ATOM 1770 C CA . PHE A 1 221 ? 11.012 6.327 -25.492 1.00 91.06 221 PHE A CA 1
ATOM 1771 C C . PHE A 1 221 ? 10.186 6.571 -26.762 1.00 91.06 221 PHE A C 1
ATOM 1773 O O . PHE A 1 221 ? 10.049 7.695 -27.217 1.00 91.06 221 PHE A O 1
ATOM 1780 N N . LEU A 1 222 ? 9.502 5.564 -27.289 1.00 91.50 222 LEU A N 1
ATOM 1781 C CA . LEU A 1 222 ? 8.701 5.685 -28.510 1.00 91.50 222 LEU A CA 1
ATOM 1782 C C . LEU A 1 222 ? 7.395 6.485 -28.336 1.00 91.50 222 LEU A C 1
ATOM 1784 O O . LEU A 1 222 ? 6.623 6.577 -29.282 1.00 91.50 222 LEU A O 1
ATOM 1788 N N . SER A 1 223 ? 7.132 7.090 -27.173 1.00 87.50 223 SER A N 1
ATOM 1789 C CA . SER A 1 223 ? 5.950 7.941 -26.968 1.00 87.50 223 SER A CA 1
ATOM 1790 C C . SER A 1 223 ? 6.059 9.325 -27.623 1.00 87.50 223 SER A C 1
ATOM 1792 O O . SER A 1 223 ? 5.057 10.027 -27.752 1.00 87.50 223 SER A O 1
ATOM 1794 N N . HIS A 1 224 ? 7.256 9.722 -28.066 1.00 83.44 224 HIS A N 1
ATOM 1795 C CA . HIS A 1 224 ? 7.482 11.012 -28.711 1.00 83.44 224 HIS A CA 1
ATOM 1796 C C . HIS A 1 224 ? 7.818 10.859 -30.197 1.00 83.44 224 HIS A C 1
ATOM 1798 O O . HIS A 1 224 ? 8.762 10.158 -30.562 1.00 83.44 224 HIS A O 1
ATOM 1804 N N . ALA A 1 225 ? 7.093 11.591 -31.050 1.00 83.50 225 ALA A N 1
ATOM 1805 C CA . ALA A 1 225 ? 7.243 11.538 -32.508 1.00 83.50 225 ALA A CA 1
ATOM 1806 C C . ALA A 1 225 ? 8.686 11.792 -32.979 1.00 83.50 225 ALA A C 1
ATOM 1808 O O . ALA A 1 225 ? 9.191 11.091 -33.851 1.00 83.50 225 ALA A O 1
ATOM 1809 N N . TRP A 1 226 ? 9.395 12.725 -32.340 1.00 84.75 226 TRP A N 1
ATOM 1810 C CA . TRP A 1 226 ? 10.763 13.077 -32.722 1.00 84.75 226 TRP A CA 1
ATOM 1811 C C . TRP A 1 226 ? 11.781 11.938 -32.555 1.00 84.75 226 TRP A C 1
ATOM 1813 O O . TRP A 1 226 ? 12.806 11.917 -33.237 1.00 84.75 226 TRP A O 1
ATOM 1823 N N . HIS A 1 227 ? 11.518 10.964 -31.678 1.00 88.56 227 HIS A N 1
ATOM 1824 C CA . HIS A 1 227 ? 12.382 9.792 -31.560 1.00 88.56 227 HIS A CA 1
ATOM 1825 C C . HIS A 1 227 ? 12.326 8.921 -32.818 1.00 88.56 227 HIS A C 1
ATOM 1827 O O . HIS A 1 227 ? 13.344 8.337 -33.192 1.00 88.56 227 HIS A O 1
ATOM 1833 N N . PHE A 1 228 ? 11.183 8.877 -33.514 1.00 89.50 228 PHE A N 1
ATOM 1834 C CA . PHE A 1 228 ? 11.091 8.230 -34.822 1.00 89.50 228 PHE A CA 1
ATOM 1835 C C . PHE A 1 228 ? 11.948 8.976 -35.843 1.00 89.50 228 PHE A C 1
ATOM 1837 O O . PHE A 1 228 ? 12.759 8.343 -36.517 1.00 89.50 228 PHE A O 1
ATOM 1844 N N . ASP A 1 229 ? 11.871 10.309 -35.888 1.00 86.75 229 ASP A N 1
ATOM 1845 C CA . ASP A 1 229 ? 12.707 11.110 -36.790 1.00 86.75 229 ASP A CA 1
ATOM 1846 C C . ASP A 1 229 ? 14.197 10.805 -36.578 1.00 86.75 229 ASP A C 1
ATOM 1848 O O . ASP A 1 229 ? 14.929 10.576 -37.537 1.00 86.75 229 ASP A O 1
ATOM 1852 N N . VAL A 1 230 ? 14.648 10.692 -35.324 1.00 88.75 230 VAL A N 1
ATOM 1853 C CA . VAL A 1 230 ? 16.039 10.344 -34.990 1.00 88.75 230 VAL A CA 1
ATOM 1854 C C . VAL A 1 230 ? 16.403 8.907 -35.383 1.00 88.75 230 VAL A C 1
ATOM 1856 O O . VAL A 1 230 ? 17.473 8.682 -35.958 1.00 88.75 230 VAL A O 1
ATOM 1859 N N . LEU A 1 231 ? 15.541 7.924 -35.104 1.00 90.44 231 LEU A N 1
ATOM 1860 C CA . LEU A 1 231 ? 15.777 6.524 -35.480 1.00 90.44 231 LEU A CA 1
ATOM 1861 C C . LEU A 1 231 ? 15.876 6.362 -37.003 1.00 90.44 231 LEU A C 1
ATOM 1863 O O . LEU A 1 231 ? 16.736 5.627 -37.510 1.00 90.44 231 LEU A O 1
ATOM 1867 N N . PHE A 1 232 ? 15.021 7.053 -37.749 1.00 88.31 232 PHE A N 1
ATOM 1868 C CA . PHE A 1 232 ? 14.921 6.931 -39.199 1.00 88.31 232 PHE A CA 1
ATOM 1869 C C . PHE A 1 232 ? 15.745 7.976 -39.978 1.00 88.31 232 PHE A C 1
ATOM 1871 O O . PHE A 1 232 ? 15.861 7.842 -41.191 1.00 88.31 232 PHE A O 1
ATOM 1878 N N . ALA A 1 233 ? 16.423 8.921 -39.309 1.00 84.06 233 ALA A N 1
ATOM 1879 C CA . ALA A 1 233 ? 17.266 9.954 -39.938 1.00 84.06 233 ALA A CA 1
ATOM 1880 C C . ALA A 1 233 ? 18.448 9.414 -40.760 1.00 84.06 233 ALA A C 1
ATOM 1882 O O . ALA A 1 233 ? 18.913 10.053 -41.703 1.00 84.06 233 ALA A O 1
ATOM 1883 N N . ASN A 1 234 ? 18.999 8.268 -40.363 1.00 82.12 234 ASN A N 1
ATOM 1884 C CA . ASN A 1 234 ? 20.115 7.625 -41.055 1.00 82.12 234 ASN A CA 1
ATOM 1885 C C . ASN A 1 234 ? 19.614 6.447 -41.887 1.00 82.12 234 ASN A C 1
ATOM 1887 O O . ASN A 1 234 ? 18.610 5.847 -41.540 1.00 82.12 234 ASN A O 1
ATOM 1891 N N . GLU A 1 235 ? 20.336 6.041 -42.930 1.00 80.75 235 GLU A N 1
ATOM 1892 C CA . GLU A 1 235 ? 20.014 4.790 -43.637 1.00 80.75 235 GLU A CA 1
ATOM 1893 C C . GLU A 1 235 ? 20.286 3.581 -42.738 1.00 80.75 235 GLU A C 1
ATOM 1895 O O . GLU A 1 235 ? 19.446 2.701 -42.595 1.00 80.75 235 GLU A O 1
ATOM 1900 N N . ARG A 1 236 ? 21.412 3.608 -42.019 1.00 87.31 236 ARG A N 1
ATOM 1901 C CA . ARG A 1 236 ? 21.832 2.545 -41.099 1.00 87.31 236 ARG A CA 1
ATOM 1902 C C . ARG A 1 236 ? 21.139 2.635 -39.735 1.00 87.31 236 ARG A C 1
ATOM 1904 O O . ARG A 1 236 ? 20.583 3.677 -39.371 1.00 87.31 236 ARG A O 1
ATOM 1911 N N . CYS A 1 237 ? 21.206 1.550 -38.964 1.00 89.06 237 CYS A N 1
ATOM 1912 C CA . CYS A 1 237 ? 20.918 1.537 -37.534 1.00 89.06 237 CYS A CA 1
ATOM 1913 C C . CYS A 1 237 ? 21.731 2.615 -36.824 1.00 89.06 237 CYS A C 1
ATOM 1915 O O . CYS A 1 237 ? 22.921 2.794 -37.106 1.00 89.06 237 CYS A O 1
ATOM 1917 N N . LEU A 1 238 ? 21.122 3.264 -35.831 1.00 92.12 238 LEU A N 1
ATOM 1918 C CA . LEU A 1 238 ? 21.901 4.023 -34.863 1.00 92.12 238 LEU A CA 1
ATOM 1919 C C . LEU A 1 238 ? 22.935 3.098 -34.209 1.00 92.12 238 LEU A C 1
ATOM 1921 O O . LEU A 1 238 ? 22.572 1.984 -33.808 1.00 92.12 238 LEU A O 1
ATOM 1925 N N . PRO A 1 239 ? 24.202 3.531 -34.080 1.00 93.62 239 PRO A N 1
ATOM 1926 C CA . PRO A 1 239 ? 25.190 2.778 -33.331 1.00 93.62 239 PRO A CA 1
ATOM 1927 C C . PRO A 1 239 ? 24.665 2.483 -31.921 1.00 93.62 239 PRO A C 1
ATOM 1929 O O . PRO A 1 239 ? 24.056 3.365 -31.310 1.00 93.62 239 PRO A O 1
ATOM 1932 N N . PRO A 1 240 ? 24.905 1.281 -31.371 1.00 94.75 240 PRO A N 1
ATOM 1933 C CA . PRO A 1 240 ? 24.321 0.867 -30.097 1.00 94.75 240 PRO A CA 1
ATOM 1934 C C . PRO A 1 240 ? 24.656 1.850 -28.973 1.00 94.75 240 PRO A C 1
ATOM 1936 O O . PRO A 1 240 ? 23.772 2.267 -28.234 1.00 94.75 240 PRO A O 1
ATOM 1939 N N . LYS A 1 241 ? 25.911 2.313 -28.894 1.00 94.38 241 LYS A N 1
ATOM 1940 C CA . LYS A 1 241 ? 26.321 3.331 -27.914 1.00 94.38 241 LYS A CA 1
ATOM 1941 C C . LYS A 1 241 ? 25.445 4.583 -28.008 1.00 94.38 241 LYS A C 1
ATOM 1943 O O . LYS A 1 241 ? 24.950 5.053 -26.992 1.00 94.38 241 LYS A O 1
ATOM 1948 N N . THR A 1 242 ? 25.214 5.081 -29.216 1.00 94.69 242 THR A N 1
ATOM 1949 C CA . THR A 1 242 ? 24.432 6.295 -29.472 1.00 94.69 242 THR A CA 1
ATOM 1950 C C . THR A 1 242 ? 22.955 6.097 -29.148 1.00 94.69 242 THR A C 1
ATOM 1952 O O . THR A 1 242 ? 22.370 6.923 -28.453 1.00 94.69 242 THR A O 1
ATOM 1955 N N . PHE A 1 243 ? 22.375 4.968 -29.563 1.00 95.12 243 PHE A N 1
ATOM 1956 C CA . PHE A 1 243 ? 20.992 4.611 -29.247 1.00 95.12 243 PHE A CA 1
ATOM 1957 C C . PHE A 1 243 ? 20.741 4.532 -27.736 1.00 95.12 243 PHE A C 1
ATOM 1959 O O . PHE A 1 243 ? 19.824 5.171 -27.232 1.00 95.12 243 PHE A O 1
ATOM 1966 N N . PHE A 1 244 ? 21.570 3.791 -26.998 1.00 95.31 244 PHE A N 1
ATOM 1967 C CA . PHE A 1 244 ? 21.340 3.582 -25.569 1.00 95.31 244 PHE A CA 1
ATOM 1968 C C . PHE A 1 244 ? 21.579 4.841 -24.725 1.00 95.31 244 PHE A C 1
ATOM 1970 O O . PHE A 1 244 ? 20.874 5.032 -23.741 1.00 95.31 244 PHE A O 1
ATOM 1977 N N . HIS A 1 245 ? 22.502 5.732 -25.110 1.00 95.62 245 HIS A N 1
ATOM 1978 C CA . HIS A 1 245 ? 22.650 7.025 -24.424 1.00 95.62 245 HIS A CA 1
ATOM 1979 C C . HIS A 1 245 ? 21.470 7.965 -24.700 1.00 95.62 245 HIS A C 1
ATOM 1981 O O . HIS A 1 245 ? 21.056 8.695 -23.804 1.00 95.62 245 HIS A O 1
ATOM 1987 N N . LEU A 1 246 ? 20.909 7.933 -25.914 1.00 94.00 246 LEU A N 1
ATOM 1988 C CA . LEU A 1 246 ? 19.689 8.672 -26.243 1.00 94.00 246 LEU A CA 1
ATOM 1989 C C . LEU A 1 246 ? 18.491 8.139 -25.441 1.00 94.00 246 LEU A C 1
ATOM 1991 O O . LEU A 1 246 ? 17.774 8.916 -24.816 1.00 94.00 246 LEU A O 1
ATOM 1995 N N . LEU A 1 247 ? 18.334 6.813 -25.391 1.00 93.94 247 LEU A N 1
ATOM 1996 C CA . LEU A 1 247 ? 17.311 6.142 -24.593 1.00 93.94 247 LEU A CA 1
ATOM 1997 C C . LEU A 1 247 ? 17.442 6.485 -23.103 1.00 93.94 247 LEU A C 1
ATOM 1999 O O . LEU A 1 247 ? 16.467 6.906 -22.490 1.00 93.94 247 LEU A O 1
ATOM 2003 N N . ALA A 1 248 ? 18.640 6.355 -22.525 1.00 93.88 248 ALA A N 1
ATOM 2004 C CA . ALA A 1 248 ? 18.882 6.687 -21.122 1.00 93.88 248 ALA A CA 1
ATOM 2005 C C . ALA A 1 248 ? 18.549 8.156 -20.819 1.00 93.88 248 ALA A C 1
ATOM 2007 O O . ALA A 1 248 ? 17.857 8.429 -19.844 1.00 93.88 248 ALA A O 1
ATOM 2008 N N . SER A 1 249 ? 18.955 9.091 -21.687 1.00 94.06 249 SER A N 1
ATOM 2009 C CA . SER A 1 249 ? 18.631 10.516 -21.539 1.00 94.06 249 SER A CA 1
ATOM 2010 C C . SER A 1 249 ? 17.125 10.783 -21.524 1.00 94.06 249 SER A C 1
ATOM 2012 O O . SER A 1 249 ? 16.654 11.537 -20.678 1.00 94.06 249 SER A O 1
ATOM 2014 N N . SER A 1 250 ? 16.361 10.145 -22.418 1.00 92.25 250 SER A N 1
ATOM 2015 C CA . SER A 1 250 ? 14.898 10.270 -22.432 1.00 92.25 250 SER A CA 1
ATOM 2016 C C . SER A 1 250 ? 14.263 9.712 -21.157 1.00 92.25 250 SER A C 1
ATOM 2018 O O . SER A 1 250 ? 13.329 10.304 -20.628 1.00 92.25 250 SER A O 1
ATOM 2020 N N . LEU A 1 251 ? 14.765 8.585 -20.649 1.00 91.56 251 LEU A N 1
ATOM 2021 C CA . LEU A 1 251 ? 14.233 7.964 -19.433 1.00 91.56 251 LEU A CA 1
ATOM 2022 C C . LEU A 1 251 ? 14.573 8.768 -18.172 1.00 91.56 251 LEU A C 1
ATOM 2024 O O . LEU A 1 251 ? 13.769 8.810 -17.243 1.00 91.56 251 LEU A O 1
ATOM 2028 N N . PHE A 1 252 ? 15.739 9.420 -18.128 1.00 93.88 252 PHE A N 1
ATOM 2029 C CA . PHE A 1 252 ? 16.081 10.344 -17.048 1.00 93.88 252 PHE A CA 1
ATOM 2030 C C . PHE A 1 252 ? 15.131 11.544 -17.002 1.00 93.88 252 PHE A C 1
ATOM 2032 O O . PHE A 1 252 ? 14.684 11.906 -15.916 1.00 93.88 252 PHE A O 1
ATOM 2039 N N . GLU A 1 253 ? 14.772 12.112 -18.156 1.00 92.25 253 GLU A N 1
ATOM 2040 C CA . GLU A 1 253 ? 13.791 13.202 -18.233 1.00 92.25 253 GLU A CA 1
ATOM 2041 C C . GLU A 1 253 ? 12.409 12.757 -17.727 1.00 92.25 253 GLU A C 1
ATOM 2043 O O . GLU A 1 253 ? 11.785 13.457 -16.927 1.00 92.25 253 GLU A O 1
ATOM 2048 N N . ASP A 1 254 ? 11.948 11.568 -18.122 1.00 90.38 254 ASP A N 1
ATOM 2049 C CA . ASP A 1 254 ? 10.686 11.004 -17.628 1.00 90.38 254 ASP A CA 1
ATOM 2050 C C . ASP A 1 254 ? 10.703 10.787 -16.107 1.00 90.38 254 ASP A C 1
ATOM 2052 O O . ASP A 1 254 ? 9.722 11.085 -15.418 1.00 90.38 254 ASP A O 1
ATOM 2056 N N . ASN A 1 255 ? 11.824 10.300 -15.567 1.00 91.81 255 ASN A N 1
ATOM 2057 C CA . ASN A 1 255 ? 12.008 10.134 -14.127 1.00 91.81 255 ASN A CA 1
ATOM 2058 C C . ASN A 1 255 ? 11.994 11.471 -13.388 1.00 91.81 255 ASN A C 1
ATOM 2060 O O . ASN A 1 255 ? 11.318 11.583 -12.366 1.00 91.81 255 ASN A O 1
ATOM 2064 N N . LEU A 1 256 ? 12.679 12.491 -13.910 1.00 94.31 256 LEU A N 1
ATOM 2065 C CA . LEU A 1 256 ? 12.673 13.825 -13.318 1.00 94.31 256 LEU A CA 1
ATOM 2066 C C . LEU A 1 256 ? 11.254 14.401 -13.272 1.00 94.31 256 LEU A C 1
ATOM 2068 O O . LEU A 1 256 ? 10.832 14.901 -12.233 1.00 94.31 256 LEU A O 1
ATOM 2072 N N . ARG A 1 257 ? 10.491 14.288 -14.366 1.00 93.00 257 ARG A N 1
ATOM 2073 C CA . ARG A 1 257 ? 9.090 14.745 -14.424 1.00 93.00 257 ARG A CA 1
ATOM 2074 C C . ARG A 1 257 ? 8.205 14.025 -13.418 1.00 93.00 257 ARG A C 1
ATOM 2076 O O . ARG A 1 257 ? 7.355 14.653 -12.790 1.00 93.00 257 ARG A O 1
ATOM 2083 N N . PHE A 1 258 ? 8.393 12.716 -13.261 1.00 92.75 258 PHE A N 1
ATOM 2084 C CA . PHE A 1 258 ? 7.663 11.946 -12.262 1.00 92.75 258 PHE A CA 1
ATOM 2085 C C . PHE A 1 258 ? 7.989 12.423 -10.841 1.00 92.75 258 PHE A C 1
ATOM 2087 O O . PHE A 1 258 ? 7.068 12.693 -10.070 1.00 92.75 258 PHE A O 1
ATOM 2094 N N . ILE A 1 259 ? 9.277 12.569 -10.511 1.00 93.12 259 ILE A N 1
ATOM 2095 C CA . ILE A 1 259 ? 9.731 13.023 -9.190 1.00 93.12 259 ILE A CA 1
ATOM 2096 C C . ILE A 1 259 ? 9.225 14.447 -8.908 1.00 93.12 259 ILE A C 1
ATOM 2098 O O . ILE A 1 259 ? 8.630 14.670 -7.856 1.00 93.12 259 ILE A O 1
ATOM 2102 N N . ASP A 1 260 ? 9.362 15.380 -9.856 1.00 95.31 260 ASP A N 1
ATOM 2103 C CA . ASP A 1 260 ? 8.833 16.751 -9.750 1.00 95.31 260 ASP A CA 1
ATOM 2104 C C . ASP A 1 260 ? 7.322 16.751 -9.483 1.00 95.31 260 ASP A C 1
ATOM 2106 O O . ASP A 1 260 ? 6.849 17.397 -8.547 1.00 95.31 260 ASP A O 1
ATOM 2110 N N . GLY A 1 261 ? 6.559 15.955 -10.238 1.00 94.88 261 GLY A N 1
ATOM 2111 C CA . GLY A 1 261 ? 5.116 15.815 -10.047 1.00 94.88 261 GLY A CA 1
ATOM 2112 C C . GLY A 1 261 ? 4.737 15.295 -8.656 1.00 94.88 261 GLY A C 1
ATOM 2113 O O . GLY A 1 261 ? 3.815 15.827 -8.036 1.00 94.88 261 GLY A O 1
ATOM 2114 N N . GLN A 1 262 ? 5.457 14.293 -8.137 1.00 94.19 262 GLN A N 1
ATOM 2115 C CA . GLN A 1 262 ? 5.213 13.749 -6.796 1.00 94.19 262 GLN A CA 1
ATOM 2116 C C . GLN A 1 262 ? 5.560 14.750 -5.691 1.00 94.19 262 GLN A C 1
ATOM 2118 O O . GLN A 1 262 ? 4.777 14.913 -4.753 1.00 94.19 262 GLN A O 1
ATOM 2123 N N . ILE A 1 263 ? 6.696 15.446 -5.809 1.00 93.06 263 ILE A N 1
ATOM 2124 C CA . ILE A 1 263 ? 7.098 16.477 -4.846 1.00 93.06 263 ILE A CA 1
ATOM 2125 C C . ILE A 1 263 ? 6.041 17.580 -4.828 1.00 93.06 263 ILE A C 1
ATOM 2127 O O . ILE A 1 263 ? 5.495 17.870 -3.770 1.00 93.06 263 ILE A O 1
ATOM 2131 N N . ARG A 1 264 ? 5.657 18.125 -5.990 1.00 94.00 264 ARG A N 1
ATOM 2132 C CA . ARG A 1 264 ? 4.635 19.183 -6.088 1.00 94.00 264 ARG A CA 1
ATOM 2133 C C . ARG A 1 264 ? 3.283 18.770 -5.516 1.00 94.00 264 ARG A C 1
ATOM 2135 O O . ARG A 1 264 ? 2.660 19.571 -4.821 1.00 94.00 264 ARG A O 1
ATOM 2142 N N . ASP A 1 265 ? 2.823 17.550 -5.783 1.00 92.69 265 ASP A N 1
ATOM 2143 C CA . ASP A 1 265 ? 1.569 17.047 -5.214 1.00 92.69 265 ASP A CA 1
ATOM 2144 C C . ASP A 1 265 ? 1.629 16.987 -3.681 1.00 92.69 265 ASP A C 1
ATOM 2146 O O . ASP A 1 265 ? 0.696 17.417 -2.993 1.00 92.69 265 ASP A O 1
ATOM 2150 N N . ILE A 1 266 ? 2.755 16.529 -3.125 1.00 89.56 266 ILE A N 1
ATOM 2151 C CA . ILE A 1 266 ? 2.957 16.556 -1.678 1.00 89.56 266 ILE A CA 1
ATOM 2152 C C . ILE A 1 266 ? 2.927 17.998 -1.166 1.00 89.56 266 ILE A C 1
ATOM 2154 O O . ILE A 1 266 ? 2.132 18.304 -0.272 1.00 89.56 266 ILE A O 1
ATOM 2158 N N . SER A 1 267 ? 3.727 18.883 -1.759 1.00 88.44 267 SER A N 1
ATOM 2159 C CA . SER A 1 267 ? 3.905 20.263 -1.308 1.00 88.44 267 SER A CA 1
ATOM 2160 C C . SER A 1 267 ? 2.618 21.082 -1.345 1.00 88.44 267 SER A C 1
ATOM 2162 O O . SER A 1 267 ? 2.332 21.815 -0.400 1.00 88.44 267 SER A O 1
ATOM 2164 N N . PHE A 1 268 ? 1.817 20.962 -2.409 1.00 88.00 268 PHE A N 1
ATOM 2165 C CA . PHE A 1 268 ? 0.633 21.806 -2.602 1.00 88.00 268 PHE A CA 1
ATOM 2166 C C . PHE A 1 268 ? -0.660 21.207 -2.039 1.00 88.00 268 PHE A C 1
ATOM 2168 O O . PHE A 1 268 ? -1.526 21.960 -1.565 1.00 88.00 268 PHE A O 1
ATOM 2175 N N . ASN A 1 269 ? -0.797 19.877 -2.071 1.00 86.12 269 ASN A N 1
ATOM 2176 C CA . ASN A 1 269 ? -2.050 19.202 -1.732 1.00 86.12 269 ASN A CA 1
ATOM 2177 C C . ASN A 1 269 ? -1.957 18.449 -0.403 1.00 86.12 269 ASN A C 1
ATOM 2179 O O . ASN A 1 269 ? -2.790 18.665 0.481 1.00 86.12 269 ASN A O 1
ATOM 2183 N N . LYS A 1 270 ? -0.954 17.577 -0.236 1.00 83.56 270 LYS A N 1
ATOM 2184 C CA . LYS A 1 270 ? -0.921 16.624 0.889 1.00 83.56 270 LYS A CA 1
ATOM 2185 C C . LYS A 1 270 ? -0.407 17.233 2.196 1.00 83.56 270 LYS A C 1
ATOM 2187 O O . LYS A 1 270 ? -0.923 16.875 3.250 1.00 83.56 270 LYS A O 1
ATOM 2192 N N . ILE A 1 271 ? 0.532 18.185 2.156 1.00 83.44 271 ILE A N 1
ATOM 2193 C CA . ILE A 1 271 ? 1.084 18.840 3.365 1.00 83.44 271 ILE A CA 1
ATOM 2194 C C . ILE A 1 271 ? 0.017 19.579 4.185 1.00 83.44 271 ILE A C 1
ATOM 2196 O O . ILE A 1 271 ? 0.202 19.769 5.379 1.00 83.44 271 ILE A O 1
ATOM 2200 N N . ARG A 1 272 ? -1.141 19.915 3.601 1.00 75.25 272 ARG A N 1
ATOM 2201 C CA . ARG A 1 272 ? -2.280 20.496 4.339 1.00 75.25 272 ARG A CA 1
ATOM 2202 C C . ARG A 1 272 ? -2.819 19.579 5.442 1.00 75.25 272 ARG A C 1
ATOM 2204 O O . ARG A 1 272 ? -3.507 20.053 6.338 1.00 75.25 272 ARG A O 1
ATOM 2211 N N . ARG A 1 273 ? -2.561 18.270 5.345 1.00 75.38 273 ARG A N 1
ATOM 2212 C CA . ARG A 1 273 ? -2.915 17.245 6.337 1.00 75.38 273 ARG A CA 1
ATOM 2213 C C . ARG A 1 273 ? -1.700 16.334 6.569 1.00 75.38 273 ARG A C 1
ATOM 2215 O O . ARG A 1 273 ? -1.655 15.230 6.019 1.00 75.38 273 ARG A O 1
ATOM 2222 N N . PRO A 1 274 ? -0.683 16.811 7.311 1.00 77.75 274 PRO A N 1
ATOM 2223 C CA . PRO A 1 274 ? 0.562 16.094 7.547 1.00 77.75 274 PRO A CA 1
ATOM 2224 C C . PRO A 1 274 ? 0.338 14.709 8.168 1.00 77.75 274 PRO A C 1
ATOM 2226 O O . PRO A 1 274 ? -0.538 14.502 9.003 1.00 77.75 274 PRO A O 1
ATOM 2229 N N . SER A 1 275 ? 1.162 13.742 7.762 1.00 79.94 275 SER A N 1
ATOM 2230 C CA . SER A 1 275 ? 1.200 12.390 8.328 1.00 79.94 275 SER A CA 1
ATOM 2231 C C . SER A 1 275 ? 2.617 11.824 8.243 1.00 79.94 275 SER A C 1
ATOM 2233 O O . SER A 1 275 ? 3.413 12.271 7.417 1.00 79.94 275 SER A O 1
ATOM 2235 N N . ILE A 1 276 ? 2.923 10.799 9.046 1.00 75.50 276 ILE A N 1
ATOM 2236 C CA . ILE A 1 276 ? 4.235 10.121 9.024 1.00 75.50 276 ILE A CA 1
ATOM 2237 C C . ILE A 1 276 ? 4.562 9.600 7.614 1.00 75.50 276 ILE A C 1
ATOM 2239 O O . ILE A 1 276 ? 5.678 9.768 7.137 1.00 75.50 276 ILE A O 1
ATOM 2243 N N . LYS A 1 277 ? 3.555 9.094 6.889 1.00 80.56 277 LYS A N 1
ATOM 2244 C CA . LYS A 1 277 ? 3.718 8.609 5.510 1.00 80.56 277 LYS A CA 1
ATOM 2245 C C . LYS A 1 277 ? 4.201 9.693 4.541 1.00 80.56 277 LYS A C 1
ATOM 2247 O O . LYS A 1 277 ? 4.900 9.376 3.585 1.00 80.56 277 LYS A O 1
ATOM 2252 N N . ILE A 1 278 ? 3.820 10.956 4.759 1.00 83.62 278 ILE A N 1
ATOM 2253 C CA . ILE A 1 278 ? 4.277 12.080 3.927 1.00 83.62 278 ILE A CA 1
ATOM 2254 C C . ILE A 1 278 ? 5.764 12.343 4.165 1.00 83.62 278 ILE A C 1
ATOM 2256 O O . ILE A 1 278 ? 6.489 12.572 3.203 1.00 83.62 278 ILE A O 1
ATOM 2260 N N . ASN A 1 279 ? 6.222 12.269 5.418 1.00 82.81 279 ASN A N 1
ATOM 2261 C CA . ASN A 1 279 ? 7.640 12.401 5.742 1.00 82.81 279 ASN A CA 1
ATOM 2262 C C . ASN A 1 279 ? 8.471 11.305 5.060 1.00 82.81 279 ASN A C 1
ATOM 2264 O O . ASN A 1 279 ? 9.454 11.613 4.390 1.00 82.81 279 ASN A O 1
ATOM 2268 N N . ASP A 1 280 ? 8.033 10.050 5.170 1.00 82.56 280 ASP A N 1
ATOM 2269 C CA . ASP A 1 280 ? 8.701 8.916 4.521 1.00 82.56 280 ASP A CA 1
ATOM 2270 C C . ASP A 1 280 ? 8.720 9.093 2.994 1.00 82.56 280 ASP A C 1
ATOM 2272 O O . ASP A 1 280 ? 9.769 8.977 2.371 1.00 82.56 280 ASP A O 1
ATOM 2276 N N . SER A 1 281 ? 7.597 9.516 2.400 1.00 85.75 281 SER A N 1
ATOM 2277 C CA . SER A 1 281 ? 7.512 9.779 0.954 1.00 85.75 281 SER A CA 1
ATOM 2278 C C . SER A 1 281 ? 8.469 10.885 0.495 1.00 85.75 281 SER A C 1
ATOM 2280 O O . SER A 1 281 ? 9.056 10.780 -0.578 1.00 85.75 281 SER A O 1
ATOM 2282 N N . LEU A 1 282 ? 8.645 11.955 1.280 1.00 86.81 282 LEU A N 1
ATOM 2283 C CA . LEU A 1 282 ? 9.613 13.012 0.965 1.00 86.81 282 LEU A CA 1
ATOM 2284 C C . LEU A 1 282 ? 11.061 12.509 1.066 1.00 86.81 282 LEU A C 1
ATOM 2286 O O . LEU A 1 282 ? 11.897 12.914 0.259 1.00 86.81 282 LEU A O 1
ATOM 2290 N N . HIS A 1 283 ? 11.366 11.616 2.013 1.00 85.88 283 HIS A N 1
ATOM 2291 C CA . HIS A 1 283 ? 12.677 10.964 2.090 1.00 85.88 283 HIS A CA 1
ATOM 2292 C C . HIS A 1 283 ? 12.936 10.043 0.895 1.00 85.88 283 HIS A C 1
ATOM 2294 O O . HIS A 1 283 ? 14.009 10.135 0.299 1.00 85.88 283 HIS A O 1
ATOM 2300 N N . ASP A 1 284 ? 11.952 9.235 0.500 1.00 86.06 284 ASP A N 1
ATOM 2301 C CA . ASP A 1 284 ? 12.043 8.357 -0.670 1.00 86.06 284 ASP A CA 1
ATOM 2302 C C . ASP A 1 284 ? 12.257 9.171 -1.959 1.00 86.06 284 ASP A C 1
ATOM 2304 O O . ASP A 1 284 ? 13.101 8.836 -2.791 1.00 86.06 284 ASP A O 1
ATOM 2308 N N . LEU A 1 285 ? 11.538 10.290 -2.118 1.00 89.38 285 LEU A N 1
ATOM 2309 C CA . LEU A 1 285 ? 11.702 11.194 -3.263 1.00 89.38 285 LEU A CA 1
ATOM 2310 C C . LEU A 1 285 ? 13.068 11.882 -3.268 1.00 89.38 285 LEU A C 1
ATOM 2312 O O . LEU A 1 285 ? 13.649 12.069 -4.337 1.00 89.38 285 LEU A O 1
ATOM 2316 N N . ARG A 1 286 ? 13.609 12.219 -2.092 1.00 89.31 286 ARG A N 1
ATOM 2317 C CA . ARG A 1 286 ? 14.969 12.752 -1.970 1.00 89.31 286 ARG A CA 1
ATOM 2318 C C . ARG A 1 286 ? 16.010 11.721 -2.394 1.00 89.31 286 ARG A C 1
ATOM 2320 O O . ARG A 1 286 ? 16.917 12.057 -3.148 1.00 89.31 286 ARG A O 1
ATOM 2327 N N . GLU A 1 287 ? 15.881 10.475 -1.941 1.00 86.88 287 GLU A N 1
ATOM 2328 C CA . GLU A 1 287 ? 16.769 9.385 -2.361 1.00 86.88 287 GLU A CA 1
ATOM 2329 C C . GLU A 1 287 ? 16.696 9.164 -3.879 1.00 86.88 287 GLU A C 1
ATOM 2331 O O . GLU A 1 287 ? 17.733 9.066 -4.538 1.00 86.88 287 GLU A O 1
ATOM 2336 N N . ALA A 1 288 ? 15.487 9.156 -4.450 1.00 88.12 288 ALA A N 1
ATOM 2337 C CA . ALA A 1 288 ? 15.284 9.019 -5.889 1.00 88.12 288 ALA A CA 1
ATOM 2338 C C . ALA A 1 288 ? 15.934 10.165 -6.683 1.00 88.12 288 ALA A C 1
ATOM 2340 O O . ALA A 1 288 ? 16.557 9.911 -7.715 1.00 88.12 288 ALA A O 1
ATOM 2341 N N . LEU A 1 289 ? 15.833 11.406 -6.194 1.00 91.75 289 LEU A N 1
ATOM 2342 C CA . LEU A 1 289 ? 16.425 12.581 -6.834 1.00 91.75 289 LEU A CA 1
ATOM 2343 C C . LEU A 1 289 ? 17.960 12.531 -6.822 1.00 91.75 289 LEU A C 1
ATOM 2345 O O . LEU A 1 289 ? 18.584 12.709 -7.865 1.00 91.75 289 LEU A O 1
ATOM 2349 N N . VAL A 1 290 ? 18.562 12.196 -5.677 1.00 89.94 290 VAL A N 1
ATOM 2350 C CA . VAL A 1 290 ? 20.022 12.027 -5.549 1.00 89.94 290 VAL A CA 1
ATOM 2351 C C . VAL A 1 290 ? 20.519 10.872 -6.423 1.00 89.94 290 VAL A C 1
ATOM 2353 O O . VAL A 1 290 ? 21.554 10.973 -7.081 1.00 89.94 290 VAL A O 1
ATOM 2356 N N . SER A 1 291 ? 19.773 9.764 -6.473 1.00 89.81 291 SER A N 1
ATOM 2357 C CA . SER A 1 291 ? 20.103 8.632 -7.342 1.00 89.81 291 SER A CA 1
ATOM 2358 C C . SER A 1 291 ? 20.069 9.024 -8.821 1.00 89.81 291 SER A C 1
ATOM 2360 O O . SER A 1 291 ? 20.972 8.656 -9.576 1.00 89.81 291 SER A O 1
ATOM 2362 N N . LEU A 1 292 ? 19.059 9.796 -9.234 1.00 92.75 292 LEU A N 1
ATOM 2363 C CA . LEU A 1 292 ? 18.941 10.322 -10.590 1.00 92.75 292 LEU A CA 1
ATOM 2364 C C . LEU A 1 292 ? 20.129 11.230 -10.937 1.00 92.75 292 LEU A C 1
ATOM 2366 O O . LEU A 1 292 ? 20.747 11.043 -11.984 1.00 92.75 292 LEU A O 1
ATOM 2370 N N . GLU A 1 293 ? 20.485 12.161 -10.053 1.00 94.38 293 GLU A N 1
ATOM 2371 C CA . GLU A 1 293 ? 21.622 13.070 -10.233 1.00 94.38 293 GLU A CA 1
ATOM 2372 C C . GLU A 1 293 ? 22.947 12.307 -10.416 1.00 94.38 293 GLU A C 1
ATOM 2374 O O . GLU A 1 293 ? 23.707 12.576 -11.352 1.00 94.38 293 GLU A O 1
ATOM 2379 N N . ASP A 1 294 ? 23.206 11.298 -9.580 1.00 92.94 294 ASP A N 1
ATOM 2380 C CA . ASP A 1 294 ? 24.406 10.461 -9.667 1.00 92.94 294 ASP A CA 1
ATOM 2381 C C . ASP A 1 294 ? 24.434 9.628 -10.963 1.00 92.94 294 ASP A C 1
ATOM 2383 O O . ASP A 1 294 ? 25.471 9.507 -11.626 1.00 92.94 294 ASP A O 1
ATOM 2387 N N . GLN A 1 295 ? 23.295 9.074 -11.390 1.00 92.88 295 GLN A N 1
ATOM 2388 C CA . GLN A 1 295 ? 23.193 8.345 -12.660 1.00 92.88 295 GLN A CA 1
ATOM 2389 C C . GLN A 1 295 ? 23.436 9.258 -13.874 1.00 92.88 295 GLN A C 1
ATOM 2391 O O . GLN A 1 295 ? 24.197 8.894 -14.781 1.00 92.88 295 GLN A O 1
ATOM 2396 N N . VAL A 1 296 ? 22.857 10.460 -13.884 1.00 95.94 296 VAL A N 1
ATOM 2397 C CA . VAL A 1 296 ? 23.042 11.455 -14.953 1.00 95.94 296 VAL A CA 1
ATOM 2398 C C . VAL A 1 296 ? 24.493 11.931 -14.992 1.00 95.94 296 VAL A C 1
ATOM 2400 O O . VAL A 1 296 ? 25.125 11.904 -16.051 1.00 95.94 296 VAL A O 1
ATOM 2403 N N . THR A 1 297 ? 25.073 12.263 -13.838 1.00 95.81 297 THR A N 1
ATOM 2404 C CA . THR A 1 297 ? 26.474 12.690 -13.714 1.00 95.81 297 THR A CA 1
ATOM 2405 C C . THR A 1 297 ? 27.433 11.624 -14.238 1.00 95.81 297 THR A C 1
ATOM 2407 O O . THR A 1 297 ? 28.340 11.922 -15.025 1.00 95.81 297 THR A O 1
ATOM 2410 N N . ARG A 1 298 ? 27.224 10.354 -13.866 1.00 93.88 298 ARG A N 1
ATOM 2411 C CA . ARG A 1 298 ? 28.022 9.230 -14.381 1.00 93.88 298 ARG A CA 1
ATOM 2412 C C . ARG A 1 298 ? 27.860 9.057 -15.887 1.00 93.88 298 ARG A C 1
ATOM 2414 O O . ARG A 1 298 ? 28.864 8.831 -16.566 1.00 93.88 298 ARG A O 1
ATOM 2421 N N . THR A 1 299 ? 26.644 9.215 -16.406 1.00 94.75 299 THR A N 1
ATOM 2422 C CA . THR A 1 299 ? 26.361 9.140 -17.845 1.00 94.75 299 THR A CA 1
ATOM 2423 C C . THR A 1 299 ? 27.094 10.239 -18.610 1.00 94.75 299 THR A C 1
ATOM 2425 O O . THR A 1 299 ? 27.756 9.938 -19.597 1.00 94.75 299 THR A O 1
ATOM 2428 N N . ILE A 1 300 ? 27.071 11.492 -18.137 1.00 94.75 300 ILE A N 1
ATOM 2429 C CA . ILE A 1 300 ? 27.808 12.609 -18.757 1.00 94.75 300 ILE A CA 1
ATOM 2430 C C . ILE A 1 300 ? 29.318 12.351 -18.733 1.00 94.75 300 ILE A C 1
ATOM 2432 O O . ILE A 1 300 ? 29.993 12.516 -19.755 1.00 94.75 300 ILE A O 1
ATOM 2436 N N . LYS A 1 301 ? 29.842 11.959 -17.565 1.00 95.00 301 LYS A N 1
ATOM 2437 C CA . LYS A 1 301 ? 31.279 11.785 -17.315 1.00 95.00 301 LYS A CA 1
ATOM 2438 C C . LYS A 1 301 ? 31.898 10.702 -18.190 1.00 95.00 301 LYS A C 1
ATOM 2440 O O . LYS A 1 301 ? 33.018 10.876 -18.656 1.00 95.00 301 LYS A O 1
ATOM 2445 N N . TRP A 1 302 ? 31.184 9.599 -18.392 1.00 94.94 302 TRP A N 1
ATOM 2446 C CA . TRP A 1 302 ? 31.701 8.413 -19.078 1.00 94.94 302 TRP A CA 1
ATOM 2447 C C . TRP A 1 302 ? 31.039 8.162 -20.440 1.00 94.94 302 TRP A C 1
ATOM 2449 O O . TRP A 1 302 ? 31.072 7.035 -20.949 1.00 94.94 302 TRP A O 1
ATOM 2459 N N . MET A 1 303 ? 30.430 9.198 -21.026 1.00 95.06 303 MET A N 1
ATOM 2460 C CA . MET A 1 303 ? 29.870 9.158 -22.376 1.00 95.06 303 MET A CA 1
ATOM 2461 C C . MET A 1 303 ? 30.998 9.109 -23.418 1.00 95.06 303 MET A C 1
ATOM 2463 O O . MET A 1 303 ? 31.781 10.062 -23.494 1.00 95.06 303 MET A O 1
ATOM 2467 N N . PRO A 1 304 ? 31.048 8.083 -24.287 1.00 93.81 304 PRO A N 1
ATOM 2468 C CA . PRO A 1 304 ? 32.084 7.984 -25.309 1.00 93.81 304 PRO A CA 1
ATOM 2469 C C . PRO A 1 304 ? 32.068 9.175 -26.290 1.00 93.81 304 PRO A C 1
ATOM 2471 O O . PRO A 1 304 ? 30.988 9.568 -26.748 1.00 93.81 304 PRO A O 1
ATOM 2474 N N . PRO A 1 305 ? 33.228 9.712 -26.718 1.00 92.81 305 PRO A N 1
ATOM 2475 C CA . PRO A 1 305 ? 33.307 10.807 -27.691 1.00 92.81 305 PRO A CA 1
ATOM 2476 C C . PRO A 1 305 ? 32.588 10.514 -29.015 1.00 92.81 305 PRO A C 1
ATOM 2478 O O . PRO A 1 305 ? 31.988 11.418 -29.600 1.00 92.81 305 PRO A O 1
ATOM 2481 N N . SER A 1 306 ? 32.575 9.246 -29.447 1.00 92.69 306 SER A N 1
ATOM 2482 C CA . SER A 1 306 ? 31.842 8.791 -30.637 1.00 92.69 306 SER A CA 1
ATOM 2483 C C . SER A 1 306 ? 30.349 9.107 -30.563 1.00 92.69 306 SER A C 1
ATOM 2485 O O . SER A 1 306 ? 29.758 9.504 -31.558 1.00 92.69 306 SER A O 1
ATOM 2487 N N . VAL A 1 307 ? 29.746 8.999 -29.374 1.00 93.06 307 VAL A N 1
ATOM 2488 C CA . VAL A 1 307 ? 28.316 9.276 -29.180 1.00 93.06 307 VAL A CA 1
ATOM 2489 C C . VAL A 1 307 ? 28.031 10.749 -29.452 1.00 93.06 307 VAL A C 1
ATOM 2491 O O . VAL A 1 307 ? 27.098 11.083 -30.176 1.00 93.06 307 VAL A O 1
ATOM 2494 N N . ARG A 1 308 ? 28.876 11.649 -28.938 1.00 89.81 308 ARG A N 1
ATOM 2495 C CA . ARG A 1 308 ? 28.728 13.095 -29.163 1.00 89.81 308 ARG A CA 1
ATOM 2496 C C . ARG A 1 308 ? 28.864 13.451 -30.643 1.00 89.81 308 ARG A C 1
ATOM 2498 O O . ARG A 1 308 ? 28.144 14.320 -31.129 1.00 89.81 308 ARG A O 1
ATOM 2505 N N . GLN A 1 309 ? 29.781 12.797 -31.353 1.00 91.25 309 GLN A N 1
ATOM 2506 C CA . GLN A 1 309 ? 29.971 12.999 -32.789 1.00 91.25 309 GLN A CA 1
ATOM 2507 C C . GLN A 1 309 ? 28.761 12.510 -33.598 1.00 91.25 309 GLN A C 1
ATOM 2509 O O . GLN A 1 309 ? 28.270 13.246 -34.456 1.00 91.25 309 GLN A O 1
ATOM 2514 N N . ASP A 1 310 ? 28.250 11.317 -33.288 1.00 90.75 310 ASP A N 1
ATOM 2515 C CA . ASP A 1 310 ? 27.084 10.738 -33.958 1.00 90.75 310 ASP A CA 1
ATOM 2516 C C . ASP A 1 310 ? 25.839 11.610 -33.769 1.00 90.75 310 ASP A C 1
ATOM 2518 O O . ASP A 1 310 ? 25.156 11.936 -34.740 1.00 90.75 310 ASP A O 1
ATOM 2522 N N . LEU A 1 311 ? 25.566 12.049 -32.535 1.00 88.69 311 LEU A N 1
ATOM 2523 C CA . LEU A 1 311 ? 24.408 12.891 -32.224 1.00 88.69 311 LEU A CA 1
ATOM 2524 C C . LEU A 1 311 ? 24.480 14.243 -32.940 1.00 88.69 311 LEU A C 1
ATOM 2526 O O . LEU A 1 311 ? 23.487 14.671 -33.524 1.00 88.69 311 LEU A O 1
ATOM 2530 N N . LYS A 1 312 ? 25.660 14.879 -32.993 1.00 87.56 312 LYS A N 1
ATOM 2531 C CA . LYS A 1 312 ? 25.863 16.112 -33.776 1.00 87.56 312 LYS A CA 1
ATOM 2532 C C . LYS A 1 312 ? 25.612 15.896 -35.269 1.00 87.56 312 LYS A C 1
ATOM 2534 O O . LYS A 1 312 ? 25.040 16.765 -35.923 1.00 87.56 312 LYS A O 1
ATOM 2539 N N . SER A 1 313 ? 26.027 14.749 -35.811 1.00 88.12 313 SER A N 1
ATOM 2540 C CA . SER A 1 313 ? 25.777 14.398 -37.213 1.00 88.12 313 SER A CA 1
ATOM 2541 C C . SER A 1 313 ? 24.291 14.166 -37.497 1.00 88.12 313 SER A C 1
ATOM 2543 O O . SER A 1 313 ? 23.796 14.584 -38.539 1.00 88.12 313 SER A O 1
ATOM 2545 N N . ILE A 1 314 ? 23.563 13.537 -36.576 1.00 87.25 314 ILE A N 1
ATOM 2546 C CA . ILE A 1 314 ? 22.113 13.341 -36.699 1.00 87.25 314 ILE A CA 1
ATOM 2547 C C . ILE A 1 314 ? 21.389 14.687 -36.626 1.00 87.25 314 ILE A C 1
ATOM 2549 O O . ILE A 1 314 ? 20.568 14.994 -37.488 1.00 87.25 314 ILE A O 1
ATOM 2553 N N . GLN A 1 315 ? 21.741 15.523 -35.648 1.00 83.94 315 GLN A N 1
ATOM 2554 C CA . GLN A 1 315 ? 21.144 16.843 -35.458 1.00 83.94 315 GLN A CA 1
ATOM 2555 C C . GLN A 1 315 ? 21.341 17.738 -36.692 1.00 83.94 315 GLN A C 1
ATOM 2557 O O . GLN A 1 315 ? 20.425 18.461 -37.079 1.00 83.94 315 GLN A O 1
ATOM 2562 N N . SER A 1 316 ? 22.507 17.683 -37.347 1.00 82.88 316 SER A N 1
ATOM 2563 C CA . SER A 1 316 ? 22.742 18.452 -38.574 1.00 82.88 316 SER A CA 1
ATOM 2564 C C . SER A 1 316 ? 21.919 17.943 -39.759 1.00 82.88 316 SER A C 1
ATOM 2566 O O . SER A 1 316 ? 21.404 18.762 -40.515 1.00 82.88 316 SER A O 1
ATOM 2568 N N . LYS A 1 317 ? 21.723 16.626 -39.903 1.00 82.00 317 LYS A N 1
ATOM 2569 C CA . LYS A 1 317 ? 20.858 16.050 -40.950 1.00 82.00 317 LYS A CA 1
ATOM 2570 C C . LYS A 1 317 ? 19.398 16.447 -40.776 1.00 82.00 317 LYS A C 1
ATOM 2572 O O . LYS A 1 317 ? 18.782 16.887 -41.742 1.00 82.00 317 LYS A O 1
ATOM 2577 N N . LEU A 1 318 ? 18.885 16.366 -39.549 1.00 78.81 318 LEU A N 1
ATOM 2578 C CA . LEU A 1 318 ? 17.504 16.733 -39.228 1.00 78.81 318 LEU A CA 1
ATOM 2579 C C . LEU A 1 318 ? 17.212 18.217 -39.510 1.00 78.81 318 LEU A C 1
ATOM 2581 O O . LEU A 1 318 ? 16.132 18.552 -39.986 1.00 78.81 318 LEU A O 1
ATOM 2585 N N . LYS A 1 319 ? 18.199 19.105 -39.315 1.00 70.44 319 LYS A N 1
ATOM 2586 C CA . LYS A 1 319 ? 18.100 20.532 -39.682 1.00 70.44 319 LYS A CA 1
ATOM 2587 C C . LYS A 1 319 ? 18.065 20.781 -41.198 1.00 70.44 319 LYS A C 1
ATOM 2589 O O . LYS A 1 319 ? 17.578 21.820 -41.629 1.00 70.44 319 LYS A O 1
ATOM 2594 N N . VAL A 1 320 ? 18.596 19.869 -42.019 1.00 58.84 320 VAL A N 1
ATOM 2595 C CA . VAL A 1 320 ? 18.684 20.027 -43.486 1.00 58.84 320 VAL A CA 1
ATOM 2596 C C . VAL A 1 320 ? 17.422 19.536 -44.206 1.00 58.84 320 VAL A C 1
ATOM 2598 O O . VAL A 1 320 ? 17.154 19.988 -45.320 1.00 58.84 320 VAL A O 1
ATOM 2601 N N . THR A 1 321 ? 16.646 18.637 -43.599 1.00 55.47 321 THR A N 1
ATOM 2602 C CA . THR A 1 321 ? 15.428 18.044 -44.181 1.00 55.47 321 THR A CA 1
ATOM 2603 C C . THR A 1 321 ? 14.188 18.943 -44.140 1.00 55.47 321 THR A C 1
ATOM 2605 O O . THR A 1 321 ? 13.262 18.702 -44.908 1.00 55.47 321 THR A O 1
ATOM 2608 N N . ASP A 1 322 ? 14.189 20.037 -43.371 1.00 51.50 322 ASP A N 1
ATOM 2609 C CA . ASP A 1 322 ? 13.073 21.001 -43.278 1.00 51.50 322 ASP A CA 1
ATOM 2610 C C . ASP A 1 322 ? 12.988 21.988 -44.478 1.00 51.50 322 ASP A C 1
ATOM 2612 O O . ASP A 1 322 ? 12.614 23.156 -44.375 1.00 51.50 322 ASP A O 1
ATOM 2616 N N . ARG A 1 323 ? 13.363 21.532 -45.683 1.00 40.50 323 ARG A N 1
ATOM 2617 C CA . ARG A 1 323 ? 13.428 22.331 -46.930 1.00 40.50 323 ARG A CA 1
ATOM 2618 C C . ARG A 1 323 ? 12.061 22.636 -47.562 1.00 40.50 323 ARG A C 1
ATOM 2620 O O . ARG A 1 323 ? 11.999 22.927 -48.755 1.00 40.50 323 ARG A O 1
ATOM 2627 N N . TRP A 1 324 ? 10.966 22.557 -46.808 1.00 43.78 324 TRP A N 1
ATOM 2628 C CA . TRP A 1 324 ? 9.607 22.840 -47.301 1.00 43.78 324 TRP A CA 1
ATOM 2629 C C . TRP A 1 324 ? 9.029 24.172 -46.796 1.00 43.78 324 TRP A C 1
ATOM 2631 O O . TRP A 1 324 ? 7.838 24.436 -46.943 1.00 43.78 324 TRP A O 1
ATOM 2641 N N . GLY A 1 325 ? 9.882 25.071 -46.291 1.00 42.72 325 GLY A N 1
ATOM 2642 C CA . GLY A 1 325 ? 9.584 26.507 -46.272 1.00 42.72 325 GLY A CA 1
ATOM 2643 C C . GLY A 1 325 ? 8.426 26.937 -45.368 1.00 42.72 325 GLY A C 1
ATOM 2644 O O . GLY A 1 325 ? 7.808 27.967 -45.635 1.00 42.72 325 GLY A O 1
ATOM 2645 N N . LYS A 1 326 ? 8.134 26.200 -44.291 1.00 42.16 326 LYS A N 1
ATOM 2646 C CA . LYS A 1 326 ? 7.249 26.670 -43.218 1.00 42.16 326 LYS A CA 1
ATOM 2647 C C . LYS A 1 326 ? 7.981 26.666 -41.877 1.00 42.16 326 LYS A C 1
ATOM 2649 O O . LYS A 1 326 ? 8.051 25.647 -41.219 1.00 42.16 326 LYS A O 1
ATOM 2654 N N . SER A 1 327 ? 8.479 27.859 -41.544 1.00 43.12 327 SER A N 1
ATOM 2655 C CA . SER A 1 327 ? 8.731 28.439 -40.215 1.00 43.12 327 SER A CA 1
ATOM 2656 C C . SER A 1 327 ? 9.207 27.505 -39.094 1.00 43.12 327 SER A C 1
ATOM 2658 O O . SER A 1 327 ? 8.415 26.767 -38.526 1.00 43.12 327 SER A O 1
ATOM 2660 N N . GLU A 1 328 ? 10.473 27.696 -38.706 1.00 45.47 328 GLU A N 1
ATOM 2661 C CA . GLU A 1 328 ? 11.095 27.221 -37.461 1.00 45.47 328 GLU A CA 1
ATOM 2662 C C . GLU A 1 328 ? 10.995 25.708 -37.216 1.00 45.47 328 GLU A C 1
ATOM 2664 O O . GLU A 1 328 ? 10.155 25.248 -36.444 1.00 45.47 328 GLU A O 1
ATOM 2669 N N . ALA A 1 329 ? 11.933 24.933 -37.781 1.00 45.31 329 ALA A N 1
ATOM 2670 C CA . ALA A 1 329 ? 12.297 23.632 -37.223 1.00 45.31 329 ALA A CA 1
ATOM 2671 C C . ALA A 1 329 ? 12.478 23.797 -35.708 1.00 45.31 329 ALA A C 1
ATOM 2673 O O . ALA A 1 329 ? 13.458 24.408 -35.264 1.00 45.31 329 ALA A O 1
ATOM 2674 N N . GLN A 1 330 ? 11.523 23.302 -34.919 1.00 50.25 330 GLN A N 1
ATOM 2675 C CA . GLN A 1 330 ? 11.635 23.342 -33.469 1.00 50.25 330 GLN A CA 1
ATOM 2676 C C . GLN A 1 330 ? 12.959 22.665 -33.096 1.00 50.25 330 GLN A C 1
ATOM 2678 O O . GLN A 1 330 ? 13.201 21.533 -33.529 1.00 50.25 330 GLN A O 1
ATOM 2683 N N . PRO A 1 331 ? 13.860 23.338 -32.362 1.00 55.28 331 PRO A N 1
ATOM 2684 C CA . PRO A 1 331 ? 15.092 22.707 -31.928 1.00 55.28 331 PRO A CA 1
ATOM 2685 C C . PRO A 1 331 ? 14.715 21.483 -31.092 1.00 55.28 331 PRO A C 1
ATOM 2687 O O . PRO A 1 331 ? 14.049 21.603 -30.070 1.00 55.28 331 PRO A O 1
ATOM 2690 N N . TYR A 1 332 ? 15.090 20.292 -31.556 1.00 63.38 332 TYR A N 1
ATOM 2691 C CA . TYR A 1 332 ? 14.877 19.061 -30.804 1.00 63.38 332 TYR A CA 1
ATOM 2692 C C . TYR A 1 332 ? 15.659 19.143 -29.480 1.00 63.38 332 TYR A C 1
ATOM 2694 O O . TYR A 1 332 ? 16.876 18.981 -29.479 1.00 63.38 332 TYR A O 1
ATOM 2702 N N . VAL A 1 333 ? 14.963 19.391 -28.366 1.00 59.41 333 VAL A N 1
ATOM 2703 C CA . VAL A 1 333 ? 15.554 19.643 -27.029 1.00 59.41 333 VAL A CA 1
ATOM 2704 C C . VAL A 1 333 ? 16.012 18.349 -26.321 1.00 59.41 333 VAL A C 1
ATOM 2706 O O . VAL A 1 333 ? 16.606 18.379 -25.249 1.00 59.41 333 VAL A O 1
ATOM 2709 N N . GLY A 1 334 ? 15.742 17.179 -26.910 1.00 71.06 334 GLY A N 1
ATOM 2710 C CA . GLY A 1 334 ? 15.949 15.871 -26.274 1.00 71.06 334 GLY A CA 1
ATOM 2711 C C . GLY A 1 334 ? 17.325 15.222 -26.483 1.00 71.06 334 GLY A C 1
ATOM 2712 O O . GLY A 1 334 ? 17.501 14.046 -26.159 1.00 71.06 334 GLY A O 1
ATOM 2713 N N . PHE A 1 335 ? 18.300 15.923 -27.070 1.00 86.25 335 PHE A N 1
ATOM 2714 C CA . PHE A 1 335 ? 19.632 15.349 -27.277 1.00 86.25 335 PHE A CA 1
ATOM 2715 C C . PHE A 1 335 ? 20.437 15.304 -25.964 1.00 86.25 335 PHE A C 1
ATOM 2717 O O . PHE A 1 335 ? 20.537 16.325 -25.285 1.00 86.25 335 PHE A O 1
ATOM 2724 N N . PRO A 1 336 ? 21.141 14.193 -25.656 1.00 89.31 336 PRO A N 1
ATOM 2725 C CA . PRO A 1 336 ? 21.896 14.033 -24.408 1.00 89.31 336 PRO A CA 1
ATOM 2726 C C . PRO A 1 336 ? 22.870 15.167 -24.051 1.00 89.31 336 PRO A C 1
ATOM 2728 O O . PRO A 1 336 ? 23.151 15.392 -22.879 1.00 89.31 336 PRO A O 1
ATOM 2731 N N . SER A 1 337 ? 23.414 15.882 -25.040 1.00 86.12 337 SER A N 1
ATOM 2732 C CA . SER A 1 337 ? 24.320 17.013 -24.802 1.00 86.12 337 SER A CA 1
ATOM 2733 C C . SER A 1 337 ? 23.644 18.248 -24.206 1.00 86.12 337 SER A C 1
ATOM 2735 O O . SER A 1 337 ? 24.334 19.049 -23.586 1.00 86.12 337 SER A O 1
ATOM 2737 N N . GLU A 1 338 ? 22.342 18.409 -24.430 1.00 86.69 338 GLU A N 1
ATOM 2738 C CA . GLU A 1 338 ? 21.531 19.533 -23.947 1.00 86.69 338 GLU A CA 1
ATOM 2739 C C . GLU A 1 338 ? 20.674 19.083 -22.755 1.00 86.69 338 GLU A C 1
ATOM 2741 O O . GLU A 1 338 ? 20.669 19.736 -21.716 1.00 86.69 338 GLU A O 1
ATOM 2746 N N . THR A 1 339 ? 20.041 17.911 -22.862 1.00 90.62 339 THR A N 1
ATOM 2747 C CA . THR A 1 339 ? 19.113 17.390 -21.851 1.00 90.62 339 THR A CA 1
ATOM 2748 C C . THR A 1 339 ? 19.801 16.976 -20.550 1.00 90.62 339 THR A C 1
ATOM 2750 O O . THR A 1 339 ? 19.283 17.257 -19.479 1.00 90.62 339 THR A O 1
ATOM 2753 N N . LEU A 1 340 ? 20.962 16.307 -20.595 1.00 94.31 340 LEU A N 1
ATOM 2754 C CA . LEU A 1 340 ? 21.591 15.814 -19.360 1.00 94.31 340 LEU A CA 1
ATOM 2755 C C . LEU A 1 340 ? 22.068 16.959 -18.437 1.00 94.31 340 LEU A C 1
ATOM 2757 O O . LEU A 1 340 ? 21.835 16.858 -17.234 1.00 94.31 340 LEU A O 1
ATOM 2761 N N . PRO A 1 341 ? 22.697 18.045 -18.941 1.00 94.75 341 PRO A N 1
ATOM 2762 C CA . PRO A 1 341 ? 22.980 19.222 -18.116 1.00 94.75 341 PRO A CA 1
ATOM 2763 C C . PRO A 1 341 ? 21.721 19.920 -17.579 1.00 94.75 341 PRO A C 1
ATOM 2765 O O . PRO A 1 341 ? 21.705 20.272 -16.403 1.00 94.75 341 PRO A O 1
ATOM 2768 N N . ASP A 1 342 ? 20.671 20.069 -18.399 1.00 94.25 342 ASP A N 1
ATOM 2769 C CA . ASP A 1 342 ? 19.383 20.652 -17.974 1.00 94.25 342 ASP A CA 1
ATOM 2770 C C . ASP A 1 342 ? 18.740 19.845 -16.835 1.00 94.25 342 ASP A C 1
ATOM 2772 O O . ASP A 1 342 ? 18.285 20.411 -15.842 1.00 94.25 342 ASP A O 1
ATOM 2776 N N . ILE A 1 343 ? 18.779 18.511 -16.928 1.00 95.19 343 ILE A N 1
ATOM 2777 C CA . ILE A 1 343 ? 18.301 17.621 -15.865 1.00 95.19 343 ILE A CA 1
ATOM 2778 C C . ILE A 1 343 ? 19.052 17.886 -14.557 1.00 95.19 343 ILE A C 1
ATOM 2780 O O . ILE A 1 343 ? 18.405 17.988 -13.521 1.00 95.19 343 ILE A O 1
ATOM 2784 N N . LEU A 1 344 ? 20.383 18.030 -14.578 1.00 96.19 344 LEU A N 1
ATOM 2785 C CA . LEU A 1 344 ? 21.154 18.317 -13.359 1.00 96.19 344 LEU A CA 1
ATOM 2786 C C . LEU A 1 344 ? 20.790 19.675 -12.749 1.00 96.19 344 LEU A C 1
ATOM 2788 O O . LEU A 1 344 ? 20.624 19.780 -11.535 1.00 96.19 344 LEU A O 1
ATOM 2792 N N . GLU A 1 345 ? 20.628 20.709 -13.575 1.00 95.88 345 GLU A N 1
ATOM 2793 C CA . GLU A 1 345 ? 20.205 22.031 -13.107 1.00 95.88 345 GLU A CA 1
ATOM 2794 C C . GLU A 1 345 ? 18.813 21.977 -12.460 1.00 95.88 345 GLU A C 1
ATOM 2796 O O . GLU A 1 345 ? 18.600 22.492 -11.360 1.00 95.88 345 GLU A O 1
ATOM 2801 N N . ARG A 1 346 ? 17.869 21.284 -13.099 1.00 95.75 346 ARG A N 1
ATOM 2802 C CA . ARG A 1 346 ? 16.514 21.097 -12.571 1.00 95.75 346 ARG A CA 1
ATOM 2803 C C . ARG A 1 346 ? 16.481 20.207 -11.333 1.00 95.75 346 ARG A C 1
ATOM 2805 O O . ARG A 1 346 ? 15.665 20.476 -10.457 1.00 95.75 346 ARG A O 1
ATOM 2812 N N . CYS A 1 347 ? 17.357 19.207 -11.220 1.00 94.44 347 CYS A N 1
ATOM 2813 C CA . CYS A 1 347 ? 17.515 18.420 -9.995 1.00 94.44 347 CYS A CA 1
ATOM 2814 C C . CYS A 1 347 ? 17.902 19.314 -8.813 1.00 94.44 347 CYS A C 1
ATOM 2816 O O . CYS A 1 347 ? 17.258 19.222 -7.773 1.00 94.44 347 CYS A O 1
ATOM 2818 N N . ASN A 1 348 ? 18.864 20.226 -8.988 1.00 91.69 348 ASN A N 1
ATOM 2819 C CA . ASN A 1 348 ? 19.274 21.159 -7.930 1.00 91.69 348 ASN A CA 1
ATOM 2820 C C . ASN A 1 348 ? 18.112 22.061 -7.486 1.00 91.69 348 ASN A C 1
ATOM 2822 O O . ASN A 1 348 ? 17.809 22.156 -6.299 1.00 91.69 348 ASN A O 1
ATOM 2826 N N . HIS A 1 349 ? 17.398 22.668 -8.441 1.00 93.62 349 HIS A N 1
ATOM 2827 C CA . HIS A 1 349 ? 16.220 23.485 -8.127 1.00 93.62 349 HIS A CA 1
ATOM 2828 C C . HIS A 1 349 ? 15.119 22.682 -7.417 1.00 93.62 349 HIS A C 1
ATOM 2830 O O . HIS A 1 349 ? 14.408 23.203 -6.553 1.00 93.62 349 HIS A O 1
ATOM 2836 N N . LEU A 1 350 ? 14.957 21.413 -7.790 1.00 94.00 350 LEU A N 1
ATOM 2837 C CA . LEU A 1 350 ? 13.963 20.532 -7.199 1.00 94.00 350 LEU A CA 1
ATOM 2838 C C . LEU A 1 350 ? 14.369 20.057 -5.799 1.00 94.00 350 LEU A C 1
ATOM 2840 O O . LEU A 1 350 ? 13.493 19.912 -4.948 1.00 94.00 350 LEU A O 1
ATOM 2844 N N . GLU A 1 351 ? 15.664 19.872 -5.527 1.00 91.69 351 GLU A N 1
ATOM 2845 C CA . GLU A 1 351 ? 16.172 19.592 -4.182 1.00 91.69 351 GLU A CA 1
ATOM 2846 C C . GLU A 1 351 ? 15.877 20.768 -3.242 1.00 91.69 351 GLU A C 1
ATOM 2848 O O . GLU A 1 351 ? 15.321 20.561 -2.161 1.00 91.69 351 GLU A O 1
ATOM 2853 N N . ASP A 1 352 ? 16.133 22.004 -3.681 1.00 91.25 352 ASP A N 1
ATOM 2854 C CA . ASP A 1 352 ? 15.796 23.208 -2.914 1.00 91.25 352 ASP A CA 1
ATOM 2855 C C . ASP A 1 352 ? 14.292 23.280 -2.601 1.00 91.25 352 ASP A C 1
ATOM 2857 O O . ASP A 1 352 ? 13.887 23.528 -1.459 1.00 91.25 352 ASP A O 1
ATOM 2861 N N . PHE A 1 353 ? 13.438 23.014 -3.595 1.00 92.94 353 PHE A N 1
ATOM 2862 C CA . PHE A 1 353 ? 11.984 22.991 -3.413 1.00 92.94 353 PHE A CA 1
ATOM 2863 C C . PHE A 1 353 ? 11.521 21.857 -2.479 1.00 92.94 353 PHE A C 1
ATOM 2865 O O . PHE A 1 353 ? 10.629 22.045 -1.643 1.00 92.94 353 PHE A O 1
ATOM 2872 N N . LEU A 1 354 ? 12.149 20.684 -2.562 1.00 90.25 354 LEU A N 1
ATOM 2873 C CA . LEU A 1 354 ? 11.898 19.559 -1.662 1.00 90.25 354 LEU A CA 1
ATOM 2874 C C . LEU A 1 354 ? 12.282 19.914 -0.217 1.00 90.25 354 LEU A C 1
ATOM 2876 O O . LEU A 1 354 ? 11.522 19.628 0.711 1.00 90.25 354 LEU A O 1
ATOM 2880 N N . MET A 1 355 ? 13.398 20.614 -0.009 1.00 89.75 355 MET A N 1
ATOM 2881 C CA . MET A 1 355 ? 13.803 21.087 1.317 1.00 89.75 355 MET A CA 1
ATOM 2882 C C . MET A 1 355 ? 12.845 22.142 1.885 1.00 89.75 355 MET A C 1
ATOM 2884 O O . MET A 1 355 ? 12.495 22.075 3.066 1.00 89.75 355 MET A O 1
ATOM 2888 N N . GLN A 1 356 ? 12.338 23.060 1.057 1.00 89.38 356 GLN A N 1
ATOM 2889 C CA . GLN A 1 356 ? 11.259 23.978 1.457 1.00 89.38 356 GLN A CA 1
ATOM 2890 C C . GLN A 1 356 ? 9.987 23.216 1.854 1.00 89.38 356 GLN A C 1
ATOM 2892 O O . GLN A 1 356 ? 9.289 23.597 2.793 1.00 89.38 356 GLN A O 1
ATOM 2897 N N . SER A 1 357 ? 9.708 22.094 1.193 1.00 88.75 357 SER A N 1
ATOM 2898 C CA . SER A 1 357 ? 8.557 21.243 1.503 1.00 88.75 357 SER A CA 1
ATOM 2899 C C . SER A 1 357 ? 8.706 20.539 2.857 1.00 88.75 357 SER A C 1
ATOM 2901 O O . SER A 1 357 ? 7.744 20.490 3.622 1.00 88.75 357 SER A O 1
ATOM 2903 N N . PHE A 1 358 ? 9.913 20.090 3.226 1.00 86.31 358 PHE A N 1
ATOM 2904 C CA . PHE A 1 358 ? 10.197 19.624 4.592 1.00 86.31 358 PHE A CA 1
ATOM 2905 C C . PHE A 1 358 ? 9.969 20.721 5.639 1.00 86.31 358 PHE A C 1
ATOM 2907 O O . PHE A 1 358 ? 9.379 20.460 6.688 1.00 86.31 358 PHE A O 1
ATOM 2914 N N . GLN A 1 359 ? 10.389 21.958 5.361 1.00 86.44 359 GLN A N 1
ATOM 2915 C CA . GLN A 1 359 ? 10.159 23.085 6.272 1.00 86.44 359 GLN A CA 1
ATOM 2916 C C . GLN A 1 359 ? 8.661 23.371 6.444 1.00 86.44 359 GLN A C 1
ATOM 2918 O O . GLN A 1 359 ? 8.182 23.481 7.573 1.00 86.44 359 GLN A O 1
ATOM 2923 N N . LEU A 1 360 ? 7.902 23.403 5.343 1.00 86.81 360 LEU A N 1
ATOM 2924 C CA . LEU A 1 360 ? 6.446 23.570 5.369 1.00 86.81 360 LEU A CA 1
ATOM 2925 C C . LEU A 1 360 ? 5.738 22.441 6.125 1.00 86.81 360 LEU A C 1
ATOM 2927 O O . LEU A 1 360 ? 4.768 22.707 6.835 1.00 86.81 360 LEU A O 1
ATOM 2931 N N . LEU A 1 361 ? 6.219 21.198 6.016 1.00 82.94 361 LEU A N 1
ATOM 2932 C CA . LEU A 1 361 ? 5.687 20.058 6.764 1.00 82.94 361 LEU A CA 1
ATOM 2933 C C . LEU A 1 361 ? 5.862 20.247 8.276 1.00 82.94 361 LEU A C 1
ATOM 2935 O O . LEU A 1 361 ? 4.913 20.033 9.034 1.00 82.94 361 LEU A O 1
ATOM 2939 N N . ILE A 1 362 ? 7.046 20.682 8.715 1.00 77.44 362 ILE A N 1
ATOM 2940 C CA . ILE A 1 362 ? 7.339 20.960 10.130 1.00 77.44 362 ILE A CA 1
ATOM 2941 C C . ILE A 1 362 ? 6.432 22.082 10.647 1.00 77.44 362 ILE A C 1
ATOM 2943 O O . ILE A 1 362 ? 5.804 21.934 11.699 1.00 77.44 362 ILE A O 1
ATOM 2947 N N . SER A 1 363 ? 6.309 23.181 9.898 1.00 80.69 363 SER A N 1
ATOM 2948 C CA . SER A 1 363 ? 5.412 24.287 10.249 1.00 80.69 363 SER A CA 1
ATOM 2949 C C . SER A 1 363 ? 3.949 23.844 10.322 1.00 80.69 363 SER A C 1
ATOM 2951 O O . SER A 1 363 ? 3.282 24.133 11.311 1.00 80.69 363 SER A O 1
ATOM 2953 N N . SER A 1 364 ? 3.462 23.087 9.335 1.00 76.88 364 SER A N 1
ATOM 2954 C CA . SER A 1 364 ? 2.068 22.615 9.286 1.00 76.88 364 SER A CA 1
ATOM 2955 C C . SER A 1 364 ? 1.753 21.636 10.418 1.00 76.88 364 SER A C 1
ATOM 2957 O O . SER A 1 364 ? 0.702 21.737 11.042 1.00 76.88 364 SER A O 1
ATOM 2959 N N . THR A 1 365 ? 2.690 20.741 10.748 1.00 73.50 365 THR A N 1
ATOM 2960 C CA . THR A 1 365 ? 2.566 19.825 11.897 1.00 73.50 365 THR A CA 1
ATOM 2961 C C . THR A 1 365 ? 2.526 20.598 13.214 1.00 73.50 365 THR A C 1
ATOM 2963 O O . THR A 1 365 ? 1.763 20.256 14.110 1.00 73.50 365 THR A O 1
ATOM 2966 N N . SER A 1 366 ? 3.313 21.671 13.329 1.00 76.56 366 SER A N 1
ATOM 2967 C CA . SER A 1 366 ? 3.343 22.505 14.536 1.00 76.56 366 SER A CA 1
ATOM 2968 C C . SER A 1 366 ? 2.041 23.290 14.717 1.00 76.56 366 SER A C 1
ATOM 2970 O O . SER A 1 366 ? 1.522 23.355 15.828 1.00 76.56 366 SER A O 1
ATOM 2972 N N . VAL A 1 367 ? 1.488 23.843 13.629 1.00 72.19 367 VAL A N 1
ATOM 2973 C CA . VAL A 1 367 ? 0.176 24.513 13.629 1.00 72.19 367 VAL A CA 1
ATOM 2974 C C . VAL A 1 367 ? -0.933 23.527 13.989 1.00 72.19 367 VAL A C 1
ATOM 2976 O O . VAL A 1 367 ? -1.716 23.824 14.883 1.00 72.19 367 VAL A O 1
ATOM 2979 N N . MET A 1 368 ? -0.953 22.337 13.380 1.00 66.44 368 MET A N 1
ATOM 2980 C CA . MET A 1 368 ? -1.930 21.299 13.721 1.00 66.44 368 MET A CA 1
ATOM 2981 C C . MET A 1 368 ? -1.832 20.849 15.176 1.00 66.44 368 MET A C 1
ATOM 2983 O O . MET A 1 368 ? -2.856 20.720 15.834 1.00 66.44 368 MET A O 1
ATOM 2987 N N . ASN A 1 369 ? -0.625 20.637 15.704 1.00 70.12 369 ASN A N 1
ATOM 2988 C CA . ASN A 1 369 ? -0.457 20.286 17.113 1.00 70.12 369 ASN A CA 1
ATOM 2989 C C . ASN A 1 369 ? -0.975 21.408 18.026 1.00 70.12 369 ASN A C 1
ATOM 2991 O O . ASN A 1 369 ? -1.652 21.119 19.005 1.00 70.12 369 ASN A O 1
ATOM 2995 N N . ALA A 1 370 ? -0.727 22.678 17.691 1.00 66.88 370 ALA A N 1
ATOM 2996 C CA . ALA A 1 370 ? -1.239 23.814 18.456 1.00 66.88 370 ALA A CA 1
ATOM 2997 C C . ALA A 1 370 ? -2.775 23.945 18.380 1.00 66.88 370 ALA A C 1
ATOM 2999 O O . ALA A 1 370 ? -3.417 24.273 19.380 1.00 66.88 370 ALA A O 1
ATOM 3000 N N . GLU A 1 371 ? -3.378 23.689 17.215 1.00 61.41 371 GLU A N 1
ATOM 3001 C CA . GLU A 1 371 ? -4.836 23.639 17.046 1.00 61.41 371 GLU A CA 1
ATOM 3002 C C . GLU A 1 371 ? -5.451 22.469 17.822 1.00 61.41 371 GLU A C 1
ATOM 3004 O O . GLU A 1 371 ? -6.372 22.697 18.605 1.00 61.41 371 GLU A O 1
ATOM 3009 N N . SER A 1 372 ? -4.878 21.268 17.718 1.00 60.62 372 SER A N 1
ATOM 3010 C CA . SER A 1 372 ? -5.297 20.077 18.467 1.00 60.62 372 SER A CA 1
ATOM 3011 C C . SER A 1 372 ? -5.167 20.280 19.984 1.00 60.62 372 SER A C 1
ATOM 3013 O O . SER A 1 372 ? -6.097 19.998 20.737 1.00 60.62 372 SER A O 1
ATOM 3015 N N . GLU A 1 373 ? -4.079 20.890 20.466 1.00 63.97 373 GLU A N 1
ATOM 3016 C CA . GLU A 1 373 ? -3.909 21.257 21.880 1.00 63.97 373 GLU A CA 1
ATOM 3017 C C . GLU A 1 373 ? -4.957 22.279 22.347 1.00 63.97 373 GLU A C 1
ATOM 3019 O O . GLU A 1 373 ? -5.491 22.172 23.457 1.00 63.97 373 GLU A O 1
ATOM 3024 N N . LYS A 1 374 ? -5.290 23.267 21.507 1.00 61.44 374 LYS A N 1
ATOM 3025 C CA . LYS A 1 374 ? -6.324 24.269 21.796 1.00 61.44 374 LYS A CA 1
ATOM 3026 C C . LYS A 1 374 ? -7.720 23.648 21.810 1.00 61.44 374 LYS A C 1
ATOM 3028 O O . LYS A 1 374 ? -8.505 23.955 22.710 1.00 61.44 374 LYS A O 1
ATOM 3033 N N . GLU A 1 375 ? -8.032 22.773 20.862 1.00 50.78 375 GLU A N 1
ATOM 3034 C CA . GLU A 1 375 ? -9.289 22.028 20.812 1.00 50.78 375 GLU A CA 1
ATOM 3035 C C . GLU A 1 375 ? -9.409 21.067 21.988 1.00 50.78 375 GLU A C 1
ATOM 3037 O O . GLU A 1 375 ? -10.438 21.053 22.659 1.00 50.78 375 GLU A O 1
ATOM 3042 N N . GLN A 1 376 ? -8.346 20.343 22.332 1.00 54.19 376 GLN A N 1
ATOM 3043 C CA . GLN A 1 376 ? -8.310 19.462 23.491 1.00 54.19 376 GLN A CA 1
ATOM 3044 C C . GLN A 1 376 ? -8.423 20.245 24.802 1.00 54.19 376 GLN A C 1
ATOM 3046 O O . GLN A 1 376 ? -9.092 19.789 25.726 1.00 54.19 376 GLN A O 1
ATOM 3051 N N . SER A 1 377 ? -7.852 21.448 24.885 1.00 47.69 377 SER A N 1
ATOM 3052 C CA . SER A 1 377 ? -8.051 22.370 26.008 1.00 47.69 377 SER A CA 1
ATOM 3053 C C . SER A 1 377 ? -9.502 22.855 26.096 1.00 47.69 377 SER A C 1
ATOM 3055 O O . SER A 1 377 ? -10.112 22.754 27.160 1.00 47.69 377 SER A O 1
ATOM 3057 N N . SER A 1 378 ? -10.105 23.280 24.981 1.00 49.31 378 SER A N 1
ATOM 3058 C CA . SER A 1 378 ? -11.517 23.688 24.905 1.00 49.31 378 SER A CA 1
ATOM 3059 C C . SER A 1 378 ? -12.467 22.536 25.248 1.00 49.31 378 SER A C 1
ATOM 3061 O O . SER A 1 378 ? -13.427 22.703 26.004 1.00 49.31 378 SER A O 1
ATOM 3063 N N . ARG A 1 379 ? -12.155 21.326 24.777 1.00 49.19 379 ARG A N 1
ATOM 3064 C CA . ARG A 1 379 ? -12.880 20.088 25.065 1.00 49.19 379 ARG A CA 1
ATOM 3065 C C . ARG A 1 379 ? -12.709 19.678 26.515 1.00 49.19 379 ARG A C 1
ATOM 3067 O O . ARG A 1 379 ? -13.698 19.340 27.142 1.00 49.19 379 ARG A O 1
ATOM 3074 N N . ASN A 1 380 ? -11.514 19.780 27.090 1.00 48.19 380 ASN A N 1
ATOM 3075 C CA . ASN A 1 380 ? -11.287 19.550 28.516 1.00 48.19 380 ASN A CA 1
ATOM 3076 C C . ASN A 1 380 ? -12.005 20.593 29.371 1.00 48.19 380 ASN A C 1
ATOM 3078 O O . ASN A 1 380 ? -12.541 20.247 30.417 1.00 48.19 380 ASN A O 1
ATOM 3082 N N . GLN A 1 381 ? -12.075 21.850 28.938 1.00 48.53 381 GLN A N 1
ATOM 3083 C CA . GLN A 1 381 ? -12.791 22.911 29.640 1.00 48.53 381 GLN A CA 1
ATOM 3084 C C . GLN A 1 381 ? -14.311 22.714 29.548 1.00 48.53 381 GLN A C 1
ATOM 3086 O O . GLN A 1 381 ? -15.007 22.885 30.547 1.00 48.53 381 GLN A O 1
ATOM 3091 N N . SER A 1 382 ? -14.812 22.264 28.397 1.00 43.91 382 SER A N 1
ATOM 3092 C CA . SER A 1 382 ? -16.213 21.892 28.173 1.00 43.91 382 SER A CA 1
ATOM 3093 C C . SER A 1 382 ? -16.582 20.625 28.942 1.00 43.91 382 SER A C 1
ATOM 3095 O O . SER A 1 382 ? -17.566 20.633 29.664 1.00 43.91 382 SER A O 1
ATOM 3097 N N . LEU A 1 383 ? -15.742 19.587 28.920 1.00 41.59 383 LEU A N 1
ATOM 3098 C CA . LEU A 1 383 ? -15.864 18.380 29.745 1.00 41.59 383 LEU A CA 1
ATOM 3099 C C . LEU A 1 383 ? -15.760 18.699 31.235 1.00 41.59 383 LEU A C 1
ATOM 3101 O O . LEU A 1 383 ? -16.427 18.059 32.031 1.00 41.59 383 LEU A O 1
ATOM 3105 N N . THR A 1 384 ? -14.957 19.684 31.640 1.00 42.59 384 THR A N 1
ATOM 3106 C CA . THR A 1 384 ? -14.862 20.122 33.042 1.00 42.59 384 THR A CA 1
ATOM 3107 C C . THR A 1 384 ? -16.106 20.901 33.456 1.00 42.59 384 THR A C 1
ATOM 3109 O O . THR A 1 384 ? -16.591 20.707 34.566 1.00 42.59 384 THR A O 1
ATOM 3112 N N . ARG A 1 385 ? -16.661 21.739 32.571 1.00 40.38 385 ARG A N 1
ATOM 3113 C CA . ARG A 1 385 ? -17.932 22.449 32.790 1.00 40.38 385 ARG A CA 1
ATOM 3114 C C . ARG A 1 385 ? -19.115 21.486 32.828 1.00 40.38 385 ARG A C 1
ATOM 3116 O O . ARG A 1 385 ? -19.901 21.551 33.766 1.00 40.38 385 ARG A O 1
ATOM 3123 N N . LEU A 1 386 ? -19.187 20.545 31.891 1.00 36.44 386 LEU A N 1
ATOM 3124 C CA . LEU A 1 386 ? -20.171 19.464 31.882 1.00 36.44 386 LEU A CA 1
ATOM 3125 C C . LEU A 1 386 ? -19.998 18.614 33.146 1.00 36.44 386 LEU A C 1
ATOM 3127 O O . LEU A 1 386 ? -20.918 18.508 33.947 1.00 36.44 386 LEU A O 1
ATOM 3131 N N . ALA A 1 387 ? -18.789 18.155 33.464 1.00 38.53 387 ALA A N 1
ATOM 3132 C CA . ALA A 1 387 ? -18.541 17.400 34.688 1.00 38.53 387 ALA A CA 1
ATOM 3133 C C . ALA A 1 387 ? -18.761 18.204 35.983 1.00 38.53 387 ALA A C 1
ATOM 3135 O O . ALA A 1 387 ? -18.803 17.593 37.043 1.00 38.53 387 ALA A O 1
ATOM 3136 N N . PHE A 1 388 ? -18.886 19.532 35.944 1.00 38.41 388 PHE A N 1
ATOM 3137 C CA . PHE A 1 388 ? -19.297 20.346 37.092 1.00 38.41 388 PHE A CA 1
ATOM 3138 C C . PHE A 1 388 ? -20.829 20.424 37.209 1.00 38.41 388 PHE A C 1
ATOM 3140 O O . PHE A 1 388 ? -21.356 20.372 38.315 1.00 38.41 388 PHE A O 1
ATOM 3147 N N . VAL A 1 389 ? -21.545 20.466 36.081 1.00 42.19 389 VAL A N 1
ATOM 3148 C CA . VAL A 1 389 ? -23.018 20.492 36.016 1.00 42.19 389 VAL A CA 1
ATOM 3149 C C . VAL A 1 389 ? -23.638 19.103 36.263 1.00 42.19 389 VAL A C 1
ATOM 3151 O O . VAL A 1 389 ? -24.663 19.006 36.929 1.00 42.19 389 VAL A O 1
ATOM 3154 N N . PHE A 1 390 ? -22.985 18.022 35.825 1.00 38.53 390 PHE A N 1
ATOM 3155 C CA . PHE A 1 390 ? -23.464 16.635 35.949 1.00 38.53 390 PHE A CA 1
ATOM 3156 C C . PHE A 1 390 ? -23.146 15.950 37.296 1.00 38.53 390 PHE A C 1
ATOM 3158 O O . PHE A 1 390 ? -23.734 14.926 37.632 1.00 38.53 390 PHE A O 1
ATOM 3165 N N . ARG A 1 391 ? -22.225 16.490 38.111 1.00 49.59 391 ARG A N 1
ATOM 3166 C CA . ARG A 1 391 ? -21.722 15.841 39.348 1.00 49.59 391 ARG A CA 1
ATOM 3167 C C . ARG A 1 391 ? -22.561 16.068 40.616 1.00 49.59 391 ARG A C 1
ATOM 3169 O O . ARG A 1 391 ? -22.117 15.672 41.690 1.00 49.59 391 ARG A O 1
ATOM 3176 N N . GLY A 1 392 ? -23.727 16.708 40.534 1.00 51.06 392 GLY A N 1
ATOM 3177 C CA . GLY A 1 392 ? -24.461 17.165 41.723 1.00 51.06 392 GLY A CA 1
ATOM 3178 C C . GLY A 1 392 ? -25.202 16.074 42.508 1.00 51.06 392 GLY A C 1
ATOM 3179 O O . GLY A 1 392 ? -25.003 15.954 43.712 1.00 51.06 392 GLY A O 1
ATOM 3180 N N . THR A 1 393 ? -26.060 15.288 41.852 1.00 55.34 393 THR A N 1
ATOM 3181 C CA . THR A 1 393 ? -27.063 14.429 42.522 1.00 55.34 393 THR A CA 1
ATOM 3182 C C . THR A 1 393 ? -26.725 12.938 42.483 1.00 55.34 393 THR A C 1
ATOM 3184 O O . THR A 1 393 ? -26.673 12.300 43.531 1.00 55.34 393 THR A O 1
ATOM 3187 N N . GLU A 1 394 ? -26.409 12.375 41.314 1.00 56.12 394 GLU A N 1
ATOM 3188 C CA . GLU A 1 394 ? -26.058 10.947 41.172 1.00 56.12 394 GLU A CA 1
ATOM 3189 C C . GLU A 1 394 ? -24.741 10.603 41.875 1.00 56.12 394 GLU A C 1
ATOM 3191 O O . GLU A 1 394 ? -24.649 9.601 42.581 1.00 56.12 394 GLU A O 1
ATOM 3196 N N . LYS A 1 395 ? -23.727 11.473 41.764 1.00 63.12 395 LYS A N 1
ATOM 3197 C CA . LYS A 1 395 ? -22.464 11.291 42.490 1.00 63.12 395 LYS A CA 1
ATOM 3198 C C . LYS A 1 395 ? -22.667 11.383 44.003 1.00 63.12 395 LYS A C 1
ATOM 3200 O O . LYS A 1 395 ? -22.058 10.602 44.726 1.00 63.12 395 LYS A O 1
ATOM 3205 N N . LEU A 1 396 ? -23.503 12.312 44.476 1.00 61.47 396 LEU A N 1
ATOM 3206 C CA . LEU A 1 396 ? -23.822 12.432 45.900 1.00 61.47 396 LEU A CA 1
ATOM 3207 C C . LEU A 1 396 ? -24.493 11.148 46.409 1.00 61.47 396 LEU A C 1
ATOM 3209 O O . LEU A 1 396 ? -24.125 10.645 47.467 1.00 61.47 396 LEU A O 1
ATOM 3213 N N . PHE A 1 397 ? -25.393 10.563 45.618 1.00 70.69 397 PHE A N 1
ATOM 3214 C CA . PHE A 1 397 ? -26.031 9.293 45.944 1.00 70.69 397 PHE A CA 1
ATOM 3215 C C . PHE A 1 397 ? -25.044 8.114 45.941 1.00 70.69 397 PHE A C 1
ATOM 3217 O O . PHE A 1 397 ? -24.957 7.391 46.929 1.00 70.69 397 PHE A O 1
ATOM 3224 N N . LEU A 1 398 ? -24.228 7.947 44.894 1.00 74.81 398 LEU A N 1
ATOM 3225 C CA . LEU A 1 398 ? -23.211 6.885 44.841 1.00 74.81 398 LEU A CA 1
ATOM 3226 C C . LEU A 1 398 ? -22.150 7.038 45.942 1.00 74.81 398 LEU A C 1
ATOM 3228 O O . LEU A 1 398 ? -21.666 6.043 46.473 1.00 74.81 398 LEU A O 1
ATOM 3232 N N . SER A 1 399 ? -21.832 8.275 46.340 1.00 73.69 399 SER A N 1
ATOM 3233 C CA . SER A 1 399 ? -20.898 8.567 47.436 1.00 73.69 399 SER A CA 1
ATOM 3234 C C . SER A 1 399 ? -21.389 8.128 48.818 1.00 73.69 399 SER A C 1
ATOM 3236 O O . SER A 1 399 ? -20.625 8.198 49.778 1.00 73.69 399 SER A O 1
ATOM 3238 N N . THR A 1 400 ? -22.633 7.650 48.932 1.00 76.94 400 THR A N 1
ATOM 3239 C CA . THR A 1 400 ? -23.127 6.999 50.153 1.00 76.94 400 THR A CA 1
ATOM 3240 C C . THR A 1 400 ? -22.589 5.574 50.334 1.00 76.94 400 THR A C 1
ATOM 3242 O O . THR A 1 400 ? -22.588 5.077 51.459 1.00 76.94 400 THR A O 1
ATOM 3245 N N . ASP A 1 401 ? -22.091 4.925 49.272 1.00 83.88 401 ASP A N 1
ATOM 3246 C CA . ASP A 1 401 ? -21.505 3.583 49.333 1.00 83.88 401 ASP A CA 1
ATOM 3247 C C . ASP A 1 401 ? -19.967 3.651 49.406 1.00 83.88 401 ASP A C 1
ATOM 3249 O O . ASP A 1 401 ? -19.291 4.331 48.624 1.00 83.88 401 ASP A O 1
ATOM 3253 N N . SER A 1 402 ? -19.394 2.936 50.375 1.00 85.44 402 SER A N 1
ATOM 3254 C CA . SER A 1 402 ? -17.956 2.958 50.649 1.00 85.44 402 SER A CA 1
ATOM 3255 C C . SER A 1 402 ? -17.116 2.273 49.568 1.00 85.44 402 SER A C 1
ATOM 3257 O O . SER A 1 402 ? -15.979 2.697 49.339 1.00 85.44 402 SER A O 1
ATOM 3259 N N . ASP A 1 403 ? -17.648 1.261 48.872 1.00 85.50 403 ASP A N 1
ATOM 3260 C CA . ASP A 1 403 ? -16.935 0.581 47.785 1.00 85.50 403 ASP A CA 1
ATOM 3261 C C . ASP A 1 403 ? -16.822 1.508 46.565 1.00 85.50 403 ASP A C 1
ATOM 3263 O O . ASP A 1 403 ? -15.761 1.588 45.941 1.00 85.50 403 ASP A O 1
ATOM 3267 N N . TYR A 1 404 ? -17.871 2.281 46.261 1.00 84.19 404 TYR A N 1
ATOM 3268 C CA . TYR A 1 404 ? -17.821 3.289 45.198 1.00 84.19 404 TYR A CA 1
ATOM 3269 C C . TYR A 1 404 ? -16.775 4.372 45.489 1.00 84.19 404 TYR A C 1
ATOM 3271 O O . TYR A 1 404 ? -15.918 4.640 44.642 1.00 84.19 404 TYR A O 1
ATOM 3279 N N . LEU A 1 405 ? -16.800 4.959 46.693 1.00 83.31 405 LEU A N 1
ATOM 3280 C CA . LEU A 1 405 ? -15.820 5.972 47.100 1.00 83.31 405 LEU A CA 1
ATOM 3281 C C . LEU A 1 405 ? -14.389 5.450 46.972 1.00 83.31 405 LEU A C 1
ATOM 3283 O O . LEU A 1 405 ? -13.496 6.159 46.498 1.00 83.31 405 LEU A O 1
ATOM 3287 N N . ARG A 1 406 ? -14.170 4.190 47.360 1.00 83.94 406 ARG A N 1
ATOM 3288 C CA . ARG A 1 406 ? -12.846 3.586 47.285 1.00 83.94 406 ARG A CA 1
ATOM 3289 C C . ARG A 1 406 ? -12.400 3.329 45.849 1.00 83.94 406 ARG A C 1
ATOM 3291 O O . ARG A 1 406 ? -11.234 3.569 45.527 1.00 83.94 406 ARG A O 1
ATOM 3298 N N . LEU A 1 407 ? -13.302 2.872 44.983 1.00 83.81 407 LEU A N 1
ATOM 3299 C CA . LEU A 1 407 ? -13.016 2.715 43.560 1.00 83.81 407 LEU A CA 1
ATOM 3300 C C . LEU A 1 407 ? -12.690 4.064 42.906 1.00 83.81 407 LEU A C 1
ATOM 3302 O O . LEU A 1 407 ? -11.706 4.154 42.172 1.00 83.81 407 LEU A O 1
ATOM 3306 N N . GLU A 1 408 ? -13.470 5.110 43.194 1.00 81.44 408 GLU A N 1
ATOM 3307 C CA . GLU A 1 408 ? -13.247 6.458 42.657 1.00 81.44 408 GLU A CA 1
ATOM 3308 C C . GLU A 1 408 ? -11.860 6.983 43.049 1.00 81.44 408 GLU A C 1
ATOM 3310 O O . GLU A 1 408 ? -11.116 7.485 42.203 1.00 81.44 408 GLU A O 1
ATOM 3315 N N . GLU A 1 409 ? -11.468 6.813 44.311 1.00 81.25 409 GLU A N 1
ATOM 3316 C CA . GLU A 1 409 ? -10.141 7.193 44.786 1.00 81.25 409 GLU A CA 1
ATOM 3317 C C . GLU A 1 409 ? -9.021 6.463 44.022 1.00 81.25 409 GLU A C 1
ATOM 3319 O O . GLU A 1 409 ? -8.054 7.093 43.581 1.00 81.25 409 GLU A O 1
ATOM 3324 N N . LEU A 1 410 ? -9.146 5.146 43.832 1.00 79.50 410 LEU A N 1
ATOM 3325 C CA . LEU A 1 410 ? -8.158 4.340 43.108 1.00 79.50 410 LEU A CA 1
ATOM 3326 C C . LEU A 1 410 ? -8.076 4.723 41.624 1.00 79.50 410 LEU A C 1
ATOM 3328 O O . LEU A 1 410 ? -6.973 4.858 41.090 1.00 79.50 410 LEU A O 1
ATOM 3332 N N . GLN A 1 411 ? -9.215 4.954 40.969 1.00 78.31 411 GLN A N 1
ATOM 3333 C CA . GLN A 1 411 ? -9.268 5.405 39.577 1.00 78.31 411 GLN A CA 1
ATOM 3334 C C . GLN A 1 411 ? -8.640 6.796 39.412 1.00 78.31 411 GLN A C 1
ATOM 3336 O O . GLN A 1 411 ? -7.827 6.995 38.508 1.00 78.31 411 GLN A O 1
ATOM 3341 N N . LEU A 1 412 ? -8.922 7.738 40.322 1.00 78.31 412 LEU A N 1
ATOM 3342 C CA . LEU A 1 412 ? -8.315 9.075 40.328 1.00 78.31 412 LEU A CA 1
ATOM 3343 C C . LEU A 1 412 ? -6.792 9.028 40.498 1.00 78.31 412 LEU A C 1
ATOM 3345 O O . LEU A 1 412 ? -6.080 9.810 39.866 1.00 78.31 412 LEU A O 1
ATOM 3349 N N . ARG A 1 413 ? -6.275 8.125 41.340 1.00 76.00 413 ARG A N 1
ATOM 3350 C CA . ARG A 1 413 ? -4.827 7.889 41.471 1.00 76.00 413 ARG A CA 1
ATOM 3351 C C . ARG A 1 413 ? -4.244 7.299 40.186 1.00 76.00 413 ARG A C 1
ATOM 3353 O O . ARG A 1 413 ? -3.196 7.756 39.736 1.00 76.00 413 ARG A O 1
ATOM 3360 N N . GLY A 1 414 ? -4.939 6.334 39.581 1.00 70.00 414 GLY A N 1
ATOM 3361 C CA . GLY A 1 414 ? -4.565 5.723 38.305 1.00 70.00 414 GLY A CA 1
ATOM 3362 C C . GLY A 1 414 ? -4.451 6.743 37.171 1.00 70.00 414 GLY A C 1
ATOM 3363 O O . GLY A 1 414 ? -3.413 6.800 36.522 1.00 70.00 414 GLY A O 1
ATOM 3364 N N . TRP A 1 415 ? -5.451 7.614 36.997 1.00 68.81 415 TRP A N 1
ATOM 3365 C CA . TRP A 1 415 ? -5.446 8.670 35.970 1.00 68.81 415 TRP A CA 1
ATOM 3366 C C . TRP A 1 415 ? -4.369 9.741 36.167 1.00 68.81 415 TRP A C 1
ATOM 3368 O O . TRP A 1 415 ? -4.026 10.445 35.225 1.00 68.81 415 TRP A O 1
ATOM 3378 N N . LYS A 1 416 ? -3.826 9.888 37.380 1.00 72.81 416 LYS A N 1
ATOM 3379 C CA . LYS A 1 416 ? -2.689 10.782 37.650 1.00 72.81 416 LYS A CA 1
ATOM 3380 C C . LYS A 1 416 ? -1.332 10.097 37.435 1.00 72.81 416 LYS A C 1
ATOM 3382 O O . LYS A 1 416 ? -0.297 10.756 37.526 1.00 72.81 416 LYS A O 1
ATOM 3387 N N . SER A 1 417 ? -1.310 8.787 37.176 1.00 72.56 417 SER A N 1
ATOM 3388 C CA . SER A 1 417 ? -0.091 7.988 37.063 1.00 72.56 417 SER A CA 1
ATOM 3389 C C . SER A 1 417 ? 0.329 7.780 35.609 1.00 72.56 417 SER A C 1
ATOM 3391 O O . SER A 1 417 ? -0.221 6.943 34.894 1.00 72.56 417 SER A O 1
ATOM 3393 N N . LYS A 1 418 ? 1.427 8.434 35.209 1.00 72.62 418 LYS A N 1
ATOM 3394 C CA . LYS A 1 418 ? 2.054 8.236 33.887 1.00 72.62 418 LYS A CA 1
ATOM 3395 C C . LYS A 1 418 ? 2.439 6.774 33.607 1.00 72.62 418 LYS A C 1
ATOM 3397 O O . LYS A 1 418 ? 2.461 6.342 32.457 1.00 72.62 418 LYS A O 1
ATOM 3402 N N . ASN A 1 419 ? 2.756 5.999 34.650 1.00 69.06 419 ASN A N 1
ATOM 3403 C CA . ASN A 1 419 ? 3.093 4.579 34.508 1.00 69.06 419 ASN A CA 1
ATOM 3404 C C . ASN A 1 419 ? 1.866 3.731 34.155 1.00 69.06 419 ASN A C 1
ATOM 3406 O O . ASN A 1 419 ? 1.976 2.845 33.308 1.00 69.06 419 ASN A O 1
ATOM 3410 N N . ALA A 1 420 ? 0.710 4.025 34.758 1.00 64.88 420 ALA A N 1
ATOM 3411 C CA . ALA A 1 420 ? -0.546 3.361 34.422 1.00 64.88 420 ALA A CA 1
ATOM 3412 C C . ALA A 1 420 ? -0.960 3.687 32.979 1.00 64.88 420 ALA A C 1
ATOM 3414 O O . ALA A 1 420 ? -1.305 2.779 32.220 1.00 64.88 420 ALA A O 1
ATOM 3415 N N . ASP A 1 421 ? -0.819 4.949 32.563 1.00 69.44 421 ASP A N 1
ATOM 3416 C CA . ASP A 1 421 ? -1.095 5.365 31.184 1.00 69.44 421 ASP A CA 1
ATOM 3417 C C . ASP A 1 421 ? -0.235 4.608 30.171 1.00 69.44 421 ASP A C 1
ATOM 3419 O O . ASP A 1 421 ? -0.762 4.084 29.186 1.00 69.44 421 ASP A O 1
ATOM 3423 N N . ARG A 1 422 ? 1.074 4.480 30.437 1.00 69.31 422 ARG A N 1
ATOM 3424 C CA . ARG A 1 422 ? 2.001 3.717 29.589 1.00 69.31 422 ARG A CA 1
ATOM 3425 C C . ARG A 1 422 ? 1.666 2.223 29.553 1.00 69.31 422 ARG A C 1
ATOM 3427 O O . ARG A 1 422 ? 1.694 1.629 28.481 1.00 69.31 422 ARG A O 1
ATOM 3434 N N . TYR A 1 423 ? 1.317 1.619 30.690 1.00 70.50 423 TYR A N 1
ATOM 3435 C CA . TYR A 1 423 ? 0.910 0.210 30.756 1.00 70.50 423 TYR A CA 1
ATOM 3436 C C . TYR A 1 423 ? -0.320 -0.060 29.880 1.00 70.50 423 TYR A C 1
ATOM 3438 O O . TYR A 1 423 ? -0.298 -0.944 29.021 1.00 70.50 423 TYR A O 1
ATOM 3446 N N . PHE A 1 424 ? -1.373 0.749 30.029 1.00 67.75 424 PHE A N 1
ATOM 3447 C CA . PHE A 1 424 ? -2.571 0.605 29.206 1.00 67.75 424 PHE A CA 1
ATOM 3448 C C . PHE A 1 424 ? -2.328 0.994 27.740 1.00 67.75 424 PHE A C 1
ATOM 3450 O O . PHE A 1 424 ? -2.963 0.414 26.863 1.00 67.75 424 PHE A O 1
ATOM 3457 N N . ALA A 1 425 ? -1.408 1.919 27.442 1.00 68.00 425 ALA A N 1
ATOM 3458 C CA . ALA A 1 425 ? -1.004 2.235 26.069 1.00 68.00 425 ALA A CA 1
ATOM 3459 C C . ALA A 1 425 ? -0.335 1.038 25.379 1.00 68.00 425 ALA A C 1
ATOM 3461 O O . ALA A 1 425 ? -0.738 0.676 24.276 1.00 68.00 425 ALA A O 1
ATOM 3462 N N . ASN A 1 426 ? 0.595 0.362 26.057 1.00 70.31 426 ASN A N 1
ATOM 3463 C CA . ASN A 1 426 ? 1.260 -0.831 25.530 1.00 70.31 426 ASN A CA 1
ATOM 3464 C C . ASN A 1 426 ? 0.279 -1.995 25.319 1.00 70.31 426 ASN A C 1
ATOM 3466 O O . ASN A 1 426 ? 0.366 -2.700 24.312 1.00 70.31 426 ASN A O 1
ATOM 3470 N N . GLN A 1 427 ? -0.687 -2.183 26.229 1.00 68.81 427 GLN A N 1
ATOM 3471 C CA . GLN A 1 427 ? -1.745 -3.179 26.033 1.00 68.81 427 GLN A CA 1
ATOM 3472 C C . GLN A 1 427 ? -2.620 -2.862 24.818 1.00 68.81 427 GLN A C 1
ATOM 3474 O O . GLN A 1 427 ? -2.964 -3.776 24.071 1.00 68.81 427 GLN A O 1
ATOM 3479 N N . ARG A 1 428 ? -2.972 -1.585 24.606 1.00 69.19 428 ARG A N 1
ATOM 3480 C CA . ARG A 1 428 ? -3.732 -1.154 23.422 1.00 69.19 428 ARG A CA 1
ATOM 3481 C C . ARG A 1 428 ? -2.950 -1.444 22.143 1.00 69.19 428 ARG A C 1
ATOM 3483 O O . ARG A 1 428 ? -3.460 -2.159 21.294 1.00 69.19 428 ARG A O 1
ATOM 3490 N N . GLN A 1 429 ? -1.688 -1.017 22.074 1.00 67.38 429 GLN A N 1
ATOM 3491 C CA . GLN A 1 429 ? -0.818 -1.273 20.922 1.00 67.38 429 GLN A CA 1
ATOM 3492 C C . GLN A 1 429 ? -0.666 -2.774 20.625 1.00 67.38 429 GLN A C 1
ATOM 3494 O O . GLN A 1 429 ? -0.712 -3.186 19.469 1.00 67.38 429 GLN A O 1
ATOM 3499 N N . SER A 1 430 ? -0.522 -3.604 21.663 1.00 65.62 430 SER A N 1
ATOM 3500 C CA . SER A 1 430 ? -0.403 -5.059 21.501 1.00 65.62 430 SER A CA 1
ATOM 3501 C C . SER A 1 430 ? -1.701 -5.698 21.001 1.00 65.62 430 SER A C 1
ATOM 3503 O O . SER A 1 430 ? -1.649 -6.617 20.189 1.00 65.62 430 SER A O 1
ATOM 3505 N N . ALA A 1 431 ? -2.861 -5.220 21.463 1.00 63.00 431 ALA A N 1
ATOM 3506 C CA . ALA A 1 431 ? -4.161 -5.698 20.996 1.00 63.00 431 ALA A CA 1
ATOM 3507 C C . ALA A 1 431 ? -4.438 -5.285 19.541 1.00 63.00 431 ALA A C 1
ATOM 3509 O O . ALA A 1 431 ? -4.885 -6.113 18.750 1.00 63.00 431 ALA A O 1
ATOM 3510 N N . ASP A 1 432 ? -4.106 -4.042 19.184 1.00 65.44 432 ASP A N 1
ATOM 3511 C CA . ASP A 1 432 ? -4.345 -3.478 17.853 1.00 65.44 432 ASP A CA 1
ATOM 3512 C C . ASP A 1 432 ? -3.402 -4.092 16.782 1.00 65.44 432 ASP A C 1
ATOM 3514 O O . ASP A 1 432 ? -3.754 -4.147 15.605 1.00 65.44 432 ASP A O 1
ATOM 3518 N N . HIS A 1 433 ? -2.236 -4.631 17.180 1.00 66.06 433 HIS A N 1
ATOM 3519 C CA . HIS A 1 433 ? -1.246 -5.280 16.296 1.00 66.06 433 HIS A CA 1
ATOM 3520 C C . HIS A 1 433 ? -0.957 -6.748 16.662 1.00 66.06 433 HIS A C 1
ATOM 3522 O O . HIS A 1 433 ? 0.183 -7.220 16.593 1.00 66.06 433 HIS A O 1
ATOM 3528 N N . ALA A 1 434 ? -1.981 -7.491 17.079 1.00 62.41 434 ALA A N 1
ATOM 3529 C CA . ALA A 1 434 ? -1.800 -8.855 17.559 1.00 62.41 434 ALA A CA 1
ATOM 3530 C C . ALA A 1 434 ? -1.367 -9.838 16.455 1.00 62.41 434 ALA A C 1
ATOM 3532 O O . ALA A 1 434 ? -2.100 -10.086 15.497 1.00 62.41 434 ALA A O 1
ATOM 3533 N N . ASN A 1 435 ? -0.198 -10.465 16.633 1.00 71.38 435 ASN A N 1
ATOM 3534 C CA . ASN A 1 435 ? 0.256 -11.590 15.807 1.00 71.38 435 ASN A CA 1
ATOM 3535 C C . ASN A 1 435 ? -0.552 -12.876 16.093 1.00 71.38 435 ASN A C 1
ATOM 3537 O O . ASN A 1 435 ? -1.273 -12.959 17.088 1.00 71.38 435 ASN A O 1
ATOM 3541 N N . GLU A 1 436 ? -0.401 -13.919 15.266 1.00 74.94 436 GLU A N 1
ATOM 3542 C CA . GLU A 1 436 ? -1.191 -15.159 15.403 1.00 74.94 436 GLU A CA 1
ATOM 3543 C C . GLU A 1 436 ? -1.117 -15.795 16.803 1.00 74.94 436 GLU A C 1
ATOM 3545 O O . GLU A 1 436 ? -2.108 -16.332 17.304 1.00 74.94 436 GLU A O 1
ATOM 3550 N N . LYS A 1 437 ? 0.047 -15.732 17.464 1.00 78.25 437 LYS A N 1
ATOM 3551 C CA . LYS A 1 437 ? 0.231 -16.276 18.818 1.00 78.25 437 LYS A CA 1
ATOM 3552 C C . LYS A 1 437 ? -0.586 -15.490 19.845 1.00 78.25 437 LYS A C 1
ATOM 3554 O O . LYS A 1 437 ? -1.205 -16.099 20.717 1.00 78.25 437 LYS A O 1
ATOM 3559 N N . LEU A 1 438 ? -0.600 -14.161 19.741 1.00 72.94 438 LEU A N 1
ATOM 3560 C CA . LEU A 1 438 ? -1.363 -13.292 20.632 1.00 72.94 438 LEU A CA 1
ATOM 3561 C C . LEU A 1 438 ? -2.875 -13.413 20.384 1.00 72.94 438 LEU A C 1
ATOM 3563 O O . LEU A 1 438 ? -3.636 -13.505 21.342 1.00 72.94 438 LEU A O 1
ATOM 3567 N N . GLN A 1 439 ? -3.310 -13.546 19.129 1.00 75.94 439 GLN A N 1
ATOM 3568 C CA . GLN A 1 439 ? -4.725 -13.772 18.808 1.00 75.94 439 GLN A CA 1
ATOM 3569 C C . GLN A 1 439 ? -5.253 -15.101 19.382 1.00 75.94 439 GLN A C 1
ATOM 3571 O O . GLN A 1 439 ? -6.362 -15.144 19.914 1.00 75.94 439 GLN A O 1
ATOM 3576 N N . ARG A 1 440 ? -4.455 -16.183 19.361 1.00 82.19 440 ARG A N 1
ATOM 3577 C CA . ARG A 1 440 ? -4.826 -17.447 20.032 1.00 82.19 440 ARG A CA 1
ATOM 3578 C C . ARG A 1 440 ? -4.948 -17.286 21.545 1.00 82.19 440 ARG A C 1
ATOM 3580 O O . ARG A 1 440 ? -5.868 -17.847 22.130 1.00 82.19 440 ARG A O 1
ATOM 3587 N N . ARG A 1 441 ? -4.060 -16.506 22.173 1.00 81.81 441 ARG A N 1
ATOM 3588 C CA . ARG A 1 441 ? -4.180 -16.177 23.604 1.00 81.81 441 ARG A CA 1
ATOM 3589 C C . ARG A 1 441 ? -5.471 -15.413 23.893 1.00 81.81 441 ARG A C 1
ATOM 3591 O O . ARG A 1 441 ? -6.142 -15.745 24.862 1.00 81.81 441 ARG A O 1
ATOM 3598 N N . PHE A 1 442 ? -5.857 -14.458 23.043 1.00 79.75 442 PHE A N 1
ATOM 3599 C CA . PHE A 1 442 ? -7.134 -13.751 23.184 1.00 79.75 442 PHE A CA 1
ATOM 3600 C C . PHE A 1 442 ? -8.342 -14.676 23.042 1.00 79.75 442 PHE A C 1
ATOM 3602 O O . PHE A 1 442 ? -9.284 -14.541 23.816 1.00 79.75 442 PHE A O 1
ATOM 3609 N N . LEU A 1 443 ? -8.312 -15.648 22.122 1.00 86.62 443 LEU A N 1
ATOM 3610 C CA . LEU A 1 443 ? -9.369 -16.660 22.045 1.00 86.62 443 LEU A CA 1
ATOM 3611 C C . LEU A 1 443 ? -9.483 -17.439 23.362 1.00 86.62 443 LEU A C 1
ATOM 3613 O O . LEU A 1 443 ? -10.580 -17.544 23.902 1.00 86.62 443 LEU A O 1
ATOM 3617 N N . THR A 1 444 ? -8.369 -17.959 23.888 1.00 88.06 444 THR A N 1
ATOM 3618 C CA . THR A 1 444 ? -8.357 -18.697 25.163 1.00 88.06 444 THR A CA 1
ATOM 3619 C C . THR A 1 444 ? -8.909 -17.846 26.304 1.00 88.06 444 THR A C 1
ATOM 3621 O O . THR A 1 444 ? -9.805 -18.291 27.015 1.00 88.06 444 THR A O 1
ATOM 3624 N N . MET A 1 445 ? -8.444 -16.600 26.409 1.00 87.25 445 MET A N 1
ATOM 3625 C CA . MET A 1 445 ? -8.912 -15.625 27.393 1.00 87.25 445 MET A CA 1
ATOM 3626 C C . MET A 1 445 ? -10.431 -15.412 27.303 1.00 87.25 445 MET A C 1
ATOM 3628 O O . MET A 1 445 ? -11.124 -15.452 28.314 1.00 87.25 445 MET A O 1
ATOM 3632 N N . MET A 1 446 ? -10.978 -15.224 26.099 1.00 90.31 446 MET A N 1
ATOM 3633 C CA . MET A 1 446 ? -12.419 -15.014 25.916 1.00 90.31 446 MET A CA 1
ATOM 3634 C C . MET A 1 446 ? -13.249 -16.272 26.203 1.00 90.31 446 MET A C 1
ATOM 3636 O O . MET A 1 446 ? -14.364 -16.162 26.707 1.00 90.31 446 MET A O 1
ATOM 3640 N N . VAL A 1 447 ? -12.715 -17.470 25.940 1.00 92.31 447 VAL A N 1
ATOM 3641 C CA . VAL A 1 447 ? -13.360 -18.733 26.343 1.00 92.31 447 VAL A CA 1
ATOM 3642 C C . VAL A 1 447 ? -13.429 -18.847 27.868 1.00 92.31 447 VAL A C 1
ATOM 3644 O O . VAL A 1 447 ? -14.461 -19.250 28.398 1.00 92.31 447 VAL A O 1
ATOM 3647 N N . GLU A 1 448 ? -12.362 -18.482 28.583 1.00 92.31 448 GLU A N 1
ATOM 3648 C CA . GLU A 1 448 ? -12.343 -18.462 30.053 1.00 92.31 448 GLU A CA 1
ATOM 3649 C C . GLU A 1 448 ? -13.353 -17.456 30.614 1.00 92.31 448 GLU A C 1
ATOM 3651 O O . GLU A 1 448 ? -14.161 -17.817 31.469 1.00 92.31 448 GLU A O 1
ATOM 3656 N N . VAL A 1 449 ? -13.399 -16.241 30.057 1.00 91.62 449 VAL A N 1
ATOM 3657 C CA . VAL A 1 449 ? -14.421 -15.238 30.402 1.00 91.62 449 VAL A CA 1
ATOM 3658 C C . VAL A 1 449 ? -15.834 -15.783 30.170 1.00 91.62 449 VAL A C 1
ATOM 3660 O O . VAL A 1 449 ? -16.709 -15.570 31.004 1.00 91.62 449 VAL A O 1
ATOM 3663 N N . GLY A 1 450 ? -16.067 -16.510 29.073 1.00 94.44 450 GLY A N 1
ATOM 3664 C CA . GLY A 1 450 ? -17.353 -17.153 28.784 1.00 94.44 450 GLY A CA 1
ATOM 3665 C C . GLY A 1 450 ? -17.762 -18.197 29.819 1.00 94.44 450 GLY A C 1
ATOM 3666 O O . GLY A 1 450 ? -18.922 -18.228 30.231 1.00 94.44 450 GLY A O 1
ATOM 3667 N N . LYS A 1 451 ? -16.811 -19.013 30.283 1.00 94.69 451 LYS A N 1
ATOM 3668 C CA . LYS A 1 451 ? -17.057 -20.004 31.339 1.00 94.69 451 LYS A CA 1
ATOM 3669 C C . LYS A 1 451 ? -17.426 -19.328 32.653 1.00 94.69 451 LYS A C 1
ATOM 3671 O O . LYS A 1 451 ? -18.470 -19.653 33.207 1.00 94.69 451 LYS A O 1
ATOM 3676 N N . GLU A 1 452 ? -16.645 -18.342 33.091 1.00 94.81 452 GLU A N 1
ATOM 3677 C CA . GLU A 1 452 ? -16.933 -17.586 34.317 1.00 94.81 452 GLU A CA 1
ATOM 3678 C C . GLU A 1 452 ? -18.286 -16.870 34.247 1.00 94.81 452 GLU A C 1
ATOM 3680 O O . GLU A 1 452 ? -19.064 -16.901 35.201 1.00 94.81 452 GLU A O 1
ATOM 3685 N N . LEU A 1 453 ? -18.592 -16.252 33.100 1.00 95.31 453 LEU A N 1
ATOM 3686 C CA . LEU A 1 453 ? -19.867 -15.582 32.871 1.00 95.31 453 LEU A CA 1
ATOM 3687 C C . LEU A 1 453 ? -21.016 -16.575 33.028 1.00 95.31 453 LEU A C 1
ATOM 3689 O O . LEU A 1 453 ? -21.987 -16.290 33.732 1.00 95.31 453 LEU A O 1
ATOM 3693 N N . ASN A 1 454 ? -20.914 -17.753 32.410 1.00 96.25 454 ASN A N 1
ATOM 3694 C CA . ASN A 1 454 ? -21.942 -18.779 32.522 1.00 96.25 454 ASN A CA 1
ATOM 3695 C C . ASN A 1 454 ? -22.028 -19.390 33.928 1.00 96.25 454 ASN A C 1
ATOM 3697 O O . ASN A 1 454 ? -23.126 -19.671 34.394 1.00 96.25 454 ASN A O 1
ATOM 3701 N N . GLU A 1 455 ? -20.916 -19.579 34.627 1.00 95.38 455 GLU A N 1
ATOM 3702 C CA . GLU A 1 455 ? -20.922 -20.061 36.011 1.00 95.38 455 GLU A CA 1
ATOM 3703 C C . GLU A 1 455 ? -21.642 -19.077 36.940 1.00 95.38 455 GLU A C 1
ATOM 3705 O O . GLU A 1 455 ? -22.491 -19.486 37.733 1.00 95.38 455 GLU A O 1
ATOM 3710 N N . ALA A 1 456 ? -21.364 -17.778 36.797 1.00 94.12 456 ALA A N 1
ATOM 3711 C CA . ALA A 1 456 ? -21.940 -16.736 37.641 1.00 94.12 456 ALA A CA 1
ATOM 3712 C C . ALA A 1 456 ? -23.407 -16.425 37.308 1.00 94.12 456 ALA A C 1
ATOM 3714 O O . ALA A 1 456 ? -24.196 -16.103 38.196 1.00 94.12 456 ALA A O 1
ATOM 3715 N N . THR A 1 457 ? -23.776 -16.484 36.027 1.00 95.38 457 THR A N 1
ATOM 3716 C CA . THR A 1 457 ? -25.078 -15.982 35.561 1.00 95.38 457 THR A CA 1
ATOM 3717 C C . THR A 1 457 ? -25.970 -17.056 34.970 1.00 95.38 457 THR A C 1
ATOM 3719 O O . THR A 1 457 ? -27.165 -16.832 34.852 1.00 95.38 457 THR A O 1
ATOM 3722 N N . ALA A 1 458 ? -25.442 -18.221 34.596 1.00 96.38 458 ALA A N 1
ATOM 3723 C CA . ALA A 1 458 ? -26.127 -19.238 33.798 1.00 96.38 458 ALA A CA 1
ATOM 3724 C C . ALA A 1 458 ? -26.656 -18.709 32.449 1.00 96.38 458 ALA A C 1
ATOM 3726 O O . ALA A 1 458 ? -27.724 -19.134 32.008 1.00 96.38 458 ALA A O 1
ATOM 3727 N N . ALA A 1 459 ? -25.991 -17.728 31.827 1.00 95.50 459 ALA A N 1
ATOM 3728 C CA . ALA A 1 459 ? -26.432 -17.141 30.556 1.00 95.50 459 ALA A CA 1
ATOM 3729 C C . ALA A 1 459 ? -26.381 -18.117 29.369 1.00 95.50 459 ALA A C 1
ATOM 3731 O O . ALA A 1 459 ? -27.147 -17.954 28.426 1.00 95.50 459 ALA A O 1
ATOM 3732 N N . PHE A 1 460 ? -25.503 -19.125 29.408 1.00 96.88 460 PHE A N 1
ATOM 3733 C CA . PHE A 1 460 ? -25.322 -20.102 28.327 1.00 96.88 460 PHE A CA 1
ATOM 3734 C C . PHE A 1 460 ? -25.984 -21.450 28.632 1.00 96.88 460 PHE A C 1
ATOM 3736 O O . PHE A 1 460 ? -25.675 -22.438 27.974 1.00 96.88 460 PHE A O 1
ATOM 3743 N N . LYS A 1 461 ? -26.876 -21.519 29.630 1.00 94.00 461 LYS A N 1
ATOM 3744 C CA . LYS A 1 461 ? -27.729 -22.695 29.847 1.00 94.00 461 LYS A CA 1
ATOM 3745 C C . LYS A 1 461 ? -28.940 -22.585 28.926 1.00 94.00 461 LYS A C 1
ATOM 3747 O O . LYS A 1 461 ? -29.869 -21.845 29.247 1.00 94.00 461 LYS A O 1
ATOM 3752 N N . LEU A 1 462 ? -28.885 -23.267 27.787 1.00 94.38 462 LEU A N 1
ATOM 3753 C CA . LEU A 1 462 ? -29.907 -23.201 26.746 1.00 94.38 462 LEU A CA 1
ATOM 3754 C C . LEU A 1 462 ? -30.692 -24.513 26.657 1.00 94.38 462 LEU A C 1
ATOM 3756 O O . LEU A 1 462 ? -30.248 -25.554 27.147 1.00 94.38 462 LEU A O 1
ATOM 3760 N N . ASP A 1 463 ? -31.861 -24.444 26.029 1.00 93.00 463 ASP A N 1
ATOM 3761 C CA . ASP A 1 463 ? -32.632 -25.634 25.691 1.00 93.00 463 ASP A CA 1
ATOM 3762 C C . ASP A 1 463 ? -31.979 -26.345 24.484 1.00 93.00 463 ASP A C 1
ATOM 3764 O O . ASP A 1 463 ? -31.241 -25.726 23.706 1.00 93.00 463 ASP A O 1
ATOM 3768 N N . PRO A 1 464 ? -32.225 -27.652 24.279 1.00 90.06 464 PRO A N 1
ATOM 3769 C CA . PRO A 1 464 ? -31.767 -28.334 23.074 1.00 90.06 464 PRO A CA 1
ATOM 3770 C C . PRO A 1 464 ? -32.281 -27.639 21.807 1.00 90.06 464 PRO A C 1
ATOM 3772 O O . PRO A 1 464 ? -33.449 -27.259 21.742 1.00 90.06 464 PRO A O 1
ATOM 3775 N N . HIS A 1 465 ? -31.434 -27.545 20.779 1.00 90.62 465 HIS A N 1
ATOM 3776 C CA . HIS A 1 465 ? -31.734 -26.878 19.502 1.00 90.62 465 HIS A CA 1
ATOM 3777 C C . HIS A 1 465 ? -31.991 -25.362 19.596 1.00 90.62 465 HIS A C 1
ATOM 3779 O O . HIS A 1 465 ? -32.601 -24.789 18.695 1.00 90.62 465 HIS A O 1
ATOM 3785 N N . SER A 1 466 ? -31.523 -24.691 20.654 1.00 96.19 466 SER A N 1
ATOM 3786 C CA . SER A 1 466 ? -31.579 -23.228 20.741 1.00 96.19 466 SER A CA 1
ATOM 3787 C C . SER A 1 466 ? -30.758 -22.534 19.645 1.00 96.19 466 SER A C 1
ATOM 3789 O O . SER A 1 466 ? -29.682 -22.990 19.245 1.00 96.19 466 SER A O 1
ATOM 3791 N N . HIS A 1 467 ? -31.245 -21.374 19.213 1.00 98.06 467 HIS A N 1
ATOM 3792 C CA . HIS A 1 467 ? -30.595 -20.488 18.260 1.00 98.06 467 HIS A CA 1
ATOM 3793 C C . HIS A 1 467 ? -29.889 -19.339 18.983 1.00 98.06 467 HIS A C 1
ATOM 3795 O O . HIS A 1 467 ? -30.455 -18.671 19.852 1.00 98.06 467 HIS A O 1
ATOM 3801 N N . VAL A 1 468 ? -28.651 -19.070 18.589 1.00 98.44 468 VAL A N 1
ATOM 3802 C CA . VAL A 1 468 ? -27.784 -18.055 19.186 1.00 98.44 468 VAL A CA 1
ATOM 3803 C C . VAL A 1 468 ? -27.344 -17.063 18.119 1.00 98.44 468 VAL A C 1
ATOM 3805 O O . VAL A 1 468 ? -27.024 -17.460 17.002 1.00 98.44 468 VAL A O 1
ATOM 3808 N N . LEU A 1 469 ? -27.312 -15.780 18.472 1.00 98.38 469 LEU A N 1
ATOM 3809 C CA . LEU A 1 469 ? -26.798 -14.716 17.616 1.00 98.38 469 LEU A CA 1
ATOM 3810 C C . LEU A 1 469 ? -25.616 -14.010 18.283 1.00 98.38 469 LEU A C 1
ATOM 3812 O O . LEU A 1 469 ? -25.725 -13.578 19.429 1.00 98.38 469 LEU A O 1
ATOM 3816 N N . ASP A 1 470 ? -24.517 -13.825 17.559 1.00 97.69 470 ASP A N 1
ATOM 3817 C CA . ASP A 1 470 ? -23.376 -13.015 18.007 1.00 97.69 470 ASP A CA 1
ATOM 3818 C C . ASP A 1 470 ? -23.107 -11.875 17.014 1.00 97.69 470 ASP A C 1
ATOM 3820 O O . ASP A 1 470 ? -22.765 -12.116 15.857 1.00 97.69 470 ASP A O 1
ATOM 3824 N N . PHE A 1 471 ? -23.270 -10.618 17.437 1.00 94.88 471 PHE A N 1
ATOM 3825 C CA . PHE A 1 471 ? -23.103 -9.467 16.541 1.00 94.88 471 PHE A CA 1
ATOM 3826 C C . PHE A 1 471 ? -21.645 -9.139 16.199 1.00 94.88 471 PHE A C 1
ATOM 3828 O O . PHE A 1 471 ? -21.402 -8.421 15.229 1.00 94.88 471 PHE A O 1
ATOM 3835 N N . CYS A 1 472 ? -20.671 -9.607 16.975 1.00 92.38 472 CYS A N 1
ATOM 3836 C CA . CYS A 1 472 ? -19.261 -9.239 16.822 1.00 92.38 472 CYS A CA 1
ATOM 3837 C C . CYS A 1 472 ? -18.366 -10.427 17.178 1.00 92.38 472 CYS A C 1
ATOM 3839 O O . CYS A 1 472 ? -17.507 -10.355 18.052 1.00 92.38 472 CYS A O 1
ATOM 3841 N N . MET A 1 473 ? -18.578 -11.531 16.466 1.00 92.56 473 MET A N 1
ATOM 3842 C CA . MET A 1 473 ? -18.126 -12.846 16.898 1.00 92.56 473 MET A CA 1
ATOM 3843 C C . MET A 1 473 ? -16.605 -13.022 16.915 1.00 92.56 473 MET A C 1
ATOM 3845 O O . MET A 1 473 ? -16.073 -13.657 17.824 1.00 92.56 473 MET A O 1
ATOM 3849 N N . ALA A 1 474 ? -15.878 -12.542 15.902 1.00 89.38 474 ALA A N 1
ATOM 3850 C CA . ALA A 1 474 ? -14.442 -12.791 15.792 1.00 89.38 474 ALA A CA 1
ATOM 3851 C C . ALA A 1 474 ? -13.672 -12.246 17.020 1.00 89.38 474 ALA A C 1
ATOM 3853 O O . ALA A 1 474 ? -13.833 -11.079 17.368 1.00 89.38 474 ALA A O 1
ATOM 3854 N N . PRO A 1 475 ? -12.795 -13.047 17.663 1.00 89.50 475 PRO A N 1
ATOM 3855 C CA . PRO A 1 475 ? -12.220 -14.310 17.182 1.00 89.50 475 PRO A CA 1
ATOM 3856 C C . PRO A 1 475 ? -13.039 -15.586 17.467 1.00 89.50 475 PRO A C 1
ATOM 3858 O O . PRO A 1 475 ? -12.655 -16.654 16.986 1.00 89.50 475 PRO A O 1
ATOM 3861 N N . GLY A 1 476 ? -14.144 -15.503 18.211 1.00 91.31 476 GLY A N 1
ATOM 3862 C CA . GLY A 1 476 ? -15.103 -16.596 18.430 1.00 91.31 476 GLY A CA 1
ATOM 3863 C C . GLY A 1 476 ? -15.104 -17.202 19.836 1.00 91.31 476 GLY A C 1
ATOM 3864 O O . GLY A 1 476 ? -15.497 -18.354 20.001 1.00 91.31 476 GLY A O 1
ATOM 3865 N N . GLY A 1 477 ? -14.632 -16.471 20.852 1.00 92.75 477 GLY A N 1
ATOM 3866 C CA . GLY A 1 477 ? -14.479 -16.998 22.214 1.00 92.75 477 GLY A CA 1
ATOM 3867 C C . GLY A 1 477 ? -15.797 -17.417 22.872 1.00 92.75 477 GLY A C 1
ATOM 3868 O O . GLY A 1 477 ? -15.907 -18.547 23.352 1.00 92.75 477 GLY A O 1
ATOM 3869 N N . PHE A 1 478 ? -16.814 -16.550 22.847 1.00 95.00 478 PHE A N 1
ATOM 3870 C CA . PHE A 1 478 ? -18.118 -16.881 23.425 1.00 95.00 478 PHE A CA 1
ATOM 3871 C C . PHE A 1 478 ? -18.853 -17.956 22.635 1.00 95.00 478 PHE A C 1
ATOM 3873 O O . PHE A 1 478 ? -19.325 -18.910 23.244 1.00 95.00 478 PHE A O 1
ATOM 3880 N N . VAL A 1 479 ? -18.874 -17.876 21.302 1.00 96.06 479 VAL A N 1
ATOM 3881 C CA . VAL A 1 479 ? -19.472 -18.924 20.457 1.00 96.06 479 VAL A CA 1
ATOM 3882 C C . VAL A 1 479 ? -18.839 -20.286 20.719 1.00 96.06 479 VAL A C 1
ATOM 3884 O O . VAL A 1 479 ? -19.553 -21.274 20.876 1.00 96.06 479 VAL A O 1
ATOM 3887 N N . LYS A 1 480 ? -17.509 -20.348 20.860 1.00 95.25 480 LYS A N 1
ATOM 3888 C CA . LYS A 1 480 ? -16.841 -21.587 21.258 1.00 95.25 480 LYS A CA 1
ATOM 3889 C C . LYS A 1 480 ? -17.351 -22.100 22.609 1.00 95.25 480 LYS A C 1
ATOM 3891 O O . LYS A 1 480 ? -17.662 -23.279 22.722 1.00 95.25 480 LYS A O 1
ATOM 3896 N N . CYS A 1 481 ? -17.446 -21.234 23.617 1.00 95.25 481 CYS A N 1
ATOM 3897 C CA . CYS A 1 481 ? -17.949 -21.620 24.935 1.00 95.25 481 CYS A CA 1
ATOM 3898 C C . CYS A 1 481 ? -19.410 -22.103 24.884 1.00 95.25 481 CYS A C 1
ATOM 3900 O O . CYS A 1 481 ? -19.736 -23.111 25.506 1.00 95.25 481 CYS A O 1
ATOM 3902 N N . VAL A 1 482 ? -20.267 -21.429 24.115 1.00 96.56 482 VAL A N 1
ATOM 3903 C CA . VAL A 1 482 ? -21.674 -21.801 23.912 1.00 96.56 482 VAL A CA 1
ATOM 3904 C C . VAL A 1 482 ? -21.794 -23.181 23.273 1.00 96.56 482 VAL A C 1
ATOM 3906 O O . VAL A 1 482 ? -22.543 -24.002 23.793 1.00 96.56 482 VAL A O 1
ATOM 3909 N N . LEU A 1 483 ? -21.047 -23.457 22.200 1.00 95.56 483 LEU A N 1
ATOM 3910 C CA . LEU A 1 483 ? -21.078 -24.746 21.496 1.00 95.56 483 LEU A CA 1
ATOM 3911 C C . LEU A 1 483 ? -20.469 -25.890 22.317 1.00 95.56 483 LEU A C 1
ATOM 3913 O O . LEU A 1 483 ? -20.921 -27.028 22.202 1.00 95.56 483 LEU A O 1
ATOM 3917 N N . ASP A 1 484 ? -19.459 -25.598 23.144 1.00 94.12 484 ASP A N 1
ATOM 3918 C CA . ASP A 1 484 ? -18.876 -26.574 24.073 1.00 94.12 484 ASP A CA 1
ATOM 3919 C C . ASP A 1 484 ? -19.893 -26.968 25.174 1.00 94.12 484 ASP A C 1
ATOM 3921 O O . ASP A 1 484 ? -19.865 -28.098 25.659 1.00 94.12 484 ASP A O 1
ATOM 3925 N N . LEU A 1 485 ? -20.794 -26.055 25.568 1.00 95.25 485 LEU A N 1
ATOM 3926 C CA . LEU A 1 485 ? -21.832 -26.284 26.586 1.00 95.25 485 LEU A CA 1
ATOM 3927 C C . LEU A 1 485 ? -23.155 -26.811 26.013 1.00 95.25 485 LEU A C 1
ATOM 3929 O O . LEU A 1 485 ? -23.869 -27.534 26.705 1.00 95.25 485 LEU A O 1
ATOM 3933 N N . ASN A 1 486 ? -23.485 -26.446 24.774 1.00 96.56 486 ASN A N 1
ATOM 3934 C CA . ASN A 1 486 ? -24.752 -26.748 24.111 1.00 96.56 486 ASN A CA 1
ATOM 3935 C C . ASN A 1 486 ? -24.460 -27.353 22.725 1.00 96.56 486 ASN A C 1
ATOM 3937 O O . ASN A 1 486 ? -24.417 -26.624 21.730 1.00 96.56 486 ASN A O 1
ATOM 3941 N N . PRO A 1 487 ? -24.239 -28.678 22.636 1.00 93.75 487 PRO A N 1
ATOM 3942 C CA . PRO A 1 487 ? -23.805 -29.330 21.398 1.00 93.75 487 PRO A CA 1
ATOM 3943 C C . PRO A 1 487 ? -24.768 -29.160 20.216 1.00 93.75 487 PRO A C 1
ATOM 3945 O O . PRO A 1 487 ? -24.311 -29.090 19.075 1.00 93.75 487 PRO A O 1
ATOM 3948 N N . ASP A 1 488 ? -26.067 -29.040 20.497 1.00 93.94 488 ASP A N 1
ATOM 3949 C CA . ASP A 1 488 ? -27.135 -28.945 19.493 1.00 93.94 488 ASP A CA 1
ATOM 3950 C C . ASP A 1 488 ? -27.512 -27.496 19.138 1.00 93.94 488 ASP A C 1
ATOM 3952 O O . ASP A 1 488 ? -28.444 -27.271 18.365 1.00 93.94 488 ASP A O 1
ATOM 3956 N N . ALA A 1 489 ? -26.833 -26.499 19.716 1.00 96.38 489 ALA A N 1
ATOM 3957 C CA . ALA A 1 489 ? -27.134 -25.099 19.443 1.00 96.38 489 ALA A CA 1
ATOM 3958 C C . ALA A 1 489 ? -26.718 -24.705 18.017 1.00 96.38 489 ALA A C 1
ATOM 3960 O O . ALA A 1 489 ? -25.666 -25.123 17.525 1.00 96.38 489 ALA A O 1
ATOM 3961 N N . GLN A 1 490 ? -27.519 -23.855 17.377 1.00 97.31 490 GLN A N 1
ATOM 3962 C CA . GLN A 1 490 ? -27.181 -23.225 16.100 1.00 97.31 490 GLN A CA 1
ATOM 3963 C C . GLN A 1 490 ? -26.791 -21.770 16.324 1.00 97.31 490 GLN A C 1
ATOM 3965 O O . GLN A 1 490 ? -27.438 -21.063 17.092 1.00 97.31 490 GLN A O 1
ATOM 3970 N N . VAL A 1 491 ? -25.742 -21.318 15.648 1.00 97.75 491 VAL A N 1
ATOM 3971 C CA . VAL A 1 491 ? -25.146 -20.000 15.835 1.00 97.75 491 VAL A CA 1
ATOM 3972 C C . VAL A 1 491 ? -25.126 -19.253 14.511 1.00 97.75 491 VAL A C 1
ATOM 3974 O O . VAL A 1 491 ? -24.411 -19.632 13.584 1.00 97.75 491 VAL A O 1
ATOM 3977 N N . ASP A 1 492 ? -25.849 -18.142 14.468 1.00 98.06 492 ASP A N 1
ATOM 3978 C CA . ASP A 1 492 ? -25.665 -17.107 13.461 1.00 98.06 492 ASP A CA 1
ATOM 3979 C C . ASP A 1 492 ? -24.750 -16.017 14.027 1.00 98.06 492 ASP A C 1
ATOM 3981 O O . ASP A 1 492 ? -24.799 -15.679 15.211 1.00 98.06 492 ASP A O 1
ATOM 3985 N N . ALA A 1 493 ? -23.887 -15.452 13.194 1.00 96.81 493 ALA A N 1
ATOM 3986 C CA . ALA A 1 493 ? -22.889 -14.506 13.664 1.00 96.81 493 ALA A CA 1
ATOM 3987 C C . ALA A 1 493 ? -22.552 -13.429 12.640 1.00 96.81 493 ALA A C 1
ATOM 3989 O O . ALA A 1 493 ? -22.465 -13.670 11.437 1.00 96.81 493 ALA A O 1
ATOM 3990 N N . PHE A 1 494 ? -22.291 -12.226 13.121 1.00 95.50 494 PHE A N 1
ATOM 3991 C CA . PHE A 1 494 ? -21.727 -11.149 12.332 1.00 95.50 494 PHE A CA 1
ATOM 3992 C C . PHE A 1 494 ? -20.284 -10.895 12.751 1.00 95.50 494 PHE A C 1
ATOM 3994 O O . PHE A 1 494 ? -19.880 -11.109 13.897 1.00 95.50 494 PHE A O 1
ATOM 4001 N N . SER A 1 495 ? -19.459 -10.483 11.799 1.00 92.44 495 SER A N 1
ATOM 4002 C CA . SER A 1 495 ? -18.099 -10.022 12.066 1.00 92.44 495 SER A CA 1
ATOM 4003 C C . SER A 1 495 ? -17.684 -9.014 11.013 1.00 92.44 495 SER A C 1
ATOM 4005 O O . SER A 1 495 ? -18.049 -9.139 9.845 1.00 92.44 495 SER A O 1
ATOM 4007 N N . LEU A 1 496 ? -16.896 -8.024 11.417 1.00 88.94 496 LEU A N 1
ATOM 4008 C CA . LEU A 1 496 ? -16.377 -7.033 10.487 1.00 88.94 496 LEU A CA 1
ATOM 4009 C C . LEU A 1 496 ? -15.386 -7.703 9.509 1.00 88.94 496 LEU A C 1
ATOM 4011 O O . LEU A 1 496 ? -14.569 -8.519 9.952 1.00 88.94 496 LEU A O 1
ATOM 4015 N N . PRO A 1 497 ? -15.438 -7.410 8.196 1.00 86.06 497 PRO A N 1
ATOM 4016 C CA . PRO A 1 497 ? -14.452 -7.902 7.234 1.00 86.06 497 PRO A CA 1
ATOM 4017 C C . PRO A 1 497 ? -13.009 -7.510 7.614 1.00 86.06 497 PRO A C 1
ATOM 4019 O O . PRO A 1 497 ? -12.775 -6.420 8.131 1.00 86.06 497 PRO A O 1
ATOM 4022 N N . GLN A 1 498 ? -12.023 -8.378 7.351 1.00 82.94 498 GLN A N 1
ATOM 4023 C CA . GLN A 1 498 ? -10.613 -8.124 7.719 1.00 82.94 498 GLN A CA 1
ATOM 4024 C C . GLN A 1 498 ? -9.977 -6.955 6.947 1.00 82.94 498 GLN A C 1
ATOM 4026 O O . GLN A 1 498 ? -9.126 -6.249 7.481 1.00 82.94 498 GLN A O 1
ATOM 4031 N N . ASP A 1 499 ? -10.388 -6.737 5.699 1.00 79.94 499 ASP A N 1
ATOM 4032 C CA . ASP A 1 499 ? -10.004 -5.583 4.875 1.00 79.94 499 ASP A CA 1
ATOM 4033 C C . ASP A 1 499 ? -10.574 -4.263 5.417 1.00 79.94 499 ASP A C 1
ATOM 4035 O O . ASP A 1 499 ? -9.995 -3.201 5.206 1.00 79.94 499 ASP A O 1
ATOM 4039 N N . GLN A 1 500 ? -11.652 -4.349 6.195 1.00 73.38 500 GLN A N 1
ATOM 4040 C CA . GLN A 1 500 ? -12.196 -3.273 7.015 1.00 73.38 500 GLN A CA 1
ATOM 4041 C C . GLN A 1 500 ? -11.725 -3.410 8.469 1.00 73.38 500 GLN A C 1
ATOM 4043 O O . GLN A 1 500 ? -12.487 -3.157 9.385 1.00 73.38 500 GLN A O 1
ATOM 4048 N N . GLY A 1 501 ? -10.504 -3.891 8.711 1.00 75.44 501 GLY A N 1
ATOM 4049 C CA . GLY A 1 501 ? -9.886 -3.946 10.041 1.00 75.44 501 GLY A CA 1
ATOM 4050 C C . GLY A 1 501 ? -10.435 -4.992 11.018 1.00 75.44 501 GLY A C 1
ATOM 4051 O O . GLY A 1 501 ? -9.902 -5.109 12.119 1.00 75.44 501 GLY A O 1
ATOM 4052 N N . GLY A 1 502 ? -11.437 -5.791 10.644 1.00 80.88 502 GLY A N 1
ATOM 4053 C CA . GLY A 1 502 ? -11.970 -6.864 11.484 1.00 80.88 502 GLY A CA 1
ATOM 4054 C C . GLY A 1 502 ? -10.964 -7.976 11.814 1.00 80.88 502 GLY A C 1
ATOM 4055 O O . GLY A 1 502 ? -9.938 -8.154 11.156 1.00 80.88 502 GLY A O 1
ATOM 4056 N N . HIS A 1 503 ? -11.260 -8.764 12.850 1.00 82.06 503 HIS A N 1
ATOM 4057 C CA . HIS A 1 503 ? -10.399 -9.865 13.292 1.00 82.06 503 HIS A CA 1
ATOM 4058 C C . HIS A 1 503 ? -10.683 -11.186 12.559 1.00 82.06 503 HIS A C 1
ATOM 4060 O O . HIS A 1 503 ? -11.785 -11.452 12.079 1.00 82.06 503 HIS A O 1
ATOM 4066 N N . ARG A 1 504 ? -9.679 -12.070 12.516 1.00 86.81 504 ARG A N 1
ATOM 4067 C CA . ARG A 1 504 ? -9.828 -13.437 11.998 1.00 86.81 504 ARG A CA 1
ATOM 4068 C C . ARG A 1 504 ? -10.591 -14.318 12.995 1.00 86.81 504 ARG A C 1
ATOM 4070 O O . ARG A 1 504 ? -10.314 -14.293 14.191 1.00 86.81 504 ARG A O 1
ATOM 4077 N N . VAL A 1 505 ? -11.491 -15.163 12.491 1.00 89.81 505 VAL A N 1
ATOM 4078 C CA . VAL A 1 505 ? -12.166 -16.208 13.282 1.00 89.81 505 VAL A CA 1
ATOM 4079 C C . VAL A 1 505 ? -11.201 -17.358 13.564 1.00 89.81 505 VAL A C 1
ATOM 4081 O O . VAL A 1 505 ? -10.561 -17.876 12.645 1.00 89.81 505 VAL A O 1
ATOM 4084 N N . LEU A 1 506 ? -11.111 -17.768 14.831 1.00 91.00 506 LEU A N 1
ATOM 4085 C CA . LEU A 1 506 ? -10.141 -18.754 15.317 1.00 91.00 506 LEU A CA 1
ATOM 4086 C C . LEU A 1 506 ? -10.766 -20.054 15.843 1.00 91.00 506 LEU A C 1
ATOM 4088 O O . LEU A 1 506 ? -10.035 -20.941 16.286 1.00 91.00 506 LEU A O 1
ATOM 4092 N N . ILE A 1 507 ? -12.090 -20.202 15.773 1.00 89.25 507 ILE A N 1
ATOM 4093 C CA . ILE A 1 507 ? -12.759 -21.478 16.056 1.00 89.25 507 ILE A CA 1
ATOM 4094 C C . ILE A 1 507 ? -12.271 -22.520 15.040 1.00 89.25 507 ILE A C 1
ATOM 4096 O O . ILE A 1 507 ? -12.327 -22.308 13.830 1.00 89.25 507 ILE A O 1
ATOM 4100 N N . TYR A 1 508 ? -11.747 -23.648 15.512 1.00 85.56 508 TYR A N 1
ATOM 4101 C CA . TYR A 1 508 ? -11.194 -24.666 14.623 1.00 85.56 508 TYR A CA 1
ATOM 4102 C C . TYR A 1 508 ? -12.295 -25.291 13.754 1.00 85.56 508 TYR A C 1
ATOM 4104 O O . TYR A 1 508 ? -13.348 -25.652 14.263 1.00 85.56 508 TYR A O 1
ATOM 4112 N N . HIS A 1 509 ? -12.046 -25.412 12.446 1.00 86.56 509 HIS A N 1
ATOM 4113 C CA . HIS A 1 509 ? -12.982 -25.988 11.467 1.00 86.56 509 HIS A CA 1
ATOM 4114 C C . HIS A 1 509 ? -14.378 -25.349 11.389 1.00 86.56 509 HIS A C 1
ATOM 4116 O O . HIS A 1 509 ? -15.281 -25.974 10.841 1.00 86.56 509 HIS A O 1
ATOM 4122 N N . TRP A 1 510 ? -14.547 -24.094 11.818 1.00 89.25 510 TRP A N 1
ATOM 4123 C CA . TRP A 1 510 ? -15.847 -23.410 11.767 1.00 89.25 510 TRP A CA 1
ATOM 4124 C C . TRP A 1 510 ? -16.506 -23.427 10.376 1.00 89.25 510 TRP A C 1
ATOM 4126 O O . TRP A 1 510 ? -17.717 -23.526 10.282 1.00 89.25 510 TRP A O 1
ATOM 4136 N N . THR A 1 511 ? -15.727 -23.409 9.284 1.00 89.19 511 THR A N 1
ATOM 4137 C CA . THR A 1 511 ? -16.256 -23.468 7.905 1.00 89.19 511 THR A CA 1
ATOM 4138 C C . THR A 1 511 ? -16.891 -24.807 7.527 1.00 89.19 511 THR A C 1
ATOM 4140 O O . THR A 1 511 ? -17.569 -24.889 6.507 1.00 89.19 511 THR A O 1
ATOM 4143 N N . LYS A 1 512 ? -16.617 -25.865 8.295 1.00 90.88 512 LYS A N 1
ATOM 4144 C CA . LYS A 1 512 ? -17.185 -27.208 8.120 1.00 90.88 512 LYS A CA 1
ATOM 4145 C C . LYS A 1 512 ? -18.239 -27.534 9.178 1.00 90.88 512 LYS A C 1
ATOM 4147 O O . LYS A 1 512 ? -18.857 -28.588 9.091 1.00 90.88 512 LYS A O 1
ATOM 4152 N N . ASP A 1 513 ? -18.387 -26.686 10.191 1.00 93.19 513 ASP A N 1
ATOM 4153 C CA . ASP A 1 513 ? -19.354 -26.879 11.260 1.00 93.19 513 ASP A CA 1
ATOM 4154 C C . ASP A 1 513 ? -20.695 -26.289 10.820 1.00 93.19 513 ASP A C 1
ATOM 4156 O O . ASP A 1 513 ? -20.867 -25.073 10.789 1.00 93.19 513 ASP A O 1
ATOM 4160 N N . GLU A 1 514 ? -21.644 -27.153 10.459 1.00 93.50 514 GLU A N 1
ATOM 4161 C CA . GLU A 1 514 ? -22.968 -26.745 9.965 1.00 93.50 514 GLU A CA 1
ATOM 4162 C C . GLU A 1 514 ? -23.786 -25.962 11.003 1.00 93.50 514 GLU A C 1
ATOM 4164 O O . GLU A 1 514 ? -24.772 -25.315 10.652 1.00 93.50 514 GLU A O 1
ATOM 4169 N N . ARG A 1 515 ? -23.366 -25.978 12.275 1.00 94.69 515 ARG A N 1
ATOM 4170 C CA . ARG A 1 515 ? -23.985 -25.196 13.348 1.00 94.69 515 ARG A CA 1
ATOM 4171 C C . ARG A 1 515 ? -23.618 -23.717 13.288 1.00 94.69 515 ARG A C 1
ATOM 4173 O O . ARG A 1 515 ? -24.273 -22.939 13.968 1.00 94.69 515 ARG A O 1
ATOM 4180 N N . ILE A 1 516 ? -22.581 -23.321 12.543 1.00 96.31 51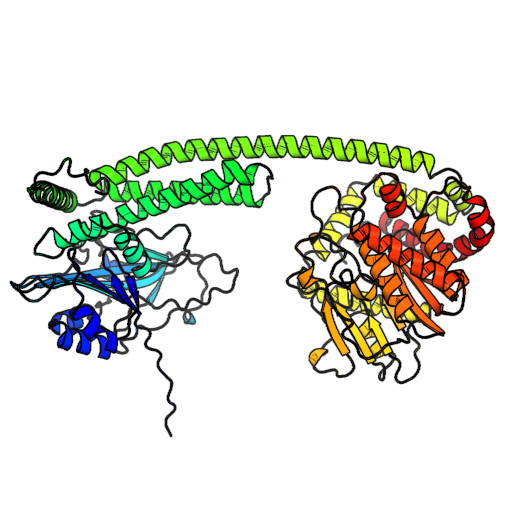6 ILE A N 1
ATOM 4181 C CA . ILE A 1 516 ? -22.053 -21.951 12.541 1.00 96.31 516 ILE A CA 1
ATOM 4182 C C . ILE A 1 516 ? -22.283 -21.289 11.178 1.00 96.31 516 ILE A C 1
ATOM 4184 O O . ILE A 1 516 ? -21.705 -21.692 10.169 1.00 96.31 516 ILE A O 1
ATOM 4188 N N . SER A 1 517 ? -23.049 -20.198 11.161 1.00 96.19 517 SER A N 1
ATOM 4189 C CA . SER A 1 517 ? -23.215 -19.321 10.001 1.00 96.19 517 SER A CA 1
ATOM 4190 C C . SER A 1 517 ? -22.651 -17.936 10.294 1.00 96.19 517 SER A C 1
ATOM 4192 O O . SER A 1 517 ? -23.028 -17.304 11.274 1.00 96.19 517 SER A O 1
ATOM 4194 N N . ILE A 1 518 ? -21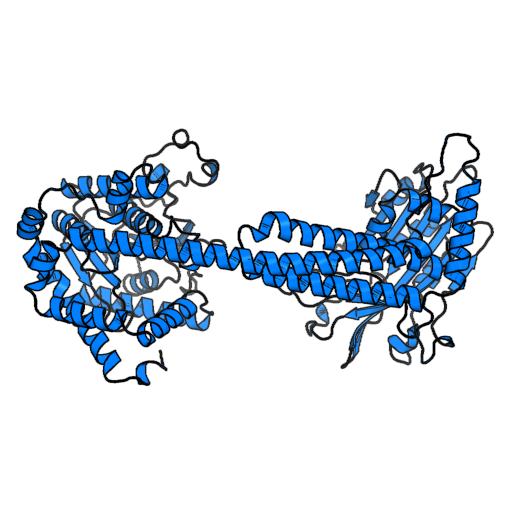.736 -17.447 9.451 1.00 95.25 518 ILE A N 1
ATOM 4195 C CA . ILE A 1 518 ? -21.101 -16.134 9.640 1.00 95.25 518 ILE A CA 1
ATOM 4196 C C . ILE A 1 518 ? -21.339 -15.251 8.423 1.00 95.25 518 ILE A C 1
ATOM 4198 O O . ILE A 1 518 ? -21.120 -15.657 7.277 1.00 95.25 518 ILE A O 1
ATOM 4202 N N . ARG A 1 519 ? -21.711 -13.999 8.681 1.00 94.25 519 ARG A N 1
ATOM 4203 C CA . ARG A 1 519 ? -21.828 -12.935 7.685 1.00 94.25 519 ARG A CA 1
ATOM 4204 C C . ARG A 1 519 ? -20.838 -11.819 7.992 1.00 94.25 519 ARG A C 1
ATOM 4206 O O . ARG A 1 519 ? -20.759 -11.323 9.112 1.00 94.25 519 ARG A O 1
ATOM 4213 N N . TRP A 1 520 ? -20.079 -11.444 6.968 1.00 91.44 520 TRP A N 1
ATOM 4214 C CA . TRP A 1 520 ? -19.029 -10.437 7.064 1.00 91.44 520 TRP A CA 1
ATOM 4215 C C . TRP A 1 520 ? -19.598 -9.061 6.745 1.00 91.44 520 TRP A C 1
ATOM 4217 O O . TRP A 1 520 ? -19.822 -8.745 5.578 1.00 91.44 520 TRP A O 1
ATOM 4227 N N . VAL A 1 521 ? -19.906 -8.285 7.781 1.00 87.88 521 VAL A N 1
ATOM 4228 C CA . VAL A 1 521 ? -20.690 -7.057 7.654 1.00 87.88 521 VAL A CA 1
ATOM 4229 C C . VAL A 1 521 ? -20.488 -6.123 8.847 1.00 87.88 521 VAL A C 1
ATOM 4231 O O . VAL A 1 521 ? -20.280 -6.584 9.969 1.00 87.88 521 VAL A O 1
ATOM 4234 N N . ASP A 1 522 ? -20.573 -4.813 8.610 1.00 87.38 522 ASP A N 1
ATOM 4235 C CA . ASP A 1 522 ? -20.685 -3.818 9.678 1.00 87.38 522 ASP A CA 1
ATOM 4236 C C . ASP A 1 522 ? -22.135 -3.779 10.183 1.00 87.38 522 ASP A C 1
ATOM 4238 O O . ASP A 1 522 ? -23.041 -3.300 9.502 1.00 87.38 522 ASP A O 1
ATOM 4242 N N . VAL A 1 523 ? -22.363 -4.277 11.401 1.00 89.94 523 VAL A N 1
ATOM 4243 C CA . VAL A 1 523 ? -23.699 -4.327 12.021 1.00 89.94 523 VAL A CA 1
ATOM 4244 C C . VAL A 1 523 ? -24.316 -2.947 12.255 1.00 89.94 523 VAL A C 1
ATOM 4246 O O . VAL A 1 523 ? -25.523 -2.843 12.472 1.00 89.94 523 VAL A O 1
ATOM 4249 N N . THR A 1 524 ? -23.521 -1.876 12.196 1.00 87.88 524 THR A N 1
ATOM 4250 C CA . THR A 1 524 ? -24.031 -0.505 12.273 1.00 87.88 524 THR A CA 1
ATOM 4251 C C . THR A 1 524 ? -24.676 -0.027 10.975 1.00 87.88 524 THR A C 1
ATOM 4253 O O . THR A 1 524 ? -25.270 1.045 10.988 1.00 87.88 524 THR A O 1
ATOM 4256 N N . MET A 1 525 ? -24.624 -0.824 9.902 1.00 84.94 525 MET A N 1
ATOM 4257 C CA . MET A 1 525 ? -25.117 -0.479 8.564 1.00 84.94 525 MET A CA 1
ATOM 4258 C C . MET A 1 525 ? -26.437 -1.174 8.183 1.00 84.94 525 MET A C 1
ATOM 4260 O O . MET A 1 525 ? -26.855 -1.097 7.034 1.00 84.94 525 MET A O 1
ATOM 4264 N N . PHE A 1 526 ? -27.143 -1.820 9.120 1.00 86.75 526 PHE A N 1
ATOM 4265 C CA . PHE A 1 526 ? -28.471 -2.409 8.869 1.00 86.75 526 PHE A CA 1
ATOM 4266 C C . PHE A 1 526 ? -29.591 -1.348 8.826 1.00 86.75 526 PHE A C 1
ATOM 4268 O O . PHE A 1 526 ? -30.526 -1.373 9.624 1.00 86.75 526 PHE A O 1
ATOM 4275 N N . VAL A 1 527 ? -29.505 -0.404 7.888 1.00 81.81 527 VAL A N 1
ATOM 4276 C CA . VAL A 1 527 ? -30.385 0.776 7.794 1.00 81.81 527 VAL A CA 1
ATOM 4277 C C . VAL A 1 527 ? -31.863 0.401 7.583 1.00 81.81 527 VAL A C 1
ATOM 4279 O O . VAL A 1 527 ? -32.738 0.956 8.248 1.00 81.81 527 VAL A O 1
ATOM 4282 N N . GLU A 1 528 ? -32.149 -0.597 6.736 1.00 83.38 528 GLU A N 1
ATOM 4283 C CA . GLU A 1 528 ? -33.520 -1.098 6.529 1.00 83.38 528 GLU A CA 1
ATOM 4284 C C . GLU A 1 528 ? -34.116 -1.671 7.825 1.00 83.38 528 GLU A C 1
ATOM 4286 O O . GLU A 1 528 ? -35.294 -1.481 8.129 1.00 83.38 528 GLU A O 1
ATOM 4291 N N . GLU A 1 529 ? -33.295 -2.340 8.642 1.00 87.81 529 GLU A N 1
ATOM 4292 C CA . GLU A 1 529 ? -33.744 -2.884 9.923 1.00 87.81 529 GLU A CA 1
ATOM 4293 C C . GLU A 1 529 ? -34.055 -1.784 10.939 1.00 87.81 529 GLU A C 1
ATOM 4295 O O . GLU A 1 529 ? -34.893 -2.004 11.816 1.00 87.81 529 GLU A O 1
ATOM 4300 N N . MET A 1 530 ? -33.432 -0.614 10.800 1.00 85.50 530 MET A N 1
ATOM 4301 C CA . MET A 1 530 ? -33.714 0.581 11.598 1.00 85.50 530 MET A CA 1
ATOM 4302 C C . MET A 1 530 ? -34.965 1.330 11.102 1.00 85.50 530 MET A C 1
ATOM 4304 O O . MET A 1 530 ? -35.499 2.172 11.820 1.00 85.50 530 MET A O 1
ATOM 4308 N N . GLY A 1 531 ? -35.510 0.976 9.933 1.00 80.31 531 GLY A N 1
ATOM 4309 C CA . GLY A 1 531 ? -36.774 1.506 9.417 1.00 80.31 531 GLY A CA 1
ATOM 4310 C C . GLY A 1 531 ? -36.653 2.699 8.466 1.00 80.31 531 GLY A C 1
ATOM 4311 O O . GLY A 1 531 ? -37.653 3.385 8.273 1.00 80.31 531 GLY A O 1
ATOM 4312 N N . HIS A 1 532 ? -35.477 2.935 7.874 1.00 72.69 532 HIS A N 1
ATOM 4313 C CA . HIS A 1 532 ? -35.282 3.926 6.804 1.00 72.69 532 HIS A CA 1
ATOM 4314 C C . HIS A 1 532 ? -35.328 3.250 5.423 1.00 72.69 532 HIS A C 1
ATOM 4316 O O . HIS A 1 532 ? -34.775 2.160 5.249 1.00 72.69 532 HIS A O 1
ATOM 4322 N N . LEU A 1 533 ? -35.988 3.885 4.447 1.00 59.91 533 LEU A N 1
ATOM 4323 C CA . LEU A 1 533 ? -36.099 3.421 3.053 1.00 59.91 533 LEU A CA 1
ATOM 4324 C C . LEU A 1 533 ? -35.116 4.160 2.128 1.00 59.91 533 LEU A C 1
ATOM 4326 O O . LEU A 1 533 ? -34.597 5.218 2.478 1.00 59.91 533 LEU A O 1
ATOM 4330 N N . GLU A 1 534 ? -34.885 3.603 0.932 1.00 53.66 534 GLU A N 1
ATOM 4331 C CA . GLU A 1 534 ? -33.792 3.989 0.023 1.00 53.66 534 GLU A CA 1
ATOM 4332 C C . GLU A 1 534 ? -33.712 5.472 -0.385 1.00 53.66 534 GLU A C 1
ATOM 4334 O O . GLU A 1 534 ? -32.631 5.957 -0.725 1.00 53.66 534 GLU A O 1
ATOM 4339 N N . ASP A 1 535 ? -34.819 6.209 -0.312 1.00 52.00 535 ASP A N 1
ATOM 4340 C CA . ASP A 1 535 ? -34.945 7.541 -0.912 1.00 52.00 535 ASP A CA 1
ATOM 4341 C C . ASP A 1 535 ? -34.791 8.726 0.069 1.00 52.00 535 ASP A C 1
ATOM 4343 O O . ASP A 1 535 ? -34.794 9.876 -0.370 1.00 52.00 535 ASP A O 1
ATOM 4347 N N . GLU A 1 536 ? -34.626 8.509 1.383 1.00 53.06 536 GLU A N 1
ATOM 4348 C CA . GLU A 1 536 ? -34.745 9.604 2.371 1.00 53.06 536 GLU A CA 1
ATOM 4349 C C . GLU A 1 536 ? -33.436 10.351 2.723 1.00 53.06 536 GLU A C 1
ATOM 4351 O O . GLU A 1 536 ? -33.495 11.459 3.255 1.00 53.06 536 GLU A O 1
ATOM 4356 N N . CYS A 1 537 ? -32.239 9.815 2.433 1.00 50.19 537 CYS A N 1
ATOM 4357 C CA . CYS A 1 537 ? -31.027 10.246 3.166 1.00 50.19 537 CYS A CA 1
ATOM 4358 C C . CYS A 1 537 ? -29.924 11.007 2.401 1.00 50.19 537 CYS A C 1
ATOM 4360 O O . CYS A 1 537 ? -28.921 11.356 3.022 1.00 50.19 537 CYS A O 1
ATOM 4362 N N . GLY A 1 538 ? -30.050 11.296 1.101 1.00 51.12 538 GLY A N 1
ATOM 4363 C CA . GLY A 1 538 ? -29.219 12.302 0.401 1.00 51.12 538 GLY A CA 1
ATOM 4364 C C . GLY A 1 538 ? -27.675 12.201 0.485 1.00 51.12 538 GLY A C 1
ATOM 4365 O O . GLY A 1 538 ? -27.002 13.167 0.122 1.00 51.12 538 GLY A O 1
ATOM 4366 N N . ARG A 1 539 ? -27.078 11.085 0.945 1.00 53.38 539 ARG A N 1
ATOM 4367 C CA . ARG A 1 539 ? -25.613 10.891 1.055 1.00 53.38 539 ARG A CA 1
ATOM 4368 C C . ARG A 1 539 ? -25.074 9.937 -0.036 1.00 53.38 539 ARG A C 1
ATOM 4370 O O . ARG A 1 539 ? -25.722 8.931 -0.313 1.00 53.38 539 ARG A O 1
ATOM 4377 N N . PRO A 1 540 ? -23.884 10.190 -0.628 1.00 42.19 540 PRO A N 1
ATOM 4378 C CA . PRO A 1 540 ? -23.372 9.438 -1.790 1.00 42.19 540 PRO A CA 1
ATOM 4379 C C . PRO A 1 540 ? -23.100 7.937 -1.564 1.00 42.19 540 PRO A C 1
ATOM 4381 O O . PRO A 1 540 ? -23.199 7.161 -2.512 1.00 42.19 540 PRO A O 1
ATOM 4384 N N . ASP A 1 541 ? -22.821 7.511 -0.326 1.00 49.19 541 ASP A N 1
ATOM 4385 C CA . ASP A 1 541 ? -22.400 6.130 0.010 1.00 49.19 541 ASP A CA 1
ATOM 4386 C C . ASP A 1 541 ? -23.580 5.177 0.328 1.00 49.19 541 ASP A C 1
ATOM 4388 O O . ASP A 1 541 ? -23.419 4.032 0.761 1.00 49.19 541 ASP A O 1
ATOM 4392 N N . TRP A 1 542 ? -24.802 5.653 0.084 1.00 51.41 542 TRP A N 1
ATOM 4393 C CA . TRP A 1 542 ? -26.079 4.989 0.348 1.00 51.41 542 TRP A CA 1
ATOM 4394 C C . TRP A 1 542 ? -26.225 3.611 -0.339 1.00 51.41 542 TRP A C 1
ATOM 4396 O O . TRP A 1 542 ? -26.663 2.650 0.291 1.00 51.41 542 TRP A O 1
ATOM 4406 N N . LYS A 1 543 ? -25.793 3.463 -1.601 1.00 48.00 543 LYS A N 1
ATOM 4407 C CA . LYS A 1 543 ? -26.067 2.250 -2.408 1.00 48.00 543 LYS A CA 1
ATOM 4408 C C . LYS A 1 543 ? -25.376 0.972 -1.911 1.00 48.00 543 LYS A C 1
ATOM 4410 O O . LYS A 1 543 ? -25.777 -0.121 -2.294 1.00 48.00 543 LYS A O 1
ATOM 4415 N N . SER A 1 544 ? -24.357 1.095 -1.062 1.00 49.47 544 SER A N 1
ATOM 4416 C CA . SER A 1 544 ? -23.686 -0.024 -0.378 1.00 49.47 544 SER A CA 1
ATOM 4417 C C . SER A 1 544 ? -24.270 -0.346 1.009 1.00 49.47 544 SER A C 1
ATOM 4419 O O . SER A 1 544 ? -23.866 -1.336 1.615 1.00 49.47 544 SER A O 1
ATOM 4421 N N . SER A 1 545 ? -25.207 0.474 1.501 1.00 49.41 545 SER A N 1
ATOM 4422 C CA . SER A 1 545 ? -25.701 0.501 2.890 1.00 49.41 545 SER A CA 1
ATOM 4423 C C . SER A 1 545 ? -27.069 -0.174 3.088 1.00 49.41 545 SER A C 1
ATOM 4425 O O . SER A 1 545 ? -27.469 -0.430 4.219 1.00 49.41 545 SER A O 1
ATOM 4427 N N . ALA A 1 546 ? -27.795 -0.492 2.011 1.00 56.31 546 ALA A N 1
ATOM 4428 C CA . ALA A 1 546 ? -29.082 -1.196 2.052 1.00 56.31 546 ALA A CA 1
ATOM 4429 C C . ALA A 1 546 ? -28.883 -2.709 2.251 1.00 56.31 546 ALA A C 1
ATOM 4431 O O . ALA A 1 546 ? -29.081 -3.526 1.348 1.00 56.31 546 ALA A O 1
ATOM 4432 N N . GLN A 1 547 ? -28.381 -3.103 3.419 1.00 67.31 547 GLN A N 1
ATOM 4433 C CA . GLN A 1 547 ? -28.169 -4.513 3.724 1.00 67.31 547 GLN A CA 1
ATOM 4434 C C . GLN A 1 547 ? -29.408 -5.107 4.382 1.00 67.31 547 GLN A C 1
ATOM 4436 O O . GLN A 1 547 ? -29.786 -4.742 5.492 1.00 67.31 547 GLN A O 1
ATOM 4441 N N . LYS A 1 548 ? -30.021 -6.066 3.686 1.00 75.94 548 LYS A N 1
ATOM 4442 C CA . LYS A 1 548 ? -31.107 -6.890 4.222 1.00 75.94 548 LYS A CA 1
ATOM 4443 C C . LYS A 1 548 ? -30.587 -7.854 5.274 1.00 75.94 548 LYS A C 1
ATOM 4445 O O . LYS A 1 548 ? -29.470 -8.365 5.161 1.00 75.94 548 LYS A O 1
ATOM 4450 N N . TRP A 1 549 ? -31.432 -8.164 6.256 1.00 88.69 549 TRP A N 1
ATOM 4451 C CA . TRP A 1 549 ? -31.139 -9.212 7.226 1.00 88.69 549 TRP A CA 1
ATOM 4452 C C . TRP A 1 549 ? -30.891 -10.553 6.511 1.00 88.69 549 TRP A C 1
ATOM 4454 O O . TRP A 1 549 ? -31.767 -11.034 5.789 1.00 88.69 549 TRP A O 1
ATOM 4464 N N . PRO A 1 550 ? -29.706 -11.170 6.667 1.00 90.31 550 PRO A N 1
ATOM 4465 C CA . PRO A 1 550 ? -29.310 -12.301 5.830 1.00 90.31 550 PRO A CA 1
ATOM 4466 C C . PRO A 1 550 ? -29.750 -13.666 6.373 1.00 90.31 550 PRO A C 1
ATOM 4468 O O . PRO A 1 550 ? -29.572 -14.675 5.684 1.00 90.31 550 PRO A O 1
ATOM 4471 N N . TYR A 1 551 ? -30.272 -13.720 7.600 1.00 93.06 551 TYR A N 1
ATOM 4472 C CA . TYR A 1 551 ? -30.633 -14.964 8.274 1.00 93.06 551 TYR A CA 1
ATOM 4473 C C . TYR A 1 551 ? -32.131 -15.237 8.199 1.00 93.06 551 TYR A C 1
ATOM 4475 O O . TYR A 1 551 ? -32.954 -14.328 8.259 1.00 93.06 551 TYR A O 1
ATOM 4483 N N . LYS A 1 552 ? -32.486 -16.519 8.073 1.00 90.12 552 LYS A N 1
ATOM 4484 C CA . LYS A 1 552 ? -33.888 -16.962 8.064 1.00 90.12 552 LYS A CA 1
ATOM 4485 C C . LYS A 1 552 ? -34.488 -17.019 9.467 1.00 90.12 552 LYS A C 1
ATOM 4487 O O . LYS A 1 552 ? -35.705 -16.977 9.603 1.00 90.12 552 LYS A O 1
ATOM 4492 N N . ILE A 1 553 ? -33.643 -17.152 10.488 1.00 92.12 553 ILE A N 1
ATOM 4493 C CA . ILE A 1 553 ? -34.070 -17.188 11.882 1.00 92.12 553 ILE A CA 1
ATOM 4494 C C . ILE A 1 553 ? -34.495 -15.773 12.284 1.00 92.12 553 ILE A C 1
ATOM 4496 O O . ILE A 1 553 ? -33.726 -14.814 12.197 1.00 92.12 553 ILE A O 1
ATOM 4500 N N . GLU A 1 554 ? -35.753 -15.635 12.699 1.00 90.88 554 GLU A N 1
ATOM 4501 C CA . GLU A 1 554 ? -36.321 -14.339 13.083 1.00 90.88 554 GLU A CA 1
ATOM 4502 C C . GLU A 1 554 ? -36.082 -13.989 14.555 1.00 90.88 554 GLU A C 1
ATOM 4504 O O . GLU A 1 554 ? -36.086 -12.802 14.916 1.00 90.88 554 GLU A O 1
ATOM 4509 N N . ARG A 1 555 ? -35.936 -15.016 15.402 1.00 95.94 555 ARG A N 1
ATOM 4510 C CA . ARG A 1 555 ? -35.883 -14.919 16.861 1.00 95.94 555 ARG A CA 1
ATOM 4511 C C . ARG A 1 555 ? -34.836 -15.872 17.439 1.00 95.94 555 ARG A C 1
ATOM 4513 O O . ARG A 1 555 ? -34.791 -17.028 17.036 1.00 95.94 555 ARG A O 1
ATOM 4520 N N . TYR A 1 556 ? -34.056 -15.393 18.403 1.00 98.19 556 TYR A N 1
ATOM 4521 C CA . TYR A 1 556 ? -32.956 -16.134 19.027 1.00 98.19 556 TYR A CA 1
ATOM 4522 C C . TYR A 1 556 ? -33.163 -16.293 20.536 1.00 98.19 556 TYR A C 1
ATOM 4524 O O . TYR A 1 556 ? -33.735 -15.423 21.198 1.00 98.19 556 TYR A O 1
ATOM 4532 N N . ASP A 1 557 ? -32.682 -17.407 21.079 1.00 98.25 557 ASP A N 1
ATOM 4533 C CA . ASP A 1 557 ? -32.720 -17.763 22.498 1.00 98.25 557 ASP A CA 1
ATOM 4534 C C . ASP A 1 557 ? -31.682 -16.987 23.311 1.00 98.25 557 ASP A C 1
ATOM 4536 O O . ASP A 1 557 ? -31.952 -16.572 24.443 1.00 98.25 557 ASP A O 1
ATOM 4540 N N . LEU A 1 558 ? -30.507 -16.783 22.713 1.00 98.50 558 LEU A N 1
ATOM 4541 C CA . LEU A 1 558 ? -29.379 -16.057 23.279 1.00 98.50 558 LEU A CA 1
ATOM 4542 C C . LEU A 1 558 ? -28.814 -15.095 22.238 1.00 98.50 558 LEU A C 1
ATOM 4544 O O . LEU A 1 558 ? -28.550 -15.483 21.102 1.00 98.50 558 LEU A O 1
ATOM 4548 N N . ILE A 1 559 ? -28.581 -13.852 22.645 1.00 98.50 559 ILE A N 1
ATOM 4549 C CA . ILE A 1 559 ? -27.929 -12.849 21.806 1.00 98.50 559 ILE A CA 1
ATOM 4550 C C . ILE A 1 559 ? -26.739 -12.254 22.556 1.00 98.50 559 ILE A C 1
ATOM 4552 O O . ILE A 1 559 ? -26.852 -11.875 23.724 1.00 98.50 559 ILE A O 1
ATOM 4556 N N . ILE A 1 560 ? -25.600 -12.176 21.874 1.00 98.31 560 ILE A N 1
ATOM 4557 C CA . ILE A 1 560 ? -24.333 -11.676 22.400 1.00 98.31 560 ILE A CA 1
ATOM 4558 C C . ILE A 1 560 ? -23.979 -10.367 21.688 1.00 98.31 560 ILE A C 1
ATOM 4560 O O . ILE A 1 560 ? -23.849 -10.305 20.464 1.00 98.31 560 ILE A O 1
ATOM 4564 N N . CYS A 1 561 ? -23.809 -9.323 22.492 1.00 96.25 561 CYS A N 1
ATOM 4565 C CA . CYS A 1 561 ? -23.457 -7.968 22.094 1.00 96.25 561 CYS A CA 1
ATOM 4566 C C . CYS A 1 561 ? -22.106 -7.592 22.725 1.00 96.25 561 CYS A C 1
ATOM 4568 O O . CYS A 1 561 ? -22.057 -6.823 23.688 1.00 96.25 561 CYS A O 1
ATOM 4570 N N . ASP A 1 562 ? -21.016 -8.178 22.219 1.00 90.31 562 ASP A N 1
ATOM 4571 C CA . ASP A 1 562 ? -19.637 -7.964 22.705 1.00 90.31 562 ASP A CA 1
ATOM 4572 C C . ASP A 1 562 ? -18.793 -7.077 21.765 1.00 90.31 562 ASP A C 1
ATOM 4574 O O . ASP A 1 562 ? -17.567 -7.015 21.841 1.00 90.31 562 ASP A O 1
ATOM 4578 N N . GLY A 1 563 ? -19.446 -6.365 20.845 1.00 85.19 563 GLY A N 1
ATOM 4579 C CA . GLY A 1 563 ? -18.771 -5.500 19.887 1.00 85.19 563 GLY A CA 1
ATOM 4580 C C . GLY A 1 563 ? -18.104 -4.291 20.530 1.00 85.19 563 GLY A C 1
ATOM 4581 O O . GLY A 1 563 ? -18.745 -3.525 21.251 1.00 85.19 563 GLY A O 1
ATOM 4582 N N . GLN A 1 564 ? -16.836 -4.063 20.184 1.00 81.94 564 GLN A N 1
ATOM 4583 C CA . GLN A 1 564 ? -16.099 -2.838 20.493 1.00 81.94 564 GLN A CA 1
ATOM 4584 C C . GLN A 1 564 ? -15.620 -2.163 19.209 1.00 81.94 564 GLN A C 1
ATOM 4586 O O . GLN A 1 564 ? -15.185 -2.823 18.267 1.00 81.94 564 GLN A O 1
ATOM 4591 N N . VAL A 1 565 ? -15.644 -0.830 19.195 1.00 74.81 565 VAL A N 1
ATOM 4592 C CA . VAL A 1 565 ? -15.049 -0.053 18.102 1.00 74.81 565 VAL A CA 1
ATOM 4593 C C . VAL A 1 565 ? -13.532 -0.225 18.138 1.00 74.81 565 VAL A C 1
ATOM 4595 O O . VAL A 1 565 ? -12.891 0.026 19.164 1.00 74.81 565 VAL A O 1
ATOM 4598 N N . LEU A 1 566 ? -12.954 -0.634 17.009 1.00 64.94 566 LEU A N 1
ATOM 4599 C CA . LEU A 1 566 ? -11.509 -0.757 16.856 1.00 64.94 566 LEU A CA 1
ATOM 4600 C C . LEU A 1 566 ? -10.855 0.626 16.855 1.00 64.94 566 LEU A C 1
ATOM 4602 O O . LEU A 1 566 ? -11.310 1.552 16.186 1.00 64.94 566 LEU A O 1
ATOM 4606 N N . ARG A 1 567 ? -9.748 0.776 17.588 1.00 60.88 567 ARG A N 1
ATOM 4607 C CA . ARG A 1 567 ? -9.046 2.069 17.708 1.00 60.88 567 ARG A CA 1
ATOM 4608 C C . ARG A 1 567 ? -8.376 2.497 16.403 1.00 60.88 567 ARG A C 1
ATOM 4610 O O . ARG A 1 567 ? -8.223 3.684 16.155 1.00 60.88 567 ARG A O 1
ATOM 4617 N N . THR A 1 568 ? -8.054 1.541 15.535 1.00 47.69 568 THR A N 1
ATOM 4618 C CA . THR A 1 568 ? -7.511 1.761 14.185 1.00 47.69 568 THR A CA 1
ATOM 4619 C C . THR A 1 568 ? -8.511 2.398 13.212 1.00 47.69 568 THR A C 1
ATOM 4621 O O . THR A 1 568 ? -8.101 2.889 12.165 1.00 47.69 568 THR A O 1
ATOM 4624 N N . HIS A 1 569 ? -9.803 2.430 13.558 1.00 48.41 569 HIS A N 1
ATOM 4625 C CA . HIS A 1 569 ? -10.876 3.047 12.769 1.00 48.41 569 HIS A CA 1
ATOM 4626 C C . HIS A 1 569 ? -11.155 4.509 13.162 1.00 48.41 569 HIS A C 1
ATOM 4628 O O . HIS A 1 569 ? -12.087 5.127 12.645 1.00 48.41 569 HIS A O 1
ATOM 4634 N N . GLN A 1 570 ? -10.375 5.075 14.088 1.00 49.62 570 GLN A N 1
ATOM 4635 C CA . GLN A 1 570 ? -10.583 6.427 14.602 1.00 49.62 570 GLN A CA 1
ATOM 4636 C C . GLN A 1 570 ? -10.001 7.472 13.632 1.00 49.62 570 GLN A C 1
ATOM 4638 O O . GLN A 1 570 ? -8.789 7.610 13.497 1.00 49.62 570 GLN A O 1
ATOM 4643 N N . GLY A 1 571 ? -10.885 8.180 12.919 1.00 43.38 571 GLY A N 1
ATOM 4644 C CA . GLY A 1 571 ? -10.554 9.375 12.128 1.00 43.38 571 GLY A CA 1
ATOM 4645 C C . GLY A 1 571 ? -10.528 10.666 12.972 1.00 43.38 571 GLY A C 1
ATOM 4646 O O . GLY A 1 571 ? -10.881 10.620 14.149 1.00 43.38 571 GLY A O 1
ATOM 4647 N N . PRO A 1 572 ? -10.151 11.824 12.388 1.00 35.91 572 PRO A N 1
ATOM 4648 C CA . PRO A 1 572 ? -9.868 13.039 13.153 1.00 35.91 572 PRO A CA 1
ATOM 4649 C C . PRO A 1 572 ? -11.107 13.683 13.819 1.00 35.91 572 PRO A C 1
ATOM 4651 O O . PRO A 1 572 ? -12.136 13.926 13.186 1.00 35.91 572 PRO A O 1
ATOM 4654 N N . GLU A 1 573 ? -10.962 13.935 15.122 1.00 46.34 573 GLU A N 1
ATOM 4655 C CA . GLU A 1 573 ? -11.359 15.103 15.941 1.00 46.34 573 GLU A CA 1
ATOM 4656 C C . GLU A 1 573 ? -12.834 15.531 16.143 1.00 46.34 573 GLU A C 1
ATOM 4658 O O . GLU A 1 573 ? -13.090 16.312 17.054 1.00 46.34 573 GLU A O 1
ATOM 4663 N N . LEU A 1 574 ? -13.848 14.927 15.504 1.00 37.94 574 LEU A N 1
ATOM 4664 C CA . LEU A 1 574 ? -15.258 15.094 15.963 1.00 37.94 574 LEU A CA 1
ATOM 4665 C C . LEU A 1 574 ? -16.053 13.784 16.103 1.00 37.94 574 LEU A C 1
ATOM 4667 O O . LEU A 1 574 ? -17.002 13.702 16.880 1.00 37.94 574 LEU A O 1
ATOM 4671 N N . LYS A 1 575 ? -15.639 12.725 15.394 1.00 43.72 575 LYS A N 1
ATOM 4672 C CA . LYS A 1 575 ? -16.298 11.403 15.402 1.00 43.72 575 LYS A CA 1
ATOM 4673 C C . LYS A 1 575 ? -15.929 10.518 16.601 1.00 43.72 575 LYS A C 1
ATOM 4675 O O . LYS A 1 575 ? -16.551 9.479 16.812 1.00 43.72 575 LYS A O 1
ATOM 4680 N N . GLU A 1 576 ? -14.949 10.927 17.408 1.00 45.47 576 GLU A N 1
ATOM 4681 C CA . GLU A 1 576 ? -14.363 10.103 18.476 1.00 45.47 576 GLU A CA 1
ATOM 4682 C C . GLU A 1 576 ? -15.340 9.665 19.586 1.00 45.47 576 GLU A C 1
ATOM 4684 O O . GLU A 1 576 ? -15.077 8.652 20.233 1.00 45.47 576 GLU A O 1
ATOM 4689 N N . SER A 1 577 ? -16.451 10.377 19.842 1.00 57.41 577 SER A N 1
ATOM 4690 C CA . SER A 1 577 ? -17.403 9.999 20.910 1.00 57.41 577 SER A CA 1
ATOM 4691 C C . SER A 1 577 ?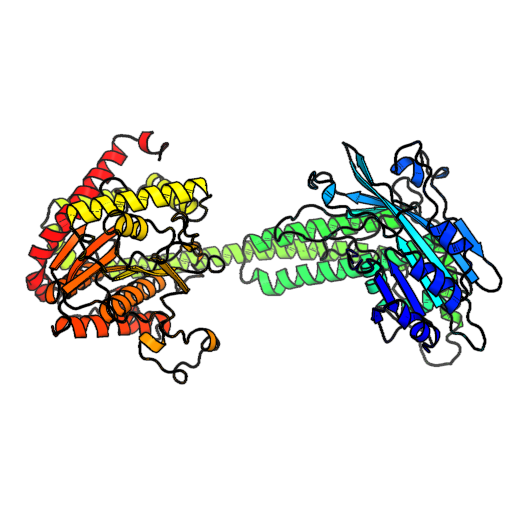 -18.666 9.279 20.430 1.00 57.41 577 SER A C 1
ATOM 4693 O O . SER A 1 577 ? -19.353 8.669 21.249 1.00 57.41 577 SER A O 1
ATOM 4695 N N . ILE A 1 578 ? -18.972 9.321 19.132 1.00 69.81 578 ILE A N 1
ATOM 4696 C CA . ILE A 1 578 ? -20.275 8.891 18.608 1.00 69.81 578 ILE A CA 1
ATOM 4697 C C . ILE A 1 578 ? -20.243 7.426 18.160 1.00 69.81 578 ILE A C 1
ATOM 4699 O O . ILE A 1 578 ? -21.200 6.694 18.389 1.00 69.81 578 ILE A O 1
ATOM 4703 N N . GLU A 1 579 ? -19.131 6.952 17.597 1.00 76.56 579 GLU A N 1
ATOM 4704 C CA . GLU A 1 579 ? -19.023 5.583 17.066 1.00 76.56 579 GLU A CA 1
ATOM 4705 C C . GLU A 1 579 ? -19.298 4.479 18.112 1.00 76.56 579 GLU A C 1
ATOM 4707 O O . GLU A 1 579 ? -20.066 3.557 17.824 1.00 76.56 579 GLU A O 1
ATOM 4712 N N . PRO A 1 580 ? -18.784 4.552 19.361 1.00 79.75 580 PRO A N 1
ATOM 4713 C CA . PRO A 1 580 ? -19.146 3.576 20.391 1.00 79.75 580 PRO A CA 1
ATOM 4714 C C . PRO A 1 580 ? -20.634 3.619 20.754 1.00 79.75 580 PRO A C 1
ATOM 4716 O O . PRO A 1 580 ? -21.223 2.589 21.089 1.00 79.75 580 PRO A O 1
ATOM 4719 N N . VAL A 1 581 ? -21.253 4.805 20.695 1.00 80.00 581 VAL A N 1
ATOM 4720 C CA . VAL A 1 581 ? -22.699 4.970 20.892 1.00 80.00 581 VAL A CA 1
ATOM 4721 C C . VAL A 1 581 ? -23.442 4.283 19.752 1.00 80.00 581 VAL A C 1
ATOM 4723 O O . VAL A 1 581 ? -24.269 3.421 20.043 1.00 80.00 581 VAL A O 1
ATOM 4726 N N . ARG A 1 582 ? -23.074 4.567 18.493 1.00 85.88 582 ARG A N 1
ATOM 4727 C CA . ARG A 1 582 ? -23.648 3.950 17.288 1.00 85.88 582 ARG A CA 1
ATOM 4728 C C . ARG A 1 582 ? -23.617 2.429 17.373 1.00 85.88 582 ARG A C 1
ATOM 4730 O O . ARG A 1 582 ? -24.655 1.791 17.231 1.00 85.88 582 ARG A O 1
ATOM 4737 N N . LEU A 1 583 ? -22.455 1.852 17.682 1.00 89.69 583 LEU A N 1
ATOM 4738 C CA . LEU A 1 583 ? -22.285 0.402 17.775 1.00 89.69 583 LEU A CA 1
ATOM 4739 C C . LEU A 1 583 ? -23.086 -0.216 18.929 1.00 89.69 583 LEU A C 1
ATOM 4741 O O . LEU A 1 583 ? -23.738 -1.242 18.745 1.00 89.69 583 LEU A O 1
ATOM 4745 N N . THR A 1 584 ? -23.067 0.396 20.115 1.00 89.25 584 THR A N 1
ATOM 4746 C CA . THR A 1 584 ? -23.833 -0.111 21.269 1.00 89.25 584 THR A CA 1
ATOM 4747 C C . THR A 1 584 ? -25.335 -0.065 20.985 1.00 89.25 584 THR A C 1
ATOM 4749 O O . THR A 1 584 ? -26.039 -1.040 21.226 1.00 89.25 584 THR A O 1
ATOM 4752 N N . CYS A 1 585 ? -25.832 1.049 20.443 1.00 90.69 585 CYS A N 1
ATOM 4753 C CA . CYS A 1 585 ? -27.246 1.225 20.120 1.00 90.69 585 CYS A CA 1
ATOM 4754 C C . CYS A 1 585 ? -27.697 0.297 18.988 1.00 90.69 585 CYS A C 1
ATOM 4756 O O . CYS A 1 585 ? -28.772 -0.285 19.101 1.00 90.69 585 CYS A O 1
ATOM 4758 N N . ALA A 1 586 ? -26.863 0.076 17.965 1.00 92.69 586 ALA A N 1
ATOM 4759 C CA . ALA A 1 586 ? -27.144 -0.903 16.918 1.00 92.69 586 ALA A CA 1
ATOM 4760 C C . ALA A 1 586 ? -27.295 -2.318 17.497 1.00 92.69 586 ALA A C 1
ATOM 4762 O O . ALA A 1 586 ? -28.305 -2.976 17.259 1.00 92.69 586 ALA A O 1
ATOM 4763 N N . GLN A 1 587 ? -26.334 -2.763 18.316 1.00 95.19 587 GLN A N 1
ATOM 4764 C CA . GLN A 1 587 ? -26.374 -4.082 18.956 1.00 95.19 587 GLN A CA 1
ATOM 4765 C C . GLN A 1 587 ? -27.584 -4.244 19.891 1.00 95.19 587 GLN A C 1
ATOM 4767 O O . GLN A 1 587 ? -28.242 -5.281 19.870 1.00 95.19 587 GLN A O 1
ATOM 4772 N N . LEU A 1 588 ? -27.911 -3.225 20.693 1.00 95.50 588 LEU A N 1
ATOM 4773 C CA . LEU A 1 588 ? -29.068 -3.255 21.594 1.00 95.50 588 LEU A CA 1
ATOM 4774 C C . LEU A 1 588 ? -30.392 -3.277 20.828 1.00 95.50 588 LEU A C 1
ATOM 4776 O O . LEU A 1 588 ? -31.260 -4.089 21.137 1.00 95.50 588 LEU A O 1
ATOM 4780 N N . TYR A 1 589 ? -30.546 -2.415 19.822 1.00 95.75 589 TYR A N 1
ATOM 4781 C CA . TYR A 1 589 ? -31.766 -2.347 19.026 1.00 95.75 589 TYR A CA 1
ATOM 4782 C C . TYR A 1 589 ? -31.989 -3.634 18.231 1.00 95.75 589 TYR A C 1
ATOM 4784 O O . TYR A 1 589 ? -33.045 -4.251 18.354 1.00 95.75 589 TYR A O 1
ATOM 4792 N N . LEU A 1 590 ? -30.991 -4.072 17.455 1.00 95.75 590 LEU A N 1
ATOM 4793 C CA . LEU A 1 590 ? -31.084 -5.297 16.659 1.00 95.75 590 LEU A CA 1
ATOM 4794 C C . LEU A 1 590 ? -31.234 -6.525 17.562 1.00 95.75 590 LEU A C 1
ATOM 4796 O O . LEU A 1 590 ? -32.019 -7.418 17.248 1.00 95.75 590 LEU A O 1
ATOM 4800 N N . GLY A 1 591 ? -30.534 -6.552 18.699 1.00 96.44 591 GLY A N 1
ATOM 4801 C CA . GLY A 1 591 ? -30.639 -7.618 19.688 1.00 96.44 591 GLY A CA 1
ATOM 4802 C C . GLY A 1 591 ? -32.048 -7.742 20.251 1.00 96.44 591 GLY A C 1
ATOM 4803 O O . GLY A 1 591 ? -32.649 -8.805 20.148 1.00 96.44 591 GLY A O 1
ATOM 4804 N N . LEU A 1 592 ? -32.632 -6.654 20.758 1.00 96.88 592 LEU A N 1
ATOM 4805 C CA . LEU A 1 592 ? -34.026 -6.668 21.212 1.00 96.88 592 LEU A CA 1
ATOM 4806 C C . LEU A 1 592 ? -34.968 -7.017 20.054 1.00 96.88 592 LEU A C 1
ATOM 4808 O O . LEU A 1 592 ? -35.769 -7.938 20.160 1.00 96.88 592 LEU A O 1
ATOM 4812 N N . LYS A 1 593 ? -34.813 -6.403 18.880 1.00 95.56 593 LYS A N 1
ATOM 4813 C CA . LYS A 1 593 ? -35.651 -6.711 17.713 1.00 95.56 593 LYS A CA 1
ATOM 4814 C C . LYS A 1 593 ? -35.657 -8.201 17.348 1.00 95.56 593 LYS A C 1
ATOM 4816 O O . LYS A 1 593 ? -36.634 -8.647 16.750 1.00 95.56 593 LYS A O 1
ATOM 4821 N N . ARG A 1 594 ? -34.609 -8.965 17.680 1.00 96.44 594 ARG A N 1
ATOM 4822 C CA . ARG A 1 594 ? -34.427 -10.381 17.321 1.00 96.44 594 ARG A CA 1
ATOM 4823 C C . ARG A 1 594 ? -34.446 -11.343 18.515 1.00 96.44 594 ARG A C 1
ATOM 4825 O O . ARG A 1 594 ? -34.289 -12.540 18.302 1.00 96.44 594 ARG A O 1
ATOM 4832 N N . ILE A 1 595 ? -34.667 -10.894 19.747 1.00 97.44 595 ILE A N 1
ATOM 4833 C CA . ILE A 1 595 ? -34.734 -11.804 20.901 1.00 97.44 595 ILE A CA 1
ATOM 4834 C C . ILE A 1 595 ? -36.098 -12.504 20.965 1.00 97.44 595 ILE A C 1
ATOM 4836 O O . ILE A 1 595 ? -37.139 -11.885 20.733 1.00 97.44 595 ILE A O 1
ATOM 4840 N N . ARG A 1 596 ? -36.121 -13.804 21.280 1.00 96.31 596 ARG A N 1
ATOM 4841 C CA . ARG A 1 596 ? -37.374 -14.508 21.597 1.00 96.31 596 ARG A CA 1
ATOM 4842 C C . ARG A 1 596 ? -37.933 -14.029 22.949 1.00 96.31 596 ARG A C 1
ATOM 4844 O O . ARG A 1 596 ? -37.143 -13.711 23.842 1.00 96.31 596 ARG A O 1
ATOM 4851 N N . PRO A 1 597 ? -39.261 -14.036 23.164 1.00 96.94 597 PRO A N 1
ATOM 4852 C CA . PRO A 1 597 ? -39.822 -13.892 24.507 1.00 96.94 597 PRO A CA 1
ATOM 4853 C C . PRO A 1 597 ? -39.207 -14.918 25.469 1.00 96.94 597 PRO A C 1
ATOM 4855 O O . PRO A 1 597 ? -39.104 -16.099 25.142 1.00 96.94 597 PRO A O 1
ATOM 4858 N N . GLY A 1 598 ? -38.753 -14.466 26.635 1.00 96.62 598 GLY A N 1
ATOM 4859 C CA . GLY A 1 598 ? -38.032 -15.294 27.604 1.00 96.62 598 GLY A CA 1
ATOM 4860 C C . GLY A 1 598 ? -36.532 -15.475 27.320 1.00 96.62 598 GLY A C 1
ATOM 4861 O O . GLY A 1 598 ? -35.830 -16.067 28.139 1.00 96.62 598 GLY A O 1
ATOM 4862 N N . GLY A 1 599 ? -36.018 -14.961 26.198 1.00 97.50 599 GLY A N 1
ATOM 4863 C CA . GLY A 1 599 ? -34.611 -15.077 25.807 1.00 97.50 599 GLY A CA 1
ATOM 4864 C C . GLY A 1 599 ? -33.636 -14.315 26.712 1.00 97.50 599 GLY A C 1
ATOM 4865 O O . GLY A 1 599 ? -34.032 -13.561 27.609 1.00 97.50 599 GLY A O 1
ATOM 4866 N N . THR A 1 600 ? -32.342 -14.531 26.461 1.00 98.44 600 THR A N 1
ATOM 4867 C CA . THR A 1 600 ? -31.227 -13.906 27.187 1.00 98.44 600 THR A CA 1
ATOM 4868 C C . THR A 1 600 ? -30.395 -13.006 26.274 1.00 98.44 600 THR A C 1
ATOM 4870 O O . THR A 1 600 ? -30.004 -13.403 25.181 1.00 98.44 600 THR A O 1
ATOM 4873 N N . LEU A 1 601 ? -30.072 -11.804 26.747 1.00 98.19 601 LEU A N 1
ATOM 4874 C CA . LEU A 1 601 ? -29.159 -10.868 26.093 1.00 98.19 601 LEU A CA 1
ATOM 4875 C C . LEU A 1 601 ? -27.917 -10.668 26.971 1.00 98.19 601 LEU A C 1
ATOM 4877 O O . LEU A 1 601 ? -28.038 -10.370 28.161 1.00 98.19 601 LEU A O 1
ATOM 4881 N N . VAL A 1 602 ? -26.728 -10.813 26.390 1.00 98.25 602 VAL A N 1
ATOM 4882 C CA . VAL A 1 602 ? -25.439 -10.535 27.041 1.00 98.25 602 VAL A CA 1
ATOM 4883 C C . VAL A 1 602 ? -24.819 -9.318 26.370 1.00 98.25 602 VAL A C 1
ATOM 4885 O O . VAL A 1 602 ? -24.542 -9.355 25.177 1.00 98.25 602 VAL A O 1
ATOM 4888 N N . VAL A 1 603 ? -24.598 -8.241 27.121 1.00 96.62 603 VAL A N 1
ATOM 4889 C CA . VAL A 1 603 ? -24.138 -6.952 26.587 1.00 96.62 603 VAL A CA 1
ATOM 4890 C C . VAL A 1 603 ? -22.871 -6.507 27.290 1.00 96.62 603 VAL A C 1
ATOM 4892 O O . VAL A 1 603 ? -22.850 -6.362 28.512 1.00 96.62 603 VAL A O 1
ATOM 4895 N N . LEU A 1 604 ? -21.829 -6.229 26.520 1.00 94.19 604 LEU A N 1
ATOM 4896 C CA . LEU A 1 604 ? -20.620 -5.598 27.018 1.00 94.19 604 LEU A CA 1
ATOM 4897 C C . LEU A 1 604 ? -20.837 -4.092 27.219 1.00 94.19 604 LEU A C 1
ATOM 4899 O O . LEU A 1 604 ? -21.212 -3.370 26.297 1.00 94.19 604 LEU A O 1
ATOM 4903 N N . LEU A 1 605 ? -20.536 -3.605 28.420 1.00 90.75 605 LEU A N 1
ATOM 4904 C CA . LEU A 1 605 ? -20.586 -2.193 28.790 1.00 90.75 605 LEU A CA 1
ATOM 4905 C C . LEU A 1 605 ? -19.274 -1.759 29.456 1.00 90.75 605 LEU A C 1
ATOM 4907 O O . LEU A 1 605 ? -18.477 -2.567 29.935 1.00 90.75 605 LEU A O 1
ATOM 4911 N N . HIS A 1 606 ? -19.044 -0.447 29.509 1.00 86.44 606 HIS A N 1
ATOM 4912 C CA . HIS A 1 606 ? -17.852 0.145 30.121 1.00 86.44 606 HIS A CA 1
ATOM 4913 C C . HIS A 1 606 ? -18.230 1.258 31.086 1.00 86.44 606 HIS A C 1
ATOM 4915 O O . HIS A 1 606 ? -19.094 2.068 30.766 1.00 86.44 606 HIS A O 1
ATOM 4921 N N . ARG A 1 607 ? -17.515 1.359 32.213 1.00 83.69 607 ARG A N 1
ATOM 4922 C CA . ARG A 1 607 ? -17.710 2.390 33.251 1.00 83.69 607 ARG A CA 1
ATOM 4923 C C . ARG A 1 607 ? -19.129 2.360 33.822 1.00 83.69 607 ARG A C 1
ATOM 4925 O O . ARG A 1 607 ? -19.985 3.169 33.469 1.00 83.69 607 ARG A O 1
ATOM 4932 N N . ILE A 1 608 ? -19.363 1.428 34.739 1.00 85.19 608 ILE A N 1
ATOM 4933 C CA . ILE A 1 608 ? -20.666 1.234 35.391 1.00 85.19 608 ILE A CA 1
ATOM 4934 C C . ILE A 1 608 ? -21.233 2.521 36.020 1.00 85.19 608 ILE A C 1
ATOM 4936 O O . ILE A 1 608 ? -22.431 2.748 35.955 1.00 85.19 608 ILE A O 1
ATOM 4940 N N . ASN A 1 609 ? -20.370 3.418 36.504 1.00 80.88 609 ASN A N 1
ATOM 4941 C CA . ASN A 1 609 ? -20.737 4.655 37.209 1.00 80.88 609 ASN A CA 1
ATOM 4942 C C . ASN A 1 609 ? -21.168 5.822 36.298 1.00 80.88 609 ASN A C 1
ATOM 4944 O O . ASN A 1 609 ? -21.054 6.979 36.690 1.00 80.88 609 ASN A O 1
ATOM 4948 N N . THR A 1 610 ? -21.569 5.552 35.057 1.00 78.19 610 THR A N 1
ATOM 4949 C CA . THR A 1 610 ? -22.038 6.595 34.133 1.00 78.19 610 THR A CA 1
ATOM 4950 C C . THR A 1 610 ? -23.561 6.664 34.149 1.00 78.19 610 THR A C 1
ATOM 4952 O O . THR A 1 610 ? -24.214 5.620 34.180 1.00 78.19 610 THR A O 1
ATOM 4955 N N . ALA A 1 611 ? -24.125 7.873 34.053 1.00 73.69 611 ALA A N 1
ATOM 4956 C CA . ALA A 1 611 ? -25.574 8.094 33.976 1.00 73.69 611 ALA A CA 1
ATOM 4957 C C . ALA A 1 611 ? -26.226 7.245 32.871 1.00 73.69 611 ALA A C 1
ATOM 4959 O O . ALA A 1 611 ? -27.254 6.601 33.070 1.00 73.69 611 ALA A O 1
ATOM 4960 N N . ARG A 1 612 ? -25.554 7.141 31.716 1.00 77.31 612 ARG A N 1
ATOM 4961 C CA . ARG A 1 612 ? -25.974 6.278 30.606 1.00 77.31 612 ARG A CA 1
ATOM 4962 C C . ARG A 1 612 ? -26.159 4.821 31.035 1.00 77.31 612 ARG A C 1
ATOM 4964 O O . ARG A 1 612 ? -27.196 4.235 30.745 1.00 77.31 612 ARG A O 1
ATOM 4971 N N . ASN A 1 613 ? -25.174 4.223 31.705 1.00 83.75 613 ASN A N 1
ATOM 4972 C CA . ASN A 1 613 ? -25.275 2.823 32.120 1.00 83.75 613 ASN A CA 1
ATOM 4973 C C . ASN A 1 613 ? -26.287 2.629 33.248 1.00 83.75 613 ASN A C 1
ATOM 4975 O O . ASN A 1 613 ? -26.986 1.620 33.237 1.00 83.75 613 ASN A O 1
ATOM 4979 N N . PHE A 1 614 ? -26.411 3.593 34.166 1.00 83.75 614 PHE A N 1
ATOM 4980 C CA . PHE A 1 614 ? -27.484 3.605 35.161 1.00 83.75 614 PHE A CA 1
ATOM 4981 C C . PHE A 1 614 ? -28.856 3.508 34.482 1.00 83.75 614 PHE A C 1
ATOM 4983 O O . PHE A 1 614 ? -29.633 2.611 34.798 1.00 83.75 614 PHE A O 1
ATOM 4990 N N . ARG A 1 615 ? -29.112 4.343 33.469 1.00 82.38 615 ARG A N 1
ATOM 4991 C CA . ARG A 1 615 ? -30.376 4.346 32.716 1.00 82.38 615 ARG A CA 1
ATOM 4992 C C . ARG A 1 615 ? -30.576 3.109 31.845 1.00 82.38 615 ARG A C 1
ATOM 4994 O O . ARG A 1 615 ? -31.684 2.585 31.803 1.00 82.38 615 ARG A O 1
ATOM 5001 N N . ILE A 1 616 ? -29.530 2.593 31.195 1.00 87.25 616 ILE A N 1
ATOM 5002 C CA . ILE A 1 616 ? -29.614 1.316 30.464 1.00 87.25 616 ILE A CA 1
ATOM 5003 C C . ILE A 1 616 ? -30.025 0.199 31.430 1.00 87.25 616 ILE A C 1
ATOM 5005 O O . ILE A 1 616 ? -30.994 -0.508 31.167 1.00 87.25 616 ILE A O 1
ATOM 5009 N N . ILE A 1 617 ? -29.344 0.068 32.571 1.00 90.19 617 ILE A N 1
ATOM 5010 C CA . ILE A 1 617 ? -29.673 -0.938 33.590 1.00 90.19 617 ILE A CA 1
ATOM 5011 C C . ILE A 1 617 ? -31.104 -0.738 34.101 1.00 90.19 617 ILE A C 1
ATOM 5013 O O . ILE A 1 617 ? -31.848 -1.714 34.203 1.00 90.19 617 ILE A O 1
ATOM 5017 N N . HIS A 1 618 ? -31.508 0.513 34.341 1.00 86.56 618 HIS A N 1
ATOM 5018 C CA . HIS A 1 618 ? -32.864 0.860 34.756 1.00 86.56 618 HIS A CA 1
ATOM 5019 C C . HIS A 1 618 ? -33.917 0.353 33.775 1.00 86.56 618 HIS A C 1
ATOM 5021 O O . HIS A 1 618 ? -34.857 -0.335 34.168 1.00 86.56 618 HIS A O 1
ATOM 5027 N N . LEU A 1 619 ? -33.746 0.665 32.491 1.00 89.06 619 LEU A N 1
ATOM 5028 C CA . LEU A 1 619 ? -34.675 0.260 31.443 1.00 89.06 619 LEU A CA 1
ATOM 5029 C C . LEU A 1 619 ? -34.778 -1.258 31.372 1.00 89.06 619 LEU A C 1
ATOM 5031 O O . LEU A 1 619 ? -35.882 -1.795 31.410 1.00 89.06 619 LEU A O 1
ATOM 5035 N N . PHE A 1 620 ? -33.639 -1.952 31.343 1.00 93.88 620 PHE A N 1
ATOM 5036 C CA . PHE A 1 620 ? -33.621 -3.408 31.275 1.00 93.88 620 PHE A CA 1
ATOM 5037 C C . PHE A 1 620 ? -34.287 -4.064 32.488 1.00 93.88 620 PHE A C 1
ATOM 5039 O O . PHE A 1 620 ? -34.963 -5.078 32.311 1.00 93.88 620 PHE A O 1
ATOM 5046 N N . GLN A 1 621 ? -34.191 -3.496 33.694 1.00 92.50 621 GLN A N 1
ATOM 5047 C CA . GLN A 1 621 ? -34.899 -4.035 34.862 1.00 92.50 621 GLN A CA 1
ATOM 5048 C C . GLN A 1 621 ? -36.424 -4.031 34.708 1.00 92.50 621 GLN A C 1
ATOM 5050 O O . GLN A 1 621 ? -37.095 -4.910 35.249 1.00 92.50 621 GLN A O 1
ATOM 5055 N N . LYS A 1 622 ? -36.986 -3.093 33.937 1.00 92.06 622 LYS A N 1
ATOM 5056 C CA . LYS A 1 622 ? -38.442 -2.990 33.757 1.00 92.06 622 LYS A CA 1
ATOM 5057 C C . LYS A 1 622 ? -39.019 -4.150 32.941 1.00 92.06 622 LYS A C 1
ATOM 5059 O O . LYS A 1 622 ? -40.167 -4.528 33.149 1.00 92.06 622 LYS A O 1
ATOM 5064 N N . PHE A 1 623 ? -38.230 -4.767 32.060 1.00 96.12 623 PHE A N 1
ATOM 5065 C CA . PHE A 1 623 ? -38.704 -5.829 31.160 1.00 96.12 623 PHE A CA 1
ATOM 5066 C C . PHE A 1 623 ? -37.856 -7.112 31.175 1.00 96.12 623 PHE A C 1
ATOM 5068 O O . PHE A 1 623 ? -38.112 -8.029 30.395 1.00 96.12 623 PHE A O 1
ATOM 5075 N N . SER A 1 624 ? -36.857 -7.219 32.052 1.00 97.12 624 SER A N 1
ATOM 5076 C CA . SER A 1 624 ? -35.975 -8.389 32.152 1.00 97.12 624 SER A CA 1
ATOM 5077 C C . SER A 1 624 ? -35.434 -8.581 33.572 1.00 97.12 624 SER A C 1
ATOM 5079 O O . SER A 1 624 ? -35.586 -7.724 34.438 1.00 97.12 624 SER A O 1
ATOM 5081 N N . GLN A 1 625 ? -34.813 -9.729 33.824 1.00 96.44 625 GLN A N 1
ATOM 5082 C CA . GLN A 1 625 ? -34.036 -9.995 35.031 1.00 96.44 625 GLN A CA 1
ATOM 5083 C C . GLN A 1 625 ? -32.573 -9.642 34.761 1.00 96.44 625 GLN A C 1
ATOM 5085 O O . GLN A 1 625 ? -31.918 -10.301 33.954 1.00 96.44 625 GLN A O 1
ATOM 5090 N N . VAL A 1 626 ? -32.069 -8.601 35.425 1.00 95.94 626 VAL A N 1
ATOM 5091 C CA . VAL A 1 626 ? -30.721 -8.069 35.185 1.00 95.94 626 VAL A CA 1
ATOM 5092 C C . VAL A 1 626 ? -29.721 -8.630 36.189 1.00 95.94 626 VAL A C 1
ATOM 5094 O O . VAL A 1 626 ? -29.934 -8.563 37.397 1.00 95.94 626 VAL A O 1
ATOM 5097 N N . GLN A 1 627 ? -28.592 -9.117 35.682 1.00 96.25 627 GLN A N 1
ATOM 5098 C CA . GLN A 1 627 ? -27.397 -9.445 36.455 1.00 96.25 627 GLN A CA 1
ATOM 5099 C C . GLN A 1 627 ? -26.191 -8.724 35.850 1.00 96.25 627 GLN A C 1
ATOM 5101 O O . GLN A 1 627 ? -26.079 -8.614 34.630 1.00 96.25 627 GLN A O 1
ATOM 5106 N N . LEU A 1 628 ? -25.276 -8.246 36.695 1.00 95.69 628 LEU A N 1
ATOM 5107 C CA . LEU A 1 628 ? -24.020 -7.644 36.251 1.00 95.69 628 LEU A CA 1
ATOM 5108 C C . LEU A 1 628 ? -22.859 -8.583 36.559 1.00 95.69 628 LEU A C 1
ATOM 5110 O O . LEU A 1 628 ? -22.762 -9.131 37.657 1.00 95.69 628 LEU A O 1
ATOM 5114 N N . PHE A 1 629 ? -21.971 -8.757 35.589 1.00 94.56 629 PHE A N 1
ATOM 5115 C CA . PHE A 1 629 ? -20.841 -9.668 35.688 1.00 94.56 629 PHE A CA 1
ATOM 5116 C C . PHE A 1 629 ? -19.537 -8.962 35.315 1.00 94.56 629 PHE A C 1
ATOM 5118 O O . PHE A 1 629 ? -19.432 -8.319 34.271 1.00 94.56 629 PHE A O 1
ATOM 5125 N N . LYS A 1 630 ? -18.517 -9.104 36.164 1.00 92.25 630 LYS A N 1
ATOM 5126 C CA . LYS A 1 630 ? -17.149 -8.663 35.883 1.00 92.25 630 LYS A CA 1
ATOM 5127 C C . LYS A 1 630 ? -16.238 -9.894 35.899 1.00 92.25 630 LYS A C 1
ATOM 5129 O O . LYS A 1 630 ? -16.250 -10.594 36.911 1.00 92.25 630 LYS A O 1
ATOM 5134 N N . PRO A 1 631 ? -15.454 -10.155 34.838 1.00 89.12 631 PRO A N 1
ATOM 5135 C CA . PRO A 1 631 ? -14.589 -11.326 34.816 1.00 89.12 631 PRO A CA 1
ATOM 5136 C C . PRO A 1 631 ? -13.488 -11.243 35.878 1.00 89.12 631 PRO A C 1
ATOM 5138 O O . PRO A 1 631 ? -12.913 -10.177 36.126 1.00 89.12 631 PRO A O 1
ATOM 5141 N N . ALA A 1 632 ? -13.199 -12.384 36.499 1.00 81.38 632 ALA A N 1
ATOM 5142 C CA . ALA A 1 632 ? -12.292 -12.516 37.627 1.00 81.38 632 ALA A CA 1
ATOM 5143 C C . ALA A 1 632 ? -10.867 -12.884 37.206 1.00 81.38 632 ALA A C 1
ATOM 5145 O O . ALA A 1 632 ? -9.945 -12.595 37.966 1.00 81.38 632 ALA A O 1
ATOM 5146 N N . THR A 1 633 ? -10.643 -13.495 36.037 1.00 73.44 633 THR A N 1
ATOM 5147 C CA . THR A 1 633 ? -9.297 -13.848 35.526 1.00 73.44 633 THR A CA 1
ATOM 5148 C C . THR A 1 633 ? -8.742 -12.844 34.521 1.00 73.44 633 THR A C 1
ATOM 5150 O O . THR A 1 633 ? -7.548 -12.548 34.547 1.00 73.44 633 THR A O 1
ATOM 5153 N N . SER A 1 634 ? -9.608 -12.238 33.714 1.00 75.62 634 SER A N 1
ATOM 5154 C CA . SER A 1 634 ? -9.224 -11.409 32.569 1.00 75.62 634 SER A CA 1
ATOM 5155 C C . SER A 1 634 ? -9.895 -10.041 32.622 1.00 75.62 634 SER A C 1
ATOM 5157 O O . SER A 1 634 ? -10.957 -9.881 33.206 1.00 75.62 634 SER A O 1
ATOM 5159 N N . HIS A 1 635 ? -9.269 -9.009 32.048 1.00 72.88 635 HIS A N 1
ATOM 5160 C CA . HIS A 1 635 ? -9.805 -7.633 32.047 1.00 72.88 635 HIS A CA 1
ATOM 5161 C C . HIS A 1 635 ? -10.112 -7.033 33.436 1.00 72.88 635 HIS A C 1
ATOM 5163 O O . HIS A 1 635 ? -10.792 -6.013 33.523 1.00 72.88 635 HIS A O 1
ATOM 5169 N N . LYS A 1 636 ? -9.561 -7.594 34.520 1.00 75.81 636 LYS A N 1
ATOM 5170 C CA . LYS A 1 636 ? -9.936 -7.227 35.895 1.00 75.81 636 LYS A CA 1
ATOM 5171 C C . LYS A 1 636 ? -9.722 -5.744 36.232 1.00 75.81 636 LYS A C 1
ATOM 5173 O O . LYS A 1 636 ? -10.535 -5.136 36.920 1.00 75.81 636 LYS A O 1
ATOM 5178 N N . MET A 1 637 ? -8.638 -5.162 35.708 1.00 72.94 637 MET A N 1
ATOM 5179 C CA . MET A 1 637 ? -8.289 -3.743 35.878 1.00 72.94 637 MET A CA 1
ATOM 5180 C C . MET A 1 637 ? -9.000 -2.810 34.885 1.00 72.94 637 MET A C 1
ATOM 5182 O O . MET A 1 637 ? -8.905 -1.592 35.014 1.00 72.94 637 MET A O 1
ATOM 5186 N N . LYS A 1 638 ? -9.662 -3.350 33.853 1.00 78.62 638 LYS A N 1
ATOM 5187 C CA . LYS A 1 638 ? -10.420 -2.549 32.885 1.00 78.62 638 LYS A CA 1
ATOM 5188 C C . LYS A 1 638 ? -11.804 -2.261 33.458 1.00 78.62 638 LYS A C 1
ATOM 5190 O O . LYS A 1 638 ? -12.376 -3.094 34.151 1.00 78.62 638 LYS A O 1
ATOM 5195 N N . SER A 1 639 ? -12.392 -1.131 33.084 1.00 82.88 639 SER A N 1
ATOM 5196 C CA . SER A 1 639 ? -13.752 -0.750 33.495 1.00 82.88 639 SER A CA 1
ATOM 5197 C C . SER A 1 639 ? -14.869 -1.458 32.711 1.00 82.88 639 SER A C 1
ATOM 5199 O O . SER A 1 639 ? -16.029 -1.059 32.803 1.00 82.88 639 SER A O 1
ATOM 5201 N N . SER A 1 640 ? -14.529 -2.470 31.906 1.00 88.62 640 SER A N 1
ATOM 5202 C CA . SER A 1 640 ? -15.489 -3.322 31.199 1.00 88.62 640 SER A CA 1
ATOM 5203 C C . SER A 1 640 ? -16.217 -4.260 32.162 1.00 88.62 640 SER A C 1
ATOM 5205 O O . SER A 1 640 ? -15.606 -4.790 33.096 1.00 88.62 640 SER A O 1
ATOM 5207 N N . PHE A 1 641 ? -17.497 -4.491 31.898 1.00 93.44 641 PHE A N 1
ATOM 5208 C CA . PHE A 1 641 ? -18.363 -5.449 32.582 1.00 93.44 641 PHE A CA 1
ATOM 5209 C C . PHE A 1 641 ? -19.482 -5.888 31.627 1.00 93.44 641 PHE A C 1
ATOM 5211 O O . PHE A 1 641 ? -19.702 -5.253 30.598 1.00 93.44 641 PHE A O 1
ATOM 5218 N N . TYR A 1 642 ? -20.188 -6.959 31.965 1.00 95.69 642 TYR A N 1
ATOM 5219 C CA . TYR A 1 642 ? -21.307 -7.473 31.185 1.00 95.69 642 TYR A CA 1
ATOM 5220 C C . TYR A 1 642 ? -22.622 -7.249 31.920 1.00 95.69 642 TYR A C 1
ATOM 5222 O O . TYR A 1 642 ? -22.736 -7.548 33.110 1.00 95.69 642 TYR A O 1
ATOM 5230 N N . LEU A 1 643 ? -23.617 -6.752 31.196 1.00 97.06 643 LEU A N 1
ATOM 5231 C CA . LEU A 1 643 ? -25.020 -6.800 31.575 1.00 97.06 643 LEU A CA 1
ATOM 5232 C C . LEU A 1 643 ? -25.622 -8.073 30.981 1.00 97.06 643 LEU A C 1
ATOM 5234 O O . LEU A 1 643 ? -25.568 -8.285 29.772 1.00 97.06 643 LEU A O 1
ATOM 5238 N N . VAL A 1 644 ? -26.199 -8.916 31.830 1.00 98.06 644 VAL A N 1
ATOM 5239 C CA . VAL A 1 644 ? -26.928 -10.122 31.432 1.00 98.06 644 VAL A CA 1
ATOM 5240 C C . VAL A 1 644 ? -28.403 -9.893 31.737 1.00 98.06 644 VAL A C 1
ATOM 5242 O O . VAL A 1 644 ? -28.794 -9.822 32.901 1.00 98.06 644 VAL A O 1
ATOM 5245 N N . ALA A 1 645 ? -29.212 -9.750 30.691 1.00 97.75 645 ALA A N 1
ATOM 5246 C CA . ALA A 1 645 ? -30.654 -9.557 30.775 1.00 97.75 645 ALA A CA 1
ATOM 5247 C C . ALA A 1 645 ? -31.365 -10.854 30.393 1.00 97.75 645 ALA A C 1
ATOM 5249 O O . ALA A 1 645 ? -31.338 -11.273 29.238 1.00 97.75 645 ALA A O 1
ATOM 5250 N N . LYS A 1 646 ? -31.995 -11.497 31.372 1.00 97.69 646 LYS A N 1
ATOM 5251 C CA . LYS A 1 646 ? -32.693 -12.776 31.218 1.00 97.69 646 LYS A CA 1
ATOM 5252 C C . LYS A 1 646 ? -34.195 -12.600 31.208 1.00 97.69 646 LYS A C 1
ATOM 5254 O O . LYS A 1 646 ? -34.712 -11.643 31.783 1.00 97.69 646 LYS A O 1
ATOM 5259 N N . ASN A 1 647 ? -34.895 -13.580 30.643 1.00 97.06 647 ASN A N 1
ATOM 5260 C CA . ASN A 1 647 ? -36.352 -13.622 30.643 1.00 97.06 647 ASN A CA 1
ATOM 5261 C C . ASN A 1 647 ? -36.955 -12.305 30.121 1.00 97.06 647 ASN A C 1
ATOM 5263 O O . ASN A 1 647 ? -37.757 -11.654 30.799 1.00 97.06 647 ASN A O 1
ATOM 5267 N N . ILE A 1 648 ? -36.470 -11.869 28.955 1.00 97.56 648 ILE A N 1
ATOM 5268 C CA . ILE A 1 648 ? -36.904 -10.623 28.322 1.00 97.56 648 ILE A CA 1
ATOM 5269 C C . ILE A 1 648 ? -38.385 -10.737 27.951 1.00 97.56 648 ILE A C 1
ATOM 5271 O O . ILE A 1 648 ? -38.797 -11.724 27.342 1.00 97.56 648 ILE A O 1
ATOM 5275 N N . ARG A 1 649 ? -39.177 -9.724 28.319 1.00 97.06 649 ARG A N 1
ATOM 5276 C CA . ARG A 1 649 ? -40.628 -9.645 28.091 1.00 97.06 649 ARG A CA 1
ATOM 5277 C C . ARG A 1 649 ? -40.945 -8.543 27.069 1.00 97.06 649 ARG A C 1
ATOM 5279 O O . ARG A 1 649 ? -41.019 -7.378 27.457 1.00 97.06 649 ARG A O 1
ATOM 5286 N N . PRO A 1 650 ? -41.123 -8.881 25.777 1.00 92.50 650 PRO A N 1
ATOM 5287 C CA . PRO A 1 650 ? -41.354 -7.885 24.727 1.00 92.50 650 PRO A CA 1
ATOM 5288 C C . PRO A 1 650 ? -42.678 -7.119 24.851 1.00 92.50 650 PRO A C 1
ATOM 5290 O O . PRO A 1 650 ? -42.790 -6.018 24.320 1.00 92.50 650 PRO A O 1
ATOM 5293 N N . ASP A 1 651 ? -43.662 -7.683 25.557 1.00 91.00 651 ASP A N 1
ATOM 5294 C CA . ASP A 1 651 ? -45.006 -7.103 25.703 1.00 91.00 651 ASP A CA 1
ATOM 5295 C C . ASP A 1 651 ? -45.060 -5.935 26.705 1.00 91.00 651 ASP A C 1
ATOM 5297 O O . ASP A 1 651 ? -46.061 -5.224 26.797 1.00 91.00 651 ASP A O 1
ATOM 5301 N N . GLU A 1 652 ? -43.985 -5.716 27.464 1.00 92.00 652 GLU A N 1
ATOM 5302 C CA . GLU A 1 652 ? -43.899 -4.619 28.424 1.00 92.00 652 GLU A CA 1
ATOM 5303 C C . GLU A 1 652 ? -43.764 -3.275 27.703 1.00 92.00 652 GLU A C 1
ATOM 5305 O O . GLU A 1 652 ? -42.962 -3.105 26.782 1.00 92.00 652 GLU A O 1
ATOM 5310 N N . ARG A 1 653 ? -44.471 -2.249 28.182 1.00 90.69 653 ARG A N 1
ATOM 5311 C CA . ARG A 1 653 ? -44.369 -0.896 27.608 1.00 90.69 653 ARG A CA 1
ATOM 5312 C C . ARG A 1 653 ? -42.924 -0.377 27.596 1.00 90.69 653 ARG A C 1
ATOM 5314 O O . ARG A 1 653 ? -42.480 0.190 26.598 1.00 90.69 653 ARG A O 1
ATOM 5321 N N . ALA A 1 654 ? -42.181 -0.636 28.673 1.00 87.94 654 ALA A N 1
ATOM 5322 C CA . ALA A 1 654 ? -40.783 -0.234 28.814 1.00 87.94 654 ALA A CA 1
ATOM 5323 C C . ALA A 1 654 ? -39.864 -0.857 27.746 1.00 87.94 654 ALA A C 1
ATOM 5325 O O . ALA A 1 654 ? -38.862 -0.253 27.371 1.00 87.94 654 ALA A O 1
ATOM 5326 N N . TYR A 1 655 ? -40.210 -2.039 27.225 1.00 92.69 655 TYR A N 1
ATOM 5327 C CA . TYR A 1 655 ? -39.468 -2.683 26.144 1.00 92.69 655 TYR A CA 1
ATOM 5328 C C . TYR A 1 655 ? -39.586 -1.891 24.837 1.00 92.69 655 TYR A C 1
ATOM 5330 O O . TYR A 1 655 ? -38.586 -1.590 24.183 1.00 92.69 655 TYR A O 1
ATOM 5338 N N . THR A 1 656 ? -40.812 -1.501 24.478 1.00 91.94 656 THR A N 1
ATOM 5339 C CA . THR A 1 656 ? -41.075 -0.708 23.267 1.00 91.94 656 THR A CA 1
ATOM 5340 C C . THR A 1 656 ? -40.432 0.674 23.368 1.00 91.94 656 THR A C 1
ATOM 5342 O O . THR A 1 656 ? -39.830 1.151 22.405 1.00 91.94 656 THR A O 1
ATOM 5345 N N . GLU A 1 657 ? -40.496 1.292 24.550 1.00 88.38 657 GLU A N 1
ATOM 5346 C CA . GLU A 1 657 ? -39.809 2.553 24.834 1.00 88.38 657 GLU A CA 1
ATOM 5347 C C . GLU A 1 657 ? -38.292 2.401 24.662 1.00 88.38 657 GLU A C 1
ATOM 5349 O O . GLU A 1 657 ? -37.686 3.198 23.946 1.00 88.38 657 GLU A O 1
ATOM 5354 N N . ALA A 1 658 ? -37.680 1.349 25.214 1.00 90.06 658 ALA A N 1
ATOM 5355 C CA . ALA A 1 658 ? -36.250 1.092 25.053 1.00 90.06 658 ALA A CA 1
ATOM 5356 C C . ALA A 1 658 ? -35.847 0.920 23.577 1.00 90.06 658 ALA A C 1
ATOM 5358 O O . ALA A 1 658 ? -34.877 1.537 23.134 1.00 90.06 658 ALA A O 1
ATOM 5359 N N . MET A 1 659 ? -36.609 0.151 22.785 1.00 93.00 659 MET A N 1
ATOM 5360 C CA . MET A 1 659 ? -36.333 0.008 21.350 1.00 93.00 659 MET A CA 1
ATOM 5361 C C . MET A 1 659 ? -36.408 1.347 20.607 1.00 93.00 659 MET A C 1
ATOM 5363 O O . MET A 1 659 ? -35.525 1.647 19.802 1.00 93.00 659 MET A O 1
ATOM 5367 N N . ALA A 1 660 ? -37.435 2.160 20.873 1.00 88.50 660 ALA A N 1
ATOM 5368 C CA . ALA A 1 660 ? -37.585 3.467 20.237 1.00 88.50 660 ALA A CA 1
ATOM 5369 C C . ALA A 1 660 ? -36.386 4.381 20.537 1.00 88.50 660 ALA A C 1
ATOM 5371 O O . ALA A 1 660 ? -35.861 5.016 19.622 1.00 88.50 660 ALA A O 1
ATOM 5372 N N . HIS A 1 661 ? -35.904 4.374 21.782 1.00 85.94 661 HIS A N 1
ATOM 5373 C CA . HIS A 1 661 ? -34.751 5.172 22.195 1.00 85.94 661 HIS A CA 1
ATOM 5374 C C . HIS A 1 661 ? -33.442 4.698 21.559 1.00 85.94 661 HIS A C 1
ATOM 5376 O O . HIS A 1 661 ? -32.674 5.518 21.057 1.00 85.94 661 HIS A O 1
ATOM 5382 N N . PHE A 1 662 ? -33.162 3.388 21.555 1.00 90.62 662 PHE A N 1
ATOM 5383 C CA . PHE A 1 662 ? -31.927 2.880 20.948 1.00 90.62 662 PHE A CA 1
ATOM 5384 C C . PHE A 1 662 ? -31.871 3.167 19.451 1.00 90.62 662 PHE A C 1
ATOM 5386 O O . PHE A 1 662 ? -30.808 3.544 18.958 1.00 90.62 662 PHE A O 1
ATOM 5393 N N . ARG A 1 663 ? -33.009 3.069 18.753 1.00 89.81 663 ARG A N 1
ATOM 5394 C CA . ARG A 1 663 ? -33.114 3.476 17.351 1.00 89.81 663 ARG A CA 1
ATOM 5395 C C . ARG A 1 663 ? -32.817 4.960 17.173 1.00 89.81 663 ARG A C 1
ATOM 5397 O O . ARG A 1 663 ? -31.949 5.307 16.388 1.00 89.81 663 ARG A O 1
ATOM 5404 N N . GLN A 1 664 ? -33.485 5.819 17.939 1.00 85.06 664 GLN A N 1
ATOM 5405 C CA . GLN A 1 664 ? -33.320 7.267 17.826 1.00 85.06 664 GLN A CA 1
ATOM 5406 C C . GLN A 1 664 ? -31.867 7.706 18.085 1.00 85.06 664 GLN A C 1
ATOM 5408 O O . GLN A 1 664 ? -31.328 8.548 17.372 1.00 85.06 664 GLN A O 1
ATOM 5413 N N . LEU A 1 665 ? -31.197 7.110 19.075 1.00 82.56 665 LEU A N 1
ATOM 5414 C CA . LEU A 1 665 ? -29.776 7.365 19.329 1.00 82.56 665 LEU A CA 1
ATOM 5415 C C . LEU A 1 665 ? -28.878 6.868 18.198 1.00 82.56 665 LEU A C 1
ATOM 5417 O O . LEU A 1 665 ? -27.898 7.532 17.866 1.00 82.56 665 LEU A O 1
ATOM 5421 N N . TRP A 1 666 ? -29.195 5.713 17.610 1.00 86.81 666 TRP A N 1
ATOM 5422 C CA . TRP A 1 666 ? -28.488 5.234 16.429 1.00 86.81 666 TRP A CA 1
ATOM 5423 C C . TRP A 1 666 ? -28.694 6.180 15.236 1.00 86.81 666 TRP A C 1
ATOM 5425 O O . TRP A 1 666 ? -27.713 6.486 14.563 1.00 86.81 666 TRP A O 1
ATOM 5435 N N . ASP A 1 667 ? -29.902 6.714 15.025 1.00 83.06 667 ASP A N 1
ATOM 5436 C CA . ASP A 1 667 ? -30.195 7.683 13.961 1.00 83.06 667 ASP A CA 1
ATOM 5437 C C . ASP A 1 667 ? -29.319 8.930 14.109 1.00 83.06 667 ASP A C 1
ATOM 5439 O O . ASP A 1 667 ? -28.586 9.291 13.188 1.00 83.06 667 ASP A O 1
ATOM 5443 N N . TYR A 1 668 ? -29.304 9.548 15.294 1.00 78.81 668 TYR A N 1
ATOM 5444 C CA . TYR A 1 668 ? -28.446 10.710 15.546 1.00 78.81 668 TYR A CA 1
ATOM 5445 C C . TYR A 1 668 ? -26.961 10.383 15.375 1.00 78.81 668 TYR A C 1
ATOM 5447 O O . TYR A 1 668 ? -26.204 11.156 14.784 1.00 78.81 668 TYR A O 1
ATOM 5455 N N . ALA A 1 669 ? -26.534 9.214 15.854 1.00 77.62 669 ALA A N 1
ATOM 5456 C CA . ALA A 1 669 ? -25.151 8.780 15.736 1.00 77.62 669 ALA A CA 1
ATOM 5457 C C . ALA A 1 669 ? -24.730 8.468 14.285 1.00 77.62 669 ALA A C 1
ATOM 5459 O O . ALA A 1 669 ? -23.539 8.501 13.970 1.00 77.62 669 ALA A O 1
ATOM 5460 N N . THR A 1 670 ? -25.686 8.171 13.404 1.00 77.44 670 THR A N 1
ATOM 5461 C CA . THR A 1 670 ? -25.451 7.777 12.007 1.00 77.44 670 THR A CA 1
ATOM 5462 C C . THR A 1 670 ? -25.573 8.961 11.051 1.00 77.44 670 THR A C 1
ATOM 5464 O O . THR A 1 670 ? -24.713 9.153 10.189 1.00 77.44 670 THR A O 1
ATOM 5467 N N . TYR A 1 671 ? -26.609 9.785 11.211 1.00 75.25 671 TYR A N 1
ATOM 5468 C CA . TYR A 1 671 ? -26.929 10.875 10.287 1.00 75.25 671 TYR A CA 1
ATOM 5469 C C . TYR A 1 671 ? -26.326 12.222 10.684 1.00 75.25 671 TYR A C 1
ATOM 5471 O O . TYR A 1 671 ? -26.261 13.115 9.838 1.00 75.25 671 TYR A O 1
ATOM 5479 N N . GLY A 1 672 ? -25.780 12.333 11.894 1.00 63.34 672 GLY A N 1
ATOM 5480 C CA . GLY A 1 672 ? -25.075 13.515 12.364 1.00 63.34 672 GLY A CA 1
ATOM 5481 C C . GLY A 1 672 ? -25.860 14.315 13.395 1.00 63.34 672 GLY A C 1
ATOM 5482 O O . GLY A 1 672 ? -27.024 14.059 13.690 1.00 63.34 672 GLY A O 1
ATOM 5483 N N . ILE A 1 673 ? -25.143 15.275 13.967 1.00 61.97 673 ILE A N 1
ATOM 5484 C CA . ILE A 1 673 ? -25.597 16.150 15.036 1.00 61.97 673 ILE A CA 1
ATOM 5485 C C . ILE A 1 673 ? -25.612 17.561 14.455 1.00 61.97 673 ILE A C 1
ATOM 5487 O O . ILE A 1 673 ? -24.557 18.162 14.265 1.00 61.97 673 ILE A O 1
ATOM 5491 N N . ASP A 1 674 ? -26.799 18.070 14.147 1.00 54.16 674 ASP A N 1
ATOM 5492 C CA . ASP A 1 674 ? -26.997 19.368 13.496 1.00 54.16 674 ASP A CA 1
ATOM 5493 C C . ASP A 1 674 ? -27.099 20.522 14.507 1.00 54.16 674 ASP A C 1
ATOM 5495 O O . ASP A 1 674 ? -27.062 21.694 14.131 1.00 54.16 674 ASP A O 1
ATOM 5499 N N . ASN A 1 675 ? -27.241 20.221 15.802 1.00 56.53 675 ASN A N 1
ATOM 5500 C CA . ASN A 1 675 ? -27.350 21.224 16.862 1.00 56.53 675 ASN A CA 1
ATOM 5501 C C . ASN A 1 675 ? -26.810 20.733 18.219 1.00 56.53 675 ASN A C 1
ATOM 5503 O O . ASN A 1 675 ? -26.686 19.534 18.469 1.00 56.53 675 ASN A O 1
ATOM 5507 N N . GLU A 1 676 ? -26.522 21.680 19.121 1.00 55.12 676 GLU A N 1
ATOM 5508 C CA . GLU A 1 676 ? -26.018 21.402 20.479 1.00 55.12 676 GLU A CA 1
ATOM 5509 C C . GLU A 1 676 ? -26.953 20.481 21.283 1.00 55.12 676 GLU A C 1
ATOM 5511 O O . GLU A 1 676 ? -26.474 19.604 21.997 1.00 55.12 676 GLU A O 1
ATOM 5516 N N . SER A 1 677 ? -28.277 20.580 21.104 1.00 55.12 677 SER A N 1
ATOM 5517 C CA . SER A 1 677 ? -29.235 19.692 21.781 1.00 55.12 677 SER A CA 1
ATOM 5518 C C . SER A 1 677 ? -29.118 18.221 21.361 1.00 55.12 677 SER A C 1
ATOM 5520 O O . SER A 1 677 ? -29.276 17.327 22.189 1.00 55.12 677 SER A O 1
ATOM 5522 N N . GLN A 1 678 ? -28.804 17.945 20.094 1.00 56.44 678 GLN A N 1
ATOM 5523 C CA . GLN A 1 678 ? -28.544 16.591 19.598 1.00 56.44 678 GLN A CA 1
ATOM 5524 C C . GLN A 1 678 ? -27.171 16.077 20.069 1.00 56.44 678 GLN A C 1
ATOM 5526 O O . GLN A 1 678 ? -27.016 14.879 20.311 1.00 56.44 678 GLN A O 1
ATOM 5531 N N . ALA A 1 679 ? -26.192 16.974 20.261 1.00 57.16 679 ALA A N 1
ATOM 5532 C CA . ALA A 1 679 ? -24.881 16.646 20.827 1.00 57.16 679 ALA A CA 1
ATOM 5533 C C . ALA A 1 679 ? -25.023 16.146 22.264 1.00 57.16 679 ALA A C 1
ATOM 5535 O O . ALA A 1 679 ? -24.552 15.056 22.590 1.00 57.16 679 ALA A O 1
ATOM 5536 N N . GLU A 1 680 ? -25.747 16.911 23.083 1.00 55.44 680 GLU A N 1
ATOM 5537 C CA . GLU A 1 680 ? -26.064 16.577 24.472 1.00 55.44 680 GLU A CA 1
ATOM 5538 C C . GLU A 1 680 ? -26.857 15.264 24.582 1.00 55.44 680 GLU A C 1
ATOM 5540 O O . GLU A 1 680 ? -26.574 14.436 25.454 1.00 55.44 680 GLU A O 1
ATOM 5545 N N . PHE A 1 681 ? -27.803 15.026 23.665 1.00 57.16 681 PHE A N 1
ATOM 5546 C CA . PHE A 1 681 ? -28.600 13.798 23.620 1.00 57.16 681 PHE A CA 1
ATOM 5547 C C . PHE A 1 681 ? -27.746 12.544 23.354 1.00 57.16 681 PHE A C 1
ATOM 5549 O O . PHE A 1 681 ? -27.892 11.539 24.054 1.00 57.16 681 PHE A O 1
ATOM 5556 N N . CYS A 1 682 ? -26.819 12.612 22.391 1.00 56.44 682 CYS A N 1
ATOM 5557 C CA . CYS A 1 682 ? -25.925 11.508 22.023 1.00 56.44 682 CYS A CA 1
ATOM 5558 C C . CYS A 1 682 ? -24.858 11.196 23.075 1.00 56.44 682 CYS A C 1
ATOM 5560 O O . CYS A 1 682 ? -24.471 10.034 23.226 1.00 56.44 682 CYS A O 1
ATOM 5562 N N . THR A 1 683 ? -24.351 12.204 23.789 1.00 54.00 683 THR A N 1
ATOM 5563 C CA . THR A 1 683 ? -23.304 11.980 24.791 1.00 54.00 683 THR A CA 1
ATOM 5564 C C . THR A 1 683 ? -23.853 11.454 26.110 1.00 54.00 683 THR A C 1
ATOM 5566 O O . THR A 1 683 ? -23.173 10.643 26.740 1.00 54.00 683 THR A O 1
ATOM 5569 N N . GLU A 1 684 ? -25.057 11.863 26.533 1.00 56.91 684 GLU A N 1
ATOM 5570 C CA . GLU A 1 684 ? -25.480 11.668 27.931 1.00 56.91 684 GLU A CA 1
ATOM 5571 C C . GLU A 1 684 ? -26.924 11.175 28.150 1.00 56.91 684 GLU A C 1
ATOM 5573 O O . GLU A 1 684 ? -27.375 11.192 29.292 1.00 56.91 684 GLU A O 1
ATOM 5578 N N . TRP A 1 685 ? -27.618 10.641 27.127 1.00 54.62 685 TRP A N 1
ATOM 5579 C CA . TRP A 1 685 ? -29.005 10.138 27.244 1.00 54.62 685 TRP A CA 1
ATOM 5580 C C . TRP A 1 685 ? -29.904 11.210 27.876 1.00 54.62 685 TRP A C 1
ATOM 5582 O O . TRP A 1 685 ? -30.176 11.155 29.064 1.00 54.62 685 TRP A O 1
ATOM 5592 N N . GLU A 1 686 ? -30.318 12.215 27.105 1.00 45.47 686 GLU A N 1
ATOM 5593 C CA . GLU A 1 686 ? -31.319 13.221 27.497 1.00 45.47 686 GLU A CA 1
ATOM 5594 C C . GLU A 1 686 ? -31.169 13.782 28.937 1.00 45.47 686 GLU A C 1
ATOM 5596 O O . GLU A 1 686 ? -31.873 13.399 29.875 1.00 45.47 686 GLU A O 1
ATOM 5601 N N . LEU A 1 687 ? -30.311 14.796 29.116 1.00 38.34 687 LEU A N 1
ATOM 5602 C CA . LEU A 1 687 ? -30.604 15.815 30.126 1.00 38.34 687 LEU A CA 1
ATOM 5603 C C . LEU A 1 687 ? -31.830 16.608 29.667 1.00 38.34 687 LEU A C 1
ATOM 5605 O O . LEU A 1 687 ? -31.734 17.740 29.190 1.00 38.34 687 LEU A O 1
ATOM 5609 N N . SER A 1 688 ? -33.022 16.075 29.912 1.00 37.88 688 SER A N 1
ATOM 5610 C CA . SER A 1 688 ? -34.046 17.007 30.359 1.00 37.88 688 SER A CA 1
ATOM 5611 C C . SER A 1 688 ? -33.543 17.558 31.698 1.00 37.88 688 SER A C 1
ATOM 5613 O O . SER A 1 688 ? -33.100 16.801 32.557 1.00 37.88 688 SER A O 1
ATOM 5615 N N . LYS A 1 689 ? -33.593 18.876 31.903 1.00 40.16 689 LYS A N 1
ATOM 5616 C CA . LYS A 1 689 ? -33.292 19.550 33.184 1.00 40.16 689 LYS A CA 1
ATOM 5617 C C . LYS A 1 689 ? -34.201 19.099 34.353 1.00 40.16 689 LYS A C 1
ATOM 5619 O O . LYS A 1 689 ? -34.342 19.821 35.338 1.00 40.16 689 LYS A O 1
ATOM 5624 N N . LYS A 1 690 ? -34.881 17.955 34.244 1.00 44.69 690 LYS A N 1
ATOM 5625 C CA . LYS A 1 690 ? -35.641 17.336 35.321 1.00 44.69 690 LYS A CA 1
ATOM 5626 C C . LYS A 1 690 ? -34.664 16.577 36.209 1.00 44.69 690 LYS A C 1
ATOM 5628 O O . LYS A 1 690 ? -33.814 15.837 35.735 1.00 44.69 690 LYS A O 1
ATOM 5633 N N . SER A 1 691 ? -34.790 16.826 37.505 1.00 52.47 691 SER A N 1
ATOM 5634 C CA . SER A 1 691 ? -34.025 16.173 38.562 1.00 52.47 691 SER A CA 1
ATOM 5635 C C . SER A 1 691 ? -33.907 14.660 38.326 1.00 52.47 691 SER A C 1
ATOM 5637 O O . SER A 1 691 ? -34.939 14.022 38.150 1.00 52.47 691 SER A O 1
ATOM 5639 N N . SER A 1 692 ? -32.694 14.084 38.383 1.00 59.56 692 SER A N 1
ATOM 5640 C CA . SER A 1 692 ? -32.480 12.620 38.420 1.00 59.56 692 SER A CA 1
ATOM 5641 C C . SER A 1 692 ? -33.055 11.969 39.689 1.00 59.56 692 SER A C 1
ATOM 5643 O O . SER A 1 692 ? -33.037 10.749 39.815 1.00 59.56 692 SER A O 1
ATOM 5645 N N . GLN A 1 693 ? -33.557 12.760 40.646 1.00 64.06 693 GLN A N 1
ATOM 5646 C CA . GLN A 1 693 ? -34.051 12.271 41.934 1.00 64.06 693 GLN A CA 1
ATOM 5647 C C . GLN A 1 693 ? -35.121 11.171 41.816 1.00 64.06 693 GLN A C 1
ATOM 5649 O O . GLN A 1 693 ? -34.955 10.167 42.491 1.00 64.06 693 GLN A O 1
ATOM 5654 N N . PRO A 1 694 ? -36.144 11.255 40.940 1.00 69.12 694 PRO A N 1
ATOM 5655 C CA . PRO A 1 694 ? -37.139 10.191 40.814 1.00 69.12 694 PRO A CA 1
ATOM 5656 C C . PRO A 1 694 ? -36.545 8.873 40.301 1.00 69.12 694 PRO A C 1
ATOM 5658 O O . PRO A 1 694 ? -36.948 7.810 40.755 1.00 69.12 694 PRO A O 1
ATOM 5661 N N . GLU A 1 695 ? -35.569 8.928 39.385 1.00 71.62 695 GLU A N 1
ATOM 5662 C CA . GLU A 1 695 ? -34.891 7.729 38.869 1.00 71.62 695 GLU A CA 1
ATOM 5663 C C . GLU A 1 695 ? -33.991 7.098 39.944 1.00 71.62 695 GLU A C 1
ATOM 5665 O O . GLU A 1 695 ? -33.921 5.876 40.072 1.00 71.62 695 GLU A O 1
ATOM 5670 N N . ILE A 1 696 ? -33.320 7.937 40.742 1.00 74.25 696 ILE A N 1
ATOM 5671 C CA . ILE A 1 696 ? -32.515 7.515 41.895 1.00 74.25 696 ILE A CA 1
ATOM 5672 C C . ILE A 1 696 ? -33.407 6.916 42.988 1.00 74.25 696 ILE A C 1
ATOM 5674 O O . ILE A 1 696 ? -33.042 5.899 43.569 1.00 74.25 696 ILE A O 1
ATOM 5678 N N . ASP A 1 697 ? -34.570 7.504 43.254 1.00 76.00 697 ASP A N 1
ATOM 5679 C CA . ASP A 1 697 ? -35.518 6.995 44.246 1.00 76.00 697 ASP A CA 1
ATOM 5680 C C . ASP A 1 697 ? -36.118 5.645 43.803 1.00 76.00 697 ASP A C 1
ATOM 5682 O O . ASP A 1 697 ? -36.337 4.770 44.638 1.00 76.00 697 ASP A O 1
ATOM 5686 N N . GLU A 1 698 ? -36.348 5.454 42.496 1.00 79.31 698 GLU A N 1
ATOM 5687 C CA . GLU A 1 698 ? -36.901 4.218 41.917 1.00 79.31 698 GLU A CA 1
ATOM 5688 C C . GLU A 1 698 ? -35.875 3.071 41.882 1.00 79.31 698 GLU A C 1
ATOM 5690 O O . GLU A 1 698 ? -36.199 1.951 42.276 1.00 79.31 698 GLU A O 1
ATOM 5695 N N . LEU A 1 699 ? -34.639 3.327 41.428 1.00 82.19 699 LEU A N 1
ATOM 5696 C CA . LEU A 1 699 ? -33.644 2.276 41.168 1.00 82.19 699 LEU A CA 1
ATOM 5697 C C . LEU A 1 699 ? -32.411 2.327 42.077 1.00 82.19 699 LEU A C 1
ATOM 5699 O O . LEU A 1 699 ? -31.720 1.322 42.228 1.00 82.19 699 LEU A O 1
ATOM 5703 N N . GLY A 1 700 ? -32.081 3.473 42.664 1.00 81.38 700 GLY A N 1
ATOM 5704 C CA . GLY A 1 700 ? -30.754 3.760 43.216 1.00 81.38 700 GLY A CA 1
ATOM 5705 C C . GLY A 1 700 ? -30.214 2.685 44.161 1.00 81.38 700 GLY A C 1
ATOM 5706 O O . GLY A 1 700 ? -29.080 2.233 43.991 1.00 81.38 700 GLY A O 1
ATOM 5707 N N . ALA A 1 701 ? -31.027 2.222 45.114 1.00 83.00 701 ALA A N 1
ATOM 5708 C CA . ALA A 1 701 ? -30.628 1.167 46.047 1.00 83.00 701 ALA A CA 1
ATOM 5709 C C . ALA A 1 701 ? -30.315 -0.157 45.324 1.00 83.00 701 ALA A C 1
ATOM 5711 O O . ALA A 1 701 ? -29.245 -0.736 45.515 1.00 83.00 701 ALA A O 1
ATOM 5712 N N . THR A 1 702 ? -31.205 -0.596 44.432 1.00 85.06 702 THR A N 1
ATOM 5713 C CA . THR A 1 702 ? -31.029 -1.812 43.625 1.00 85.06 702 THR A CA 1
ATOM 5714 C C . THR A 1 702 ? -29.845 -1.695 42.664 1.00 85.06 702 THR A C 1
ATOM 5716 O O . THR A 1 702 ? -29.104 -2.658 42.471 1.00 85.06 702 THR A O 1
ATOM 5719 N N . PHE A 1 703 ? -29.602 -0.513 42.094 1.00 88.12 703 PHE A N 1
ATOM 5720 C CA . PHE A 1 703 ? -28.426 -0.263 41.265 1.00 88.12 703 PHE A CA 1
ATOM 5721 C C . PHE A 1 703 ? -27.130 -0.451 42.055 1.00 88.12 703 PHE A C 1
ATOM 5723 O O . PHE A 1 703 ? -26.221 -1.121 41.569 1.00 88.12 703 PHE A O 1
ATOM 5730 N N . ILE A 1 704 ? -27.044 0.093 43.274 1.00 86.69 704 ILE A N 1
ATOM 5731 C CA . ILE A 1 704 ? -25.876 -0.091 44.145 1.00 86.69 704 ILE A CA 1
ATOM 5732 C C . ILE A 1 704 ? -25.661 -1.581 44.436 1.00 86.69 704 ILE A C 1
ATOM 5734 O O . ILE A 1 704 ? -24.534 -2.064 44.343 1.00 86.69 704 ILE A O 1
ATOM 5738 N N . GLU A 1 705 ? -26.721 -2.335 44.734 1.00 89.25 705 GLU A N 1
ATOM 5739 C CA . GLU A 1 705 ? -26.620 -3.782 44.963 1.00 89.25 705 GLU A CA 1
ATOM 5740 C C . GLU A 1 705 ? -26.072 -4.535 43.745 1.00 89.25 705 GLU A C 1
ATOM 5742 O O . GLU A 1 705 ? -25.198 -5.391 43.897 1.00 89.25 705 GLU A O 1
ATOM 5747 N N . LEU A 1 706 ? -26.524 -4.179 42.540 1.00 90.12 706 LEU A N 1
ATOM 5748 C CA . LEU A 1 706 ? -26.025 -4.749 41.287 1.00 90.12 706 LEU A CA 1
ATOM 5749 C C . LEU A 1 706 ? -24.582 -4.329 40.976 1.00 90.12 706 LEU A C 1
ATOM 5751 O O . LEU A 1 706 ? -23.808 -5.125 40.442 1.00 90.12 706 LEU A O 1
ATOM 5755 N N . ALA A 1 707 ? -24.212 -3.087 41.285 1.00 89.88 707 ALA A N 1
ATOM 5756 C CA . ALA A 1 707 ? -22.915 -2.513 40.946 1.00 89.88 707 ALA A CA 1
ATOM 5757 C C . ALA A 1 707 ? -21.802 -2.922 41.918 1.00 89.88 707 ALA A C 1
ATOM 5759 O O . ALA A 1 707 ? -20.646 -3.069 41.512 1.00 89.88 707 ALA A O 1
ATOM 5760 N N . ARG A 1 708 ? -22.135 -3.168 43.189 1.00 89.50 708 ARG A N 1
ATOM 5761 C CA . ARG A 1 708 ? -21.166 -3.476 44.249 1.00 89.50 708 ARG A CA 1
ATOM 5762 C C . ARG A 1 708 ? -20.248 -4.665 43.925 1.00 89.50 708 ARG A C 1
ATOM 5764 O O . ARG A 1 708 ? -19.040 -4.528 44.127 1.00 89.50 708 ARG A O 1
ATOM 5771 N N . PRO A 1 709 ? -20.723 -5.805 43.383 1.00 89.00 709 PRO A N 1
ATOM 5772 C CA . PRO A 1 709 ? -19.837 -6.889 42.957 1.00 89.00 709 PRO A CA 1
ATOM 5773 C C . PRO A 1 709 ? -18.820 -6.455 41.892 1.00 89.00 709 PRO A C 1
ATOM 5775 O O . PRO A 1 709 ? -17.651 -6.832 41.967 1.00 89.00 709 PRO A O 1
ATOM 5778 N N . VAL A 1 710 ? -19.239 -5.624 40.931 1.00 89.56 710 VAL A N 1
ATOM 5779 C CA . VAL A 1 710 ? -18.364 -5.082 39.879 1.00 89.56 710 VAL A CA 1
ATOM 5780 C C . VAL A 1 710 ? -17.300 -4.171 40.496 1.00 89.56 710 VAL A C 1
ATOM 5782 O O . VAL A 1 710 ? -16.118 -4.310 40.174 1.00 89.56 710 VAL A O 1
ATOM 5785 N N . TRP A 1 711 ? -17.692 -3.291 41.424 1.00 89.19 711 TRP A N 1
ATOM 5786 C CA . TRP A 1 711 ? -16.761 -2.407 42.130 1.00 89.19 711 TRP A CA 1
ATOM 5787 C C . TRP A 1 711 ? -15.737 -3.182 42.948 1.00 89.19 711 TRP A C 1
ATOM 5789 O O . TRP A 1 711 ? -14.543 -2.937 42.802 1.00 89.19 711 TRP A O 1
ATOM 5799 N N . LYS A 1 712 ? -16.172 -4.154 43.756 1.00 88.44 712 LYS A N 1
ATOM 5800 C CA . LYS A 1 712 ? -15.278 -4.953 44.608 1.00 88.44 712 LYS A CA 1
ATOM 5801 C C . LYS A 1 712 ? -14.203 -5.676 43.805 1.00 88.44 712 LYS A C 1
ATOM 5803 O O . LYS A 1 712 ? -13.033 -5.640 44.185 1.00 88.44 712 LYS A O 1
ATOM 5808 N N . TRP A 1 713 ? -14.574 -6.290 42.683 1.00 85.50 713 TRP A N 1
ATOM 5809 C CA . TRP A 1 713 ? -13.613 -6.966 41.812 1.00 85.50 713 TRP A CA 1
ATOM 5810 C C . TRP A 1 713 ? -12.620 -5.999 41.162 1.00 85.50 713 TRP A C 1
ATOM 5812 O O . TRP A 1 713 ? -11.428 -6.308 41.071 1.00 85.50 713 TRP A O 1
ATOM 5822 N N . GLU A 1 714 ? -13.079 -4.818 40.742 1.00 82.69 714 GLU A N 1
ATOM 5823 C CA . GLU A 1 714 ? -12.195 -3.787 40.191 1.00 82.69 714 GLU A CA 1
ATOM 5824 C C . GLU A 1 714 ? -11.238 -3.235 41.254 1.00 82.69 714 GLU A C 1
ATOM 5826 O O . GLU A 1 714 ? -10.036 -3.165 41.012 1.00 82.69 714 GLU A O 1
ATOM 5831 N N . ILE A 1 715 ? -11.741 -2.940 42.456 1.00 85.06 715 ILE A N 1
ATOM 5832 C CA . ILE A 1 715 ? -10.948 -2.495 43.608 1.00 85.06 715 ILE A CA 1
ATOM 5833 C C . ILE A 1 715 ? -9.868 -3.522 43.950 1.00 85.06 715 ILE A C 1
ATOM 5835 O O . ILE A 1 715 ? -8.690 -3.170 44.006 1.00 85.06 715 ILE A O 1
ATOM 5839 N N . PHE A 1 716 ? -10.248 -4.790 44.143 1.00 84.69 716 PHE A N 1
ATOM 5840 C CA . PHE A 1 716 ? -9.318 -5.878 44.463 1.00 84.69 716 PHE A CA 1
ATOM 5841 C C . PHE A 1 716 ? -8.177 -5.962 43.442 1.00 84.69 716 PHE A C 1
ATOM 5843 O O . PHE A 1 716 ? -7.006 -6.075 43.801 1.00 84.69 716 PHE A O 1
ATOM 5850 N N . SER A 1 717 ? -8.516 -5.831 42.162 1.00 80.75 717 SER A N 1
ATOM 5851 C CA . SER A 1 717 ? -7.554 -5.916 41.065 1.00 80.75 717 SER A CA 1
ATOM 5852 C C . SER A 1 717 ? -6.634 -4.699 40.987 1.00 80.75 717 SER A C 1
ATOM 5854 O O . SER A 1 717 ? -5.439 -4.844 40.730 1.00 80.75 717 SER A O 1
ATOM 5856 N N . LEU A 1 718 ? -7.166 -3.499 41.238 1.00 80.62 718 LEU A N 1
ATOM 5857 C CA . LEU A 1 718 ? -6.376 -2.270 41.290 1.00 80.62 718 LEU A CA 1
ATOM 5858 C C . LEU A 1 718 ? -5.395 -2.280 42.471 1.00 80.62 718 LEU A C 1
ATOM 5860 O O . LEU A 1 718 ? -4.256 -1.853 42.296 1.00 80.62 718 LEU A O 1
ATOM 5864 N N . TYR A 1 719 ? -5.770 -2.829 43.628 1.00 80.06 719 TYR A N 1
ATOM 5865 C CA . TYR A 1 719 ? -4.839 -3.012 44.748 1.00 80.06 719 TYR A CA 1
ATOM 5866 C C . TYR A 1 719 ? -3.738 -4.023 44.454 1.00 80.06 719 TYR A C 1
ATOM 5868 O O . TYR A 1 719 ? -2.564 -3.704 44.621 1.00 80.06 719 TYR A O 1
ATOM 5876 N N . ALA A 1 720 ? -4.098 -5.208 43.951 1.00 71.12 720 ALA A N 1
ATOM 5877 C CA . ALA A 1 720 ? -3.126 -6.249 43.619 1.00 71.12 720 ALA A CA 1
ATOM 5878 C C . ALA A 1 720 ? -2.056 -5.755 42.624 1.00 71.12 720 ALA A C 1
ATOM 5880 O O . ALA A 1 720 ? -0.912 -6.200 42.669 1.00 71.12 720 ALA A O 1
ATOM 5881 N N . SER A 1 721 ? -2.411 -4.800 41.757 1.00 65.38 721 SER A N 1
ATOM 5882 C CA . SER A 1 721 ? -1.474 -4.167 40.825 1.00 65.38 721 SER A CA 1
ATOM 5883 C C . SER A 1 721 ? -0.525 -3.135 41.457 1.00 65.38 721 SER A C 1
ATOM 5885 O O . SER A 1 721 ? 0.530 -2.869 40.892 1.00 65.38 721 SER A O 1
ATOM 5887 N N . GLN A 1 722 ? -0.875 -2.548 42.609 1.00 65.31 722 GLN A N 1
ATOM 5888 C CA . GLN A 1 722 ? -0.040 -1.563 43.313 1.00 65.31 722 GLN A CA 1
ATOM 5889 C C . GLN A 1 722 ? 0.998 -2.225 44.232 1.00 65.31 722 GLN A C 1
ATOM 5891 O O . GLN A 1 722 ? 2.100 -1.695 44.365 1.00 65.31 722 GLN A O 1
ATOM 5896 N N . ASP A 1 723 ? 0.679 -3.389 44.807 1.00 50.31 723 ASP A N 1
ATOM 5897 C CA . ASP A 1 723 ? 1.533 -4.081 45.785 1.00 50.31 723 ASP A CA 1
ATOM 5898 C C . ASP A 1 723 ? 2.556 -5.052 45.159 1.00 50.31 723 ASP A C 1
ATOM 5900 O O . ASP A 1 723 ? 3.447 -5.534 45.857 1.00 50.31 723 ASP A O 1
ATOM 5904 N N . ASN A 1 724 ? 2.474 -5.347 43.853 1.00 42.22 724 ASN A N 1
ATOM 5905 C CA . ASN A 1 724 ? 3.374 -6.306 43.200 1.00 42.22 724 ASN A CA 1
ATOM 5906 C C . ASN A 1 724 ? 3.761 -5.877 41.763 1.00 42.22 724 ASN A C 1
ATOM 5908 O O . ASN A 1 724 ? 3.149 -6.317 40.785 1.00 42.22 724 ASN A O 1
ATOM 5912 N N . PRO A 1 725 ? 4.788 -5.019 41.591 1.00 45.34 725 PRO A N 1
ATOM 5913 C CA . PRO A 1 725 ? 5.159 -4.458 40.286 1.00 45.34 725 PRO A CA 1
ATOM 5914 C C . PRO A 1 725 ? 5.733 -5.483 39.285 1.00 45.34 725 PRO A C 1
ATOM 5916 O O . PRO A 1 725 ? 5.892 -5.166 38.107 1.00 45.34 725 PRO A O 1
ATOM 5919 N N . THR A 1 726 ? 6.026 -6.714 39.709 1.00 36.31 726 THR A N 1
ATOM 5920 C CA . THR A 1 726 ? 6.495 -7.820 38.850 1.00 36.31 726 THR A CA 1
ATOM 5921 C C . THR A 1 726 ? 5.386 -8.475 38.019 1.00 36.31 726 THR A C 1
ATOM 5923 O O . THR A 1 726 ? 5.687 -9.074 36.990 1.00 36.31 726 THR A O 1
ATOM 5926 N N . LEU A 1 727 ? 4.103 -8.273 38.351 1.00 38.78 727 LEU A N 1
ATOM 5927 C CA . LEU A 1 727 ? 2.971 -8.674 37.493 1.00 38.78 727 LEU A CA 1
ATOM 5928 C C . LEU A 1 727 ? 2.887 -7.866 36.181 1.00 38.78 727 LEU A C 1
ATOM 5930 O O . LEU A 1 727 ? 2.108 -8.200 35.291 1.00 38.78 727 LEU A O 1
ATOM 5934 N N . HIS A 1 728 ? 3.698 -6.813 36.026 1.00 41.06 728 HIS A N 1
ATOM 5935 C CA . HIS A 1 728 ? 3.750 -6.002 34.809 1.00 41.06 728 HIS A CA 1
ATOM 5936 C C . HIS A 1 728 ? 4.567 -6.616 33.660 1.00 41.06 728 HIS A C 1
ATOM 5938 O O . HIS A 1 728 ? 4.554 -6.042 32.571 1.00 41.06 728 HIS A O 1
ATOM 5944 N N . GLN A 1 729 ? 5.273 -7.737 33.865 1.00 28.98 729 GLN A N 1
ATOM 5945 C CA . GLN A 1 729 ? 6.161 -8.324 32.846 1.00 28.98 729 GLN A CA 1
ATOM 5946 C C . GLN A 1 729 ? 5.720 -9.681 32.276 1.00 28.98 729 GLN A C 1
ATOM 5948 O O . GLN A 1 729 ? 6.221 -10.058 31.219 1.00 28.98 729 GLN A O 1
ATOM 5953 N N . GLU A 1 730 ? 4.759 -10.381 32.880 1.00 27.45 730 GLU A N 1
ATOM 5954 C CA . GLU A 1 730 ? 4.334 -11.706 32.406 1.00 27.45 730 GLU A CA 1
ATOM 59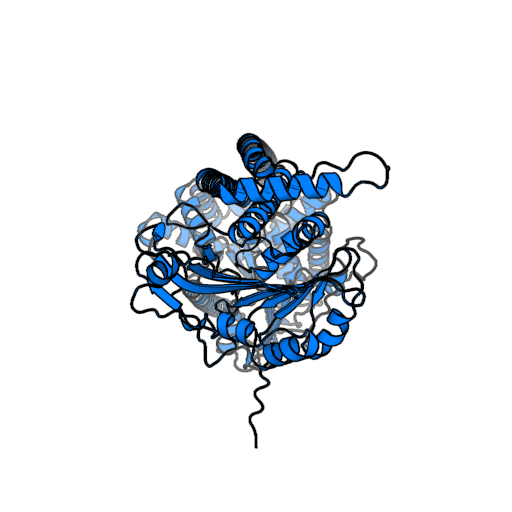55 C C . GLU A 1 730 ? 2.809 -11.850 32.342 1.00 27.45 730 GLU A C 1
ATOM 5957 O O . GLU A 1 730 ? 2.239 -12.554 33.161 1.00 27.45 730 GLU A O 1
ATOM 5962 N N . HIS A 1 731 ? 2.140 -11.220 31.368 1.00 32.09 731 HIS A N 1
ATOM 5963 C CA . HIS A 1 731 ? 0.828 -11.668 30.863 1.00 32.09 731 HIS A CA 1
ATOM 5964 C C . HIS A 1 731 ? 0.617 -11.239 29.406 1.00 32.09 731 HIS A C 1
ATOM 5966 O O . HIS A 1 731 ? 0.644 -10.015 29.143 1.00 32.09 731 HIS A O 1
#

Foldseek 3Di:
DDPPPPPPPPKWKWKFAQVDIDTDDLVCVLVVFVDDGPLAMEMEIELDAPSSLVSCCVNVVDDVVQVVVQLDEQPPPDDPLCSALNPALVSHDDWDKDDDPFKIKIKFKKKKFKDLPDDDDPVQWDFGNPPPRTWDWDQDNVTGIMTMKMKMWMWGFADPNGGIYIYIYIYTTDGPDPPDVPPQGIAMWMATSLWQDSRHQIADDALVDRYDDVVVLVVQCSNDNVSSLLQVLDRHGDDPSLVRLLSRLSSLVNNLVVLLVQLVCLQPPVLLPADPVSVVSLVSSLVSLVVSLVSLVRSVVTRDPVNVVSLVVSQVSQVVVPPPDDDDPDRPCSRSVRRSVVSNVSSVVSNVSSVVSVVSSVVSVVVVVVVVVVLVVVVVVVVVVVCVVPCDDLVVLLVVDPLSVLLVVLVVVLVVDPVSVVLVVVVLVCVLDPDPVRQVVVLVVLLLLLVQCCVVPVQLVDDAAFEEEEEAQPLNNNVVNSCVNHVRYAYEYEHADVVRVTHHHDDPPLVVPPSYHYDHDDLLLCVVLLPDDQPDAPDPVSVVRPDDDPDPQQEGQEYELPDDDRPVPDDDDDLVQLVRLSSQLSSVLVVLRHHDQQHKYKHKDFQCSALVNLVVQLLLVQFFDWAKADDQPPCLQGRIIIIMTGRGHCPGPSNVVSNVLSSVLNCCSPNHDPDPQSVCCNRHPDPPVDDCVVVCVVCVVVSCVRCSVSSVSNSVVSVVCVVDVVVSPDD

Organism: Aureobasidium melanogenum (NCBI:txid46634)

Sequence (731 aa):
MDHLKLRVSKTLASYYTVDEHKRFEAEGLSKVKNLKSPHGVVVIIENIDKPWANELGSALGIDDSFFIRHANKLDVTTTLWQAIFGNTVGEQRKPSGECTESHSSWHVDGLLRWNKNSPTNEERLAQTNFHDYDRILNKYDNYGWQANTRVSCYKKHGSHDTQPLYLFLIDGPIVRSIAIPGDDRAAMTLYLPLSENRGGLEMPTFAGDRSHSFNESLKRFLSHAWHFDVLFANERCLPPKTFFHLLASSLFEDNLRFIDGQIRDISFNKIRRPSIKINDSLHDLREALVSLEDQVTRTIKWMPPSVRQDLKSIQSKLKVTDRWGKSEAQPYVGFPSETLPDILERCNHLEDFLMQSFQLLISSTSVMNAESEKEQSSRNQSLTRLAFVFRGTEKLFLSTDSDYLRLEELQLRGWKSKNADRYFANQRQSADHANEKLQRRFLTMMVEVGKELNEATAAFKLDPHSHVLDFCMAPGGFVKCVLDLNPDAQVDAFSLPQDQGGHRVLIYHWTKDERISIRWVDVTMFVEEMGHLEDECGRPDWKSSAQKWPYKIERYDLIICDGQVLRTHQGPELKESIEPVRLTCAQLYLGLKRIRPGGTLVVLLHRINTARNFRIIHLFQKFSQVQLFKPATSHKMKSSFYLVAKNIRPDERAYTEAMAHFRQLWDYATYGIDNESQAEFCTEWELSKKSSQPEIDELGATFIELARPVWKWEIFSLYASQDNPTLHQEH

Radius of gyration: 36.66 Å; chains: 1; bounding box: 85×68×104 Å

Secondary structure (DSSP, 8-state):
-----------EEEEE-SS-EEE--GGGHHHHHT---TT-EEEEEES--HHHHHHHHHHH---HHHHHHHHPPP--SS-HHHHHH-SSGGGS-PPEEEE-SSEEEEEEEEEEEE-TTS-S-GGGEEPPS-TTSPPPEEEETTTEEEEEEEEEEEEEPPBTTB--EEEEEEE--EE-----TT-----EEEEES-SSSTT-EEEPPPTT-SS--HHHHHHHHTTSHHHHHHHHSSSSPPPHHHHHHHHHHHHHHHHHHHHHHHHHHHHHTGGGS--HHHHHHHHHHHHHHHHHHHHHHHHHHT--HHHHHHHHHHHHHHHHS-TT--S-----TT-HHHHHHHHHHHHHHHHHHHHHHHHHHHHHHHHHHHHHHHHHHHHHHHHHHHHHHTTSSHHHHHTTSHHHHHHHHHHHHHHT-HHHHHHHHHHHHHHHT--HHHHHHHHHHHHHHHHHHHHHH-TT---TT-EEEETT-TT-HHHHHHHHH-TT-EEEEEE--GGGTPPPP-STTGGG-TTEEEEE--GGGBHHHHT--TTS---TTGGGTB-----S---EEEEEE-----GGG--STTGGGTHHHHHHHHHHHHHHHHEEEEEEEEEEEE-TTSHHHHHHHHHHHHHSEEEEE--SSSSTTSSEEEEEEES--TTSHHHHHHHHHHHHHHHHHHH---SHHHHHHHHHS---SS-SHHHHHHHHHHHHHHHHHHHHHHHHHHHHHHH-GGGGS--

InterPro domains:
  IPR002877 Ribosomal RNA methyltransferase, FtsJ domain [PF01728] (453-647)
  IPR029063 S-adenosyl-L-methionine-dependent methyltransferase superfamily [G3DSA:3.40.50.150] (451-651)
  IPR029063 S-adenosyl-L-methionine-dependent methyltransferase superfamily [SSF53335] (453-685)